Protein AF-A0A165DTT5-F1 (afdb_monomer_lite)

InterPro domains:
  IPR002893 Zinc finger, MYND-type [PF01753] (5-43)
  IPR002893 Zinc finger, MYND-type [PS50865] (5-43)

Secondary structure (DSSP, 8-state):
--EE-TTT--EE-PBPTTT--TT-B-SSHHHHHHHHHHHHHHHHHHHHH-SS--------HHHHHHHHHHHHHHHHHT-----HHHHHHTTHHHH-SHHHHHHHHHHHHIIIIIS---HHHHHHHHHTT-HHHHHHHHHHTS-GGGSTTHHHHHHHTGGGT-TTSPPPPHHHHHHHHHHHHTT--TT--HHHHHHHHHTS-HHHHHHHHHHHHHHTT----TTSTHHHHTTGGG-SSHHHHHHHHHHHHHHHH---TTT-PPPPHHHHHHHHHTT-HHHHHHHTT-HHHHTTSTTHHHHHHHTTT---HHHHHHHHHH-S-TT-PPPHHHHHHTTGGG-EETTEE-HHHHHHHHHHHHHHHHTS---HHHHHHHHHTT-HHHHHHHHS---HHHHHHHHHHTSPPPP---PPP--------------PPPPPHHHHHHHTTTTTT--TT--HHHHHHHHHHS-HHHHHHHHHHHHHHTTPPPPTTSHHHHHTTGGG-SSHHHHHHHHHHHHHHH-GGG--TTPPS---HHHHHHHHHTT-HHHHHHHTT-HHHHTTSTTHHHHHTS-TTT--HHHHHHHHHHSPTTTSPPPHHHHHHTSGGG-BTTPPTTPPPPPHHHHHHHHHHHHHHHHTTS-------PPP---GGGB-HHHHHHHHHHHHHHHHTS---HHHHHHHHHTT-HHHHHHHHS---HHHHHHHHHHS--SSPPPPTT-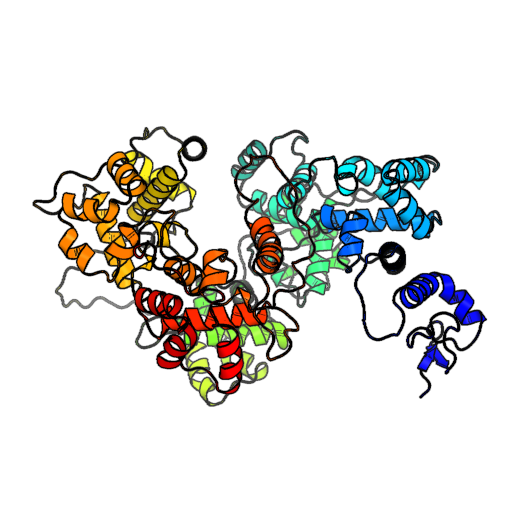-

Organism: NCBI:txid1314785

Structure (mmCIF, N/CA/C/O backbone):
data_AF-A0A165DTT5-F1
#
_entry.id   AF-A0A165DTT5-F1
#
loop_
_atom_site.group_PDB
_atom_site.id
_atom_site.type_symbol
_atom_site.label_atom_id
_atom_site.label_alt_id
_atom_site.label_comp_id
_atom_site.label_asym_id
_atom_site.label_entity_id
_atom_site.label_seq_id
_atom_site.pdbx_PDB_ins_code
_atom_site.Cartn_x
_atom_site.Cartn_y
_atom_site.Cartn_z
_atom_site.occupancy
_atom_site.B_iso_or_equiv
_atom_site.auth_seq_id
_atom_site.auth_comp_id
_atom_site.auth_asym_id
_atom_site.auth_atom_id
_atom_site.pdbx_PDB_model_num
ATOM 1 N N . MET A 1 1 ? 34.171 -34.250 5.639 1.00 58.59 1 MET A N 1
ATOM 2 C CA . MET A 1 1 ? 32.749 -34.624 5.483 1.00 58.59 1 MET A CA 1
ATOM 3 C C . MET A 1 1 ? 32.457 -34.717 3.998 1.00 58.59 1 MET A C 1
ATOM 5 O O . MET A 1 1 ? 32.942 -33.874 3.252 1.00 58.59 1 MET A O 1
ATOM 9 N N . SER A 1 2 ? 31.784 -35.774 3.555 1.00 74.12 2 SER A N 1
ATOM 10 C CA . SER A 1 2 ? 31.418 -35.949 2.150 1.00 74.12 2 SER A CA 1
ATOM 11 C C . SER A 1 2 ? 30.082 -35.261 1.866 1.00 74.12 2 SER A C 1
ATOM 13 O O . SER A 1 2 ? 29.173 -35.328 2.690 1.00 74.12 2 SER A O 1
ATOM 15 N N . HIS A 1 3 ? 29.968 -34.605 0.718 1.00 83.94 3 HIS A N 1
ATOM 16 C CA . HIS A 1 3 ? 28.809 -33.796 0.341 1.00 83.94 3 HIS A CA 1
ATOM 17 C C . HIS A 1 3 ? 28.148 -34.375 -0.925 1.00 83.94 3 HIS A C 1
ATOM 19 O O . HIS A 1 3 ? 28.826 -35.052 -1.705 1.00 83.94 3 HIS A O 1
ATOM 25 N N . PRO A 1 4 ? 26.840 -34.153 -1.151 1.00 89.31 4 PRO A N 1
ATOM 26 C CA . PRO A 1 4 ? 26.149 -34.700 -2.316 1.00 89.31 4 PRO A CA 1
ATOM 27 C C . PRO A 1 4 ? 26.635 -34.051 -3.619 1.00 89.31 4 PRO A C 1
ATOM 29 O O . PRO A 1 4 ? 26.877 -32.845 -3.693 1.00 89.31 4 PRO A O 1
ATOM 32 N N . CYS A 1 5 ? 26.763 -34.856 -4.671 1.00 90.69 5 CYS A N 1
ATOM 33 C CA . CYS A 1 5 ? 27.098 -34.391 -6.008 1.00 90.69 5 CYS A CA 1
ATOM 34 C C . CYS A 1 5 ? 25.961 -33.526 -6.558 1.00 90.69 5 CYS A C 1
ATOM 36 O O . CYS A 1 5 ? 24.825 -33.987 -6.651 1.00 90.69 5 CYS A O 1
ATOM 38 N N . ALA A 1 6 ? 26.297 -32.330 -7.043 1.00 86.00 6 ALA A N 1
ATOM 39 C CA . ALA A 1 6 ? 25.350 -31.353 -7.579 1.00 86.00 6 ALA A CA 1
ATOM 40 C C . ALA A 1 6 ? 24.507 -31.863 -8.764 1.00 86.00 6 ALA A C 1
ATOM 42 O O . ALA A 1 6 ? 23.486 -31.267 -9.080 1.00 86.00 6 ALA A O 1
ATOM 43 N N . ARG A 1 7 ? 24.909 -32.960 -9.431 1.00 90.38 7 ARG A N 1
ATOM 44 C CA . ARG A 1 7 ? 24.154 -33.529 -10.559 1.00 90.38 7 ARG A CA 1
ATOM 45 C C . ARG A 1 7 ? 23.372 -34.799 -10.237 1.00 90.38 7 ARG A C 1
ATOM 47 O O . ARG A 1 7 ? 22.282 -34.969 -10.769 1.00 90.38 7 ARG A O 1
ATOM 54 N N . CYS A 1 8 ? 23.946 -35.724 -9.469 1.00 90.25 8 CYS A N 1
ATOM 55 C CA . CYS A 1 8 ? 23.363 -37.055 -9.251 1.00 90.25 8 CYS A CA 1
ATOM 56 C C . CYS A 1 8 ? 23.079 -37.382 -7.780 1.00 90.25 8 CYS A C 1
ATOM 58 O O . CYS A 1 8 ? 22.576 -38.463 -7.502 1.00 90.25 8 CYS A O 1
ATOM 60 N N . GLY A 1 9 ? 23.425 -36.498 -6.840 1.00 88.31 9 GLY A N 1
ATOM 61 C CA . GLY A 1 9 ? 23.201 -36.693 -5.404 1.00 88.31 9 GLY A CA 1
ATOM 62 C C . GLY A 1 9 ? 24.210 -37.605 -4.694 1.00 88.31 9 GLY A C 1
ATOM 63 O O . GLY A 1 9 ? 24.283 -37.574 -3.470 1.00 88.31 9 GLY A O 1
ATOM 64 N N . ASN A 1 10 ? 25.039 -38.362 -5.423 1.00 90.25 10 ASN A N 1
ATOM 65 C CA . ASN A 1 10 ? 26.026 -39.269 -4.826 1.00 90.25 10 ASN A CA 1
ATOM 66 C C . ASN A 1 10 ? 27.074 -38.536 -3.982 1.00 90.25 10 ASN A C 1
ATOM 68 O O . ASN A 1 10 ? 27.529 -37.453 -4.340 1.00 90.25 10 ASN A O 1
ATOM 72 N N . SER A 1 11 ? 27.520 -39.177 -2.907 1.00 89.56 11 SER A N 1
ATOM 73 C CA . SER A 1 11 ? 28.560 -38.656 -2.022 1.00 89.56 11 SER A CA 1
ATOM 74 C C . SER A 1 11 ? 29.882 -38.398 -2.764 1.00 89.56 11 SER A C 1
ATOM 76 O O . SER A 1 11 ? 30.372 -39.261 -3.494 1.00 89.56 11 SER A O 1
ATOM 78 N N . THR A 1 12 ? 30.467 -37.210 -2.602 1.00 89.38 12 THR A N 1
ATOM 79 C CA . THR A 1 12 ? 31.747 -36.826 -3.215 1.00 89.38 12 THR A CA 1
ATOM 80 C C . THR A 1 12 ? 32.507 -35.808 -2.355 1.00 89.38 12 THR A C 1
ATOM 82 O O . THR A 1 12 ? 31.950 -35.141 -1.480 1.00 89.38 12 THR A O 1
ATOM 85 N N . THR A 1 13 ? 33.806 -35.688 -2.618 1.00 86.62 13 THR A N 1
ATOM 86 C CA . THR A 1 13 ? 34.700 -34.651 -2.080 1.00 86.62 13 THR A CA 1
ATOM 87 C C . THR A 1 13 ? 35.335 -33.797 -3.181 1.00 86.62 13 THR A C 1
ATOM 89 O O . THR A 1 13 ? 36.019 -32.821 -2.881 1.00 86.62 13 THR A O 1
ATOM 92 N N . LEU A 1 14 ? 35.125 -34.140 -4.459 1.00 84.75 14 LEU A N 1
ATOM 93 C CA . LEU A 1 14 ? 35.746 -33.431 -5.575 1.00 84.75 14 LEU A CA 1
ATOM 94 C C . LEU A 1 14 ? 34.974 -32.144 -5.867 1.00 84.75 14 LEU A C 1
ATOM 96 O O . LEU A 1 14 ? 33.792 -32.175 -6.215 1.00 84.75 14 LEU A O 1
ATOM 100 N N . THR A 1 15 ? 35.664 -31.015 -5.766 1.00 87.12 15 THR A N 1
ATOM 101 C CA . THR A 1 15 ? 35.141 -29.693 -6.112 1.00 87.12 15 THR A CA 1
ATOM 102 C C . THR A 1 15 ? 35.477 -29.328 -7.554 1.00 87.12 15 THR A C 1
ATOM 104 O O . THR A 1 15 ? 36.408 -29.859 -8.166 1.00 87.12 15 THR A O 1
ATOM 107 N N . CYS A 1 16 ? 34.722 -28.387 -8.118 1.00 86.62 16 CYS A N 1
ATOM 108 C CA . CYS A 1 16 ? 35.083 -27.756 -9.379 1.00 86.62 16 CYS A CA 1
ATOM 109 C C . CYS A 1 16 ? 36.479 -27.124 -9.266 1.00 86.62 16 CYS A C 1
ATOM 111 O O . CYS A 1 16 ? 36.684 -26.199 -8.482 1.00 86.62 16 CYS A O 1
ATOM 113 N N . SER A 1 17 ? 37.431 -27.582 -10.082 1.00 80.31 17 SER A N 1
ATOM 114 C CA . SER A 1 17 ? 38.821 -27.102 -10.059 1.00 80.31 17 SER A CA 1
ATOM 115 C C . SER A 1 17 ? 38.960 -25.600 -10.328 1.00 80.31 17 SER A C 1
ATOM 117 O O . SER A 1 17 ? 39.942 -24.989 -9.916 1.00 80.31 17 SER A O 1
ATOM 119 N N . ALA A 1 18 ? 37.971 -25.014 -11.004 1.00 79.62 18 ALA A N 1
ATOM 120 C CA . ALA A 1 18 ? 37.975 -23.635 -11.460 1.00 79.62 18 ALA A CA 1
ATOM 121 C C . ALA A 1 18 ? 37.473 -22.636 -10.400 1.00 79.62 18 ALA A C 1
ATOM 123 O O . ALA A 1 18 ? 38.098 -21.592 -10.228 1.00 79.62 18 ALA A O 1
ATOM 124 N N . CYS A 1 19 ? 36.373 -22.926 -9.695 1.00 81.25 19 CYS A N 1
ATOM 125 C CA . CYS A 1 19 ? 35.813 -22.023 -8.677 1.00 81.25 19 CYS A CA 1
ATOM 126 C C . CYS A 1 19 ? 35.988 -22.504 -7.236 1.00 81.25 19 CYS A C 1
ATOM 128 O O . CYS A 1 19 ? 35.834 -21.708 -6.315 1.00 81.25 19 CYS A O 1
ATOM 130 N N . LYS A 1 20 ? 36.261 -23.801 -7.033 1.00 83.12 20 LYS A N 1
ATOM 131 C CA . LYS A 1 20 ? 36.372 -24.463 -5.723 1.00 83.12 20 LYS A CA 1
ATOM 132 C C . LYS A 1 20 ? 35.179 -24.217 -4.782 1.00 83.12 20 LYS A C 1
ATOM 134 O O . LYS A 1 20 ? 35.309 -24.389 -3.574 1.00 83.12 20 LYS A O 1
ATOM 139 N N . ALA A 1 21 ? 34.021 -23.826 -5.319 1.00 78.31 21 ALA A N 1
ATOM 140 C CA . ALA A 1 21 ? 32.851 -23.480 -4.523 1.00 78.31 21 ALA A CA 1
ATOM 141 C C . ALA A 1 21 ? 32.287 -24.719 -3.796 1.00 78.31 21 ALA A C 1
ATOM 143 O O . ALA A 1 21 ? 32.206 -25.792 -4.405 1.00 78.31 21 ALA A O 1
ATOM 144 N N . PRO A 1 22 ? 31.839 -24.583 -2.533 1.00 74.88 22 PRO A N 1
ATOM 145 C CA . PRO A 1 22 ? 31.330 -25.702 -1.735 1.00 74.88 22 PRO A CA 1
ATOM 146 C C . PRO A 1 22 ? 30.013 -26.277 -2.274 1.00 74.88 22 PRO A C 1
ATOM 148 O O . PRO A 1 22 ? 29.654 -27.397 -1.943 1.00 74.88 22 PRO A O 1
ATOM 151 N N . THR A 1 23 ? 29.308 -25.543 -3.135 1.00 76.12 23 THR A N 1
ATOM 152 C CA . THR A 1 23 ? 28.081 -25.987 -3.814 1.00 76.12 23 THR A CA 1
ATOM 153 C C . THR A 1 23 ? 28.347 -26.699 -5.146 1.00 76.12 23 THR A C 1
ATOM 155 O O . THR A 1 23 ? 27.432 -27.254 -5.746 1.00 76.12 23 THR A O 1
ATOM 158 N N . ALA A 1 24 ? 29.594 -26.709 -5.629 1.00 82.94 24 ALA A N 1
ATOM 159 C CA . ALA A 1 24 ? 29.972 -27.203 -6.952 1.00 82.94 24 ALA A CA 1
ATOM 160 C C . ALA A 1 24 ? 30.793 -28.495 -6.865 1.00 82.94 24 ALA A C 1
ATOM 162 O O . ALA A 1 24 ? 31.966 -28.542 -7.255 1.00 82.94 24 ALA A O 1
ATOM 163 N N . LEU A 1 25 ? 30.165 -29.539 -6.329 1.00 88.62 25 LEU A N 1
ATOM 164 C CA . LEU A 1 25 ? 30.785 -30.831 -6.062 1.00 88.62 25 LEU A CA 1
ATOM 165 C C . LEU A 1 25 ? 30.321 -31.892 -7.062 1.00 88.62 25 LEU A C 1
ATOM 167 O O . LEU A 1 25 ? 29.123 -32.050 -7.315 1.00 88.62 25 LEU A O 1
ATOM 171 N N . TYR A 1 26 ? 31.260 -32.659 -7.611 1.00 91.50 26 TYR A N 1
ATOM 172 C CA . TYR A 1 26 ? 30.972 -33.652 -8.648 1.00 91.50 26 TYR A CA 1
ATOM 173 C C . TYR A 1 26 ? 31.595 -34.997 -8.310 1.00 91.50 26 TYR A C 1
ATOM 175 O O . TYR A 1 26 ? 32.752 -35.057 -7.934 1.00 91.50 26 TYR A O 1
ATOM 183 N N . CYS A 1 27 ? 30.873 -36.107 -8.453 1.00 91.62 27 CYS A N 1
ATOM 184 C CA . CYS A 1 27 ? 31.489 -37.428 -8.274 1.00 91.62 27 CYS A CA 1
ATOM 185 C C . CYS A 1 27 ? 32.355 -37.842 -9.481 1.00 91.62 27 CYS A C 1
ATOM 187 O O . CYS A 1 27 ? 33.142 -38.776 -9.380 1.00 91.62 27 CYS A O 1
ATOM 189 N N . SER A 1 28 ? 32.221 -37.164 -10.630 1.00 90.19 28 SER A N 1
ATOM 190 C CA . SER A 1 28 ? 33.005 -37.427 -11.843 1.00 90.19 28 SER A CA 1
ATOM 191 C C . SER A 1 28 ? 33.055 -36.224 -12.797 1.00 90.19 28 SER A C 1
ATOM 193 O O . SER A 1 28 ? 32.203 -35.329 -12.742 1.00 90.19 28 SER A O 1
ATOM 195 N N . LYS A 1 29 ? 34.018 -36.235 -13.736 1.00 87.56 29 LYS A N 1
ATOM 196 C CA . LYS A 1 29 ? 34.107 -35.251 -14.836 1.00 87.56 29 LYS A CA 1
ATOM 197 C C . LYS A 1 29 ? 32.854 -35.247 -15.720 1.00 87.56 29 LYS A C 1
ATOM 199 O O . LYS A 1 29 ? 32.478 -34.198 -16.234 1.00 87.56 29 LYS A O 1
ATOM 204 N N . ASP A 1 30 ? 32.183 -36.386 -15.872 1.00 87.31 30 ASP A N 1
ATOM 205 C CA . ASP A 1 30 ? 30.951 -36.478 -16.663 1.00 87.31 30 ASP A CA 1
ATOM 206 C C . ASP A 1 30 ? 29.775 -35.787 -15.975 1.00 87.31 30 ASP A C 1
ATOM 208 O O . ASP A 1 30 ? 29.007 -35.083 -16.633 1.00 87.31 30 ASP A O 1
ATOM 212 N N . CYS A 1 31 ? 29.658 -35.914 -14.648 1.00 89.56 31 CYS A N 1
ATOM 213 C CA . CYS A 1 31 ? 28.667 -35.162 -13.877 1.00 89.56 31 CYS A CA 1
ATOM 214 C C . CYS A 1 31 ? 28.923 -33.653 -13.965 1.00 89.56 31 CYS A C 1
ATOM 216 O O . CYS A 1 31 ? 27.978 -32.890 -14.162 1.00 89.56 31 CYS A O 1
ATOM 218 N N . GLN A 1 32 ? 30.194 -33.235 -13.910 1.00 89.00 32 GLN A N 1
ATOM 219 C CA . GLN A 1 32 ? 30.575 -31.837 -14.117 1.00 89.00 32 GLN A CA 1
ATOM 220 C C . GLN A 1 32 ? 30.205 -31.349 -15.523 1.00 89.00 32 GLN A C 1
ATOM 222 O O . GLN A 1 32 ? 29.571 -30.307 -15.646 1.00 89.00 32 GLN A O 1
ATOM 227 N N . LYS A 1 33 ? 30.545 -32.094 -16.585 1.00 85.94 33 LYS A N 1
ATOM 228 C CA . LYS A 1 33 ? 30.203 -31.730 -17.974 1.00 85.94 33 LYS A CA 1
ATOM 229 C C . LYS A 1 33 ? 28.693 -31.622 -18.191 1.00 85.94 33 LYS A C 1
ATOM 231 O O . LYS A 1 33 ? 28.245 -30.693 -18.856 1.00 85.94 33 LYS A O 1
ATOM 236 N N . LYS A 1 34 ? 27.909 -32.540 -17.615 1.00 83.69 34 LYS A N 1
ATOM 237 C CA . LYS A 1 34 ? 26.440 -32.525 -17.706 1.00 83.69 34 LYS A CA 1
ATOM 238 C C . LYS A 1 34 ? 25.825 -31.332 -16.969 1.00 83.69 34 LYS A C 1
ATOM 240 O O . LYS A 1 34 ? 24.911 -30.718 -17.502 1.00 83.69 34 LYS A O 1
ATOM 245 N N . HIS A 1 35 ? 26.350 -30.979 -15.795 1.00 84.12 35 HIS A N 1
ATOM 246 C CA . HIS A 1 35 ? 25.903 -29.809 -15.027 1.00 84.12 35 HIS A CA 1
ATOM 247 C C . HIS A 1 35 ? 26.520 -28.488 -15.517 1.00 84.12 35 HIS A C 1
ATOM 249 O O . HIS A 1 35 ? 26.114 -27.413 -15.090 1.00 84.12 35 HIS A O 1
ATOM 255 N N . TRP A 1 36 ? 27.498 -28.529 -16.428 1.00 82.94 36 TRP A N 1
ATOM 256 C CA . TRP A 1 36 ? 28.277 -27.352 -16.815 1.00 82.94 36 TRP A CA 1
ATOM 257 C C . TRP A 1 36 ? 27.422 -26.206 -17.363 1.00 82.94 36 TRP A C 1
ATOM 259 O O . TRP A 1 36 ? 27.736 -25.048 -17.113 1.00 82.94 36 TRP A O 1
ATOM 269 N N . LYS A 1 37 ? 26.328 -26.498 -18.076 1.00 74.88 37 LYS A N 1
ATOM 270 C CA . LYS A 1 37 ? 25.432 -25.453 -18.600 1.00 74.88 37 LYS A CA 1
ATOM 271 C C . LYS A 1 37 ? 24.806 -24.611 -17.482 1.00 74.88 37 LYS A C 1
ATOM 273 O O . LYS A 1 37 ? 24.780 -23.393 -17.606 1.00 74.88 37 LYS A O 1
ATOM 278 N N . GLU A 1 38 ? 24.401 -25.255 -16.392 1.00 72.19 38 GLU A N 1
ATOM 279 C CA . GLU A 1 38 ? 23.826 -24.623 -15.198 1.00 72.19 38 GLU A CA 1
ATOM 280 C C . GLU A 1 38 ? 24.946 -23.978 -14.348 1.00 72.19 38 GLU A C 1
ATOM 282 O O . GLU A 1 38 ? 24.928 -22.781 -14.066 1.00 72.19 38 GLU A O 1
ATOM 287 N N . HIS A 1 39 ? 26.016 -24.728 -14.059 1.00 81.81 39 HIS A N 1
ATOM 288 C CA . HIS A 1 39 ? 27.097 -24.298 -13.165 1.00 81.81 39 HIS A CA 1
ATOM 289 C C . HIS A 1 39 ? 28.069 -23.258 -13.739 1.00 81.81 39 HIS A C 1
ATOM 291 O O . HIS A 1 39 ? 28.661 -22.490 -12.980 1.00 81.81 39 HIS A O 1
ATOM 297 N N . SER A 1 40 ? 28.309 -23.235 -15.054 1.00 80.19 40 SER A N 1
ATOM 298 C CA . SER A 1 40 ? 29.368 -22.398 -15.653 1.00 80.19 40 SER A CA 1
ATOM 299 C C . SER A 1 40 ? 29.223 -20.916 -15.309 1.00 80.19 40 SER A C 1
ATOM 301 O O . SER A 1 40 ? 30.216 -20.192 -15.227 1.00 80.19 40 SER A O 1
ATOM 303 N N . THR A 1 41 ? 27.990 -20.481 -15.072 1.00 70.44 41 THR A N 1
ATOM 304 C CA . THR A 1 41 ? 27.638 -19.140 -14.633 1.00 70.44 41 THR A CA 1
ATOM 305 C C . THR A 1 41 ? 28.110 -18.870 -13.204 1.00 70.44 41 THR A C 1
ATOM 307 O O . THR A 1 41 ? 28.875 -17.930 -12.990 1.00 70.44 41 THR A O 1
ATOM 310 N N . ASP A 1 42 ? 27.749 -19.730 -12.248 1.00 72.81 42 ASP A N 1
ATOM 311 C CA . ASP A 1 42 ? 28.207 -19.636 -10.855 1.00 72.81 42 ASP A CA 1
ATOM 312 C C . ASP A 1 42 ? 29.727 -19.757 -10.750 1.00 72.81 42 ASP A C 1
ATOM 314 O O . ASP A 1 42 ? 30.370 -19.011 -10.014 1.00 72.81 42 ASP A O 1
ATOM 318 N N . CYS A 1 43 ? 30.320 -20.647 -11.548 1.00 78.75 43 CYS A N 1
ATOM 319 C CA . CYS A 1 43 ? 31.763 -20.819 -11.619 1.00 78.75 43 CYS A CA 1
ATOM 320 C C . CYS A 1 43 ? 32.473 -19.505 -11.974 1.00 78.75 43 CYS A C 1
ATOM 322 O O . CYS A 1 43 ? 33.466 -19.151 -11.340 1.00 78.75 43 CYS A O 1
ATOM 324 N N . LYS A 1 44 ? 31.956 -18.769 -12.966 1.00 73.56 44 LYS A N 1
ATOM 325 C CA . LYS A 1 44 ? 32.518 -17.480 -13.397 1.00 73.56 44 LYS A CA 1
ATOM 326 C C . LYS A 1 44 ? 32.264 -16.371 -12.379 1.00 73.56 44 LYS A C 1
ATOM 328 O O . LYS A 1 44 ? 33.159 -15.567 -12.145 1.00 73.56 44 LYS A O 1
ATOM 333 N N . ILE A 1 45 ? 31.095 -16.351 -11.731 1.00 68.88 45 ILE A N 1
ATOM 334 C CA . ILE A 1 45 ? 30.795 -15.405 -10.642 1.00 68.88 45 ILE A CA 1
ATOM 335 C C . ILE A 1 45 ? 31.792 -15.583 -9.492 1.00 68.88 45 ILE A C 1
ATOM 337 O O . ILE A 1 45 ? 32.385 -14.605 -9.041 1.00 68.88 45 ILE A O 1
ATOM 341 N N . SER A 1 46 ? 32.032 -16.820 -9.051 1.00 69.69 46 SER A N 1
ATOM 342 C CA . SER A 1 46 ? 32.997 -17.112 -7.984 1.00 69.69 46 SER A CA 1
ATOM 343 C C . SER A 1 46 ? 34.433 -16.730 -8.357 1.00 69.69 46 SER A C 1
ATOM 345 O O . SER A 1 46 ? 35.182 -16.274 -7.498 1.00 69.69 46 SER A O 1
ATOM 347 N N . GLN A 1 47 ? 34.815 -16.868 -9.631 1.00 69.12 47 GLN A N 1
ATOM 348 C CA . GLN A 1 47 ? 36.128 -16.431 -10.122 1.00 69.12 47 GLN A CA 1
ATOM 349 C C . GLN A 1 47 ? 36.276 -14.906 -10.167 1.00 69.12 47 GLN A C 1
ATOM 351 O O . GLN A 1 47 ? 37.356 -14.391 -9.904 1.00 69.12 47 GLN A O 1
ATOM 356 N N . VAL A 1 48 ? 35.194 -14.194 -10.484 1.00 64.25 48 VAL A N 1
ATOM 357 C CA . VAL A 1 48 ? 35.147 -12.728 -10.562 1.00 64.25 48 VAL A CA 1
ATOM 358 C C . VAL A 1 48 ? 35.139 -12.071 -9.180 1.00 64.25 48 VAL A C 1
ATOM 360 O O . VAL A 1 48 ? 35.737 -11.011 -9.009 1.00 64.25 48 VAL A O 1
ATOM 363 N N . ILE A 1 49 ? 34.452 -12.678 -8.206 1.00 62.97 49 ILE A N 1
ATOM 364 C CA . ILE A 1 49 ? 34.289 -12.113 -6.857 1.00 62.97 49 ILE A CA 1
ATOM 365 C C . ILE A 1 49 ? 35.513 -12.392 -5.971 1.00 62.97 49 ILE A C 1
ATOM 367 O O . ILE A 1 49 ? 35.812 -11.580 -5.102 1.00 62.97 49 ILE A O 1
ATOM 371 N N . GLY A 1 50 ? 36.257 -13.477 -6.222 1.00 52.97 50 GLY A N 1
ATOM 372 C CA . GLY A 1 50 ? 37.400 -13.886 -5.403 1.00 52.97 50 GLY A CA 1
ATOM 373 C C . GLY A 1 50 ? 36.976 -14.345 -4.000 1.00 52.97 50 GLY A C 1
ATOM 374 O O . GLY A 1 50 ? 36.102 -13.772 -3.361 1.00 52.97 50 GLY A O 1
ATOM 375 N N . THR A 1 51 ? 37.587 -15.401 -3.473 1.00 45.09 51 THR A N 1
ATOM 376 C CA . THR A 1 51 ? 37.297 -15.911 -2.116 1.00 45.09 51 THR A CA 1
ATOM 377 C C . THR A 1 51 ? 38.126 -15.211 -1.024 1.00 45.09 51 THR A C 1
ATOM 379 O O . THR A 1 51 ? 38.436 -15.825 -0.006 1.00 45.09 51 THR A O 1
ATOM 382 N N . GLY A 1 52 ? 38.545 -13.958 -1.239 1.00 45.34 52 GLY A N 1
ATOM 383 C CA . GLY A 1 52 ? 39.361 -13.180 -0.295 1.00 45.34 52 GLY A CA 1
ATOM 384 C C . GLY A 1 52 ? 38.537 -12.175 0.524 1.00 45.34 52 GLY A C 1
ATOM 385 O O . GLY A 1 52 ? 37.477 -11.748 0.064 1.00 45.34 52 GLY A O 1
ATOM 386 N N . PRO A 1 53 ? 38.989 -11.777 1.732 1.00 40.25 53 PRO A N 1
ATOM 387 C CA . PRO A 1 53 ? 38.324 -10.740 2.514 1.00 40.25 53 PRO A CA 1
ATOM 388 C C . PRO A 1 53 ? 38.367 -9.398 1.773 1.00 40.25 53 PRO A C 1
ATOM 390 O O . PRO A 1 53 ? 39.385 -9.016 1.200 1.00 40.25 53 PRO A O 1
ATOM 393 N N . ALA A 1 54 ? 37.230 -8.703 1.784 1.00 48.72 54 ALA A N 1
ATOM 394 C CA . ALA A 1 54 ? 36.983 -7.473 1.046 1.00 48.72 54 ALA A CA 1
ATOM 395 C C . ALA A 1 54 ? 37.989 -6.363 1.397 1.00 48.72 54 ALA A C 1
ATOM 397 O O . ALA A 1 54 ? 37.902 -5.760 2.468 1.00 48.72 54 ALA A O 1
ATOM 398 N N . GLN A 1 55 ? 38.890 -6.047 0.468 1.00 39.84 55 GLN A N 1
ATOM 399 C CA . GLN A 1 55 ? 39.595 -4.772 0.443 1.00 39.84 55 GLN A CA 1
ATOM 400 C C . GLN A 1 55 ? 39.583 -4.178 -0.969 1.00 39.84 55 GLN A C 1
ATOM 402 O O . GLN A 1 55 ? 39.867 -4.847 -1.955 1.00 39.84 55 GLN A O 1
ATOM 407 N N . ASP A 1 56 ? 39.253 -2.891 -0.966 1.00 35.69 56 ASP A N 1
ATOM 408 C CA . ASP A 1 56 ? 39.375 -1.868 -1.997 1.00 35.69 56 ASP A CA 1
ATOM 409 C C . ASP A 1 56 ? 38.343 -1.788 -3.140 1.00 35.69 56 ASP A C 1
ATOM 411 O O . ASP A 1 56 ? 38.100 -2.715 -3.913 1.00 35.69 56 ASP A O 1
ATOM 415 N N . VAL A 1 57 ? 37.696 -0.620 -3.216 1.00 45.06 57 VAL A N 1
ATOM 416 C CA . VAL A 1 57 ? 36.533 -0.312 -4.059 1.00 45.06 57 VAL A CA 1
ATOM 417 C C . VAL A 1 57 ? 36.977 0.609 -5.189 1.00 45.06 57 VAL A C 1
ATOM 419 O O . VAL A 1 57 ? 36.946 1.828 -5.074 1.00 45.06 57 VAL A O 1
ATOM 422 N N . THR A 1 58 ? 37.314 0.008 -6.327 1.00 36.28 58 THR A N 1
ATOM 423 C CA . THR A 1 58 ? 37.245 0.661 -7.640 1.00 36.28 58 THR A CA 1
ATOM 424 C C . THR A 1 58 ? 36.434 -0.220 -8.595 1.00 36.28 58 THR A C 1
ATOM 426 O O . THR A 1 58 ? 36.514 -1.451 -8.567 1.00 36.28 58 THR A O 1
ATOM 429 N N . LEU A 1 59 ? 35.570 0.406 -9.403 1.00 43.78 59 LEU A N 1
ATOM 430 C CA . LEU A 1 59 ? 34.724 -0.244 -10.412 1.00 43.78 59 LEU A CA 1
ATOM 431 C C . LEU A 1 59 ? 35.600 -0.855 -11.516 1.00 43.78 59 LEU A C 1
ATOM 433 O O . LEU A 1 59 ? 35.854 -0.232 -12.542 1.00 43.78 59 LEU A O 1
ATOM 437 N N . THR A 1 60 ? 36.073 -2.082 -11.313 1.00 41.78 60 THR A N 1
ATOM 438 C CA . THR A 1 60 ? 36.776 -2.837 -12.352 1.00 41.78 60 THR A CA 1
ATOM 439 C C . THR A 1 60 ? 35.782 -3.540 -13.296 1.00 41.78 60 THR A C 1
ATOM 441 O O . THR A 1 60 ? 34.703 -3.960 -12.857 1.00 41.78 60 THR A O 1
ATOM 444 N N . PRO A 1 61 ? 36.142 -3.753 -14.582 1.00 48.28 61 PRO A N 1
ATOM 445 C CA . PRO A 1 61 ? 35.330 -4.462 -15.592 1.00 48.28 61 PRO A CA 1
ATOM 446 C C . PRO A 1 61 ? 34.831 -5.855 -15.163 1.00 48.28 61 PRO A C 1
ATOM 448 O O . PRO A 1 61 ? 33.867 -6.388 -15.708 1.00 48.28 61 PRO A O 1
ATOM 451 N N . SER A 1 62 ? 35.475 -6.441 -14.151 1.00 55.94 62 SER A N 1
ATOM 452 C CA . SER A 1 62 ? 35.125 -7.728 -13.554 1.00 55.94 62 SER A CA 1
ATOM 453 C C . SER A 1 62 ? 33.717 -7.716 -12.935 1.00 55.94 62 SER A C 1
ATOM 455 O O . SER A 1 62 ? 32.925 -8.637 -13.141 1.00 55.94 62 SER A O 1
ATOM 457 N N . ARG A 1 63 ? 33.334 -6.634 -12.240 1.00 54.50 63 ARG A N 1
ATOM 458 C CA . ARG A 1 63 ? 32.072 -6.579 -11.478 1.00 54.50 63 ARG A CA 1
ATOM 459 C C . ARG A 1 63 ? 30.837 -6.355 -12.359 1.00 54.50 63 ARG A C 1
ATOM 461 O O . ARG A 1 63 ? 29.759 -6.818 -11.997 1.00 54.50 63 ARG A O 1
ATOM 468 N N . SER A 1 64 ? 30.980 -5.716 -13.526 1.00 61.94 64 SER A N 1
ATOM 469 C CA . SER A 1 64 ? 29.880 -5.561 -14.494 1.00 61.94 64 SER A CA 1
ATOM 470 C C . SER A 1 64 ? 29.581 -6.871 -15.228 1.00 61.94 64 SER A C 1
ATOM 472 O O . SER A 1 64 ? 28.424 -7.187 -15.485 1.00 61.94 64 SER A O 1
ATOM 474 N N . LEU A 1 65 ? 30.597 -7.694 -15.500 1.00 77.88 65 LEU A N 1
ATOM 475 C CA . LEU A 1 65 ? 30.391 -9.027 -16.066 1.00 77.88 65 LEU A CA 1
ATOM 476 C C . LEU A 1 65 ? 29.682 -9.970 -15.075 1.00 77.88 65 LEU A C 1
ATOM 478 O O . LEU A 1 65 ? 28.942 -10.867 -15.486 1.00 77.88 65 LEU A O 1
ATOM 482 N N . ALA A 1 66 ? 29.831 -9.731 -13.767 1.00 81.38 66 ALA A N 1
ATOM 483 C CA . ALA A 1 66 ? 29.101 -10.471 -12.740 1.00 81.38 66 ALA A CA 1
ATOM 484 C C . ALA A 1 66 ? 27.575 -10.332 -12.886 1.00 81.38 66 ALA A C 1
ATOM 486 O O . ALA A 1 66 ? 26.863 -11.313 -12.679 1.00 81.38 66 ALA A O 1
ATOM 487 N N . THR A 1 67 ? 27.059 -9.158 -13.273 1.00 89.12 67 THR A N 1
ATOM 488 C CA . THR A 1 67 ? 25.607 -8.950 -13.439 1.00 89.12 67 THR A CA 1
ATOM 489 C C . THR A 1 67 ? 25.069 -9.705 -14.649 1.00 89.12 67 THR A C 1
ATOM 491 O O . THR A 1 67 ? 23.988 -10.282 -14.597 1.00 89.12 67 THR A O 1
ATOM 494 N N . ALA A 1 68 ? 25.858 -9.797 -15.724 1.00 91.00 68 ALA A N 1
ATOM 495 C CA . ALA A 1 68 ? 25.538 -10.632 -16.878 1.00 91.00 68 ALA A CA 1
ATOM 496 C C . ALA A 1 68 ? 25.421 -12.107 -16.495 1.00 91.00 68 ALA A C 1
ATOM 498 O O . ALA A 1 68 ? 24.466 -12.785 -16.865 1.00 91.00 68 ALA A O 1
ATOM 499 N N . HIS A 1 69 ? 26.374 -12.613 -15.715 1.00 87.56 69 HIS A N 1
ATOM 500 C CA . HIS A 1 69 ? 26.296 -13.982 -15.230 1.00 87.56 69 HIS A CA 1
ATOM 501 C C . HIS A 1 69 ? 25.081 -14.187 -14.322 1.00 87.56 69 HIS A C 1
ATOM 503 O O . HIS A 1 69 ? 24.321 -15.120 -14.547 1.00 87.56 69 HIS A O 1
ATOM 509 N N . LYS A 1 70 ? 24.805 -13.277 -13.387 1.00 90.19 70 LYS A N 1
ATOM 510 C CA . LYS A 1 70 ? 23.593 -13.352 -12.556 1.00 90.19 70 LYS A CA 1
ATOM 511 C C . LYS A 1 70 ? 22.301 -13.378 -13.386 1.00 90.19 70 LYS A C 1
ATOM 513 O O . LYS A 1 70 ? 21.419 -14.172 -13.076 1.00 90.19 70 LYS A O 1
ATOM 518 N N . LEU A 1 71 ? 22.216 -12.606 -14.477 1.00 95.25 71 LEU A N 1
ATOM 519 C CA . LEU A 1 71 ? 21.115 -12.711 -15.446 1.00 95.25 71 LEU A CA 1
ATOM 520 C C . LEU A 1 71 ? 21.047 -14.108 -16.075 1.00 95.25 71 LEU A C 1
ATOM 522 O O . LEU A 1 71 ? 19.977 -14.704 -16.140 1.00 95.25 71 LEU A O 1
ATOM 526 N N . GLY A 1 72 ? 22.185 -14.628 -16.542 1.00 92.00 72 GLY A N 1
ATOM 527 C CA . GLY A 1 72 ? 22.266 -15.964 -17.130 1.00 92.00 72 GLY A CA 1
ATOM 528 C C . GLY A 1 72 ? 21.745 -17.046 -16.187 1.00 92.00 72 GLY A C 1
ATOM 529 O O . GLY A 1 72 ? 20.981 -17.902 -16.619 1.00 92.00 72 GLY A O 1
ATOM 530 N N . ARG A 1 73 ? 22.101 -16.973 -14.901 1.00 88.75 73 ARG A N 1
ATOM 531 C CA . ARG A 1 73 ? 21.602 -17.885 -13.866 1.00 88.75 73 ARG A CA 1
ATOM 532 C C . ARG A 1 73 ? 20.090 -17.767 -13.700 1.00 88.75 73 ARG A C 1
ATOM 534 O O . ARG A 1 73 ? 19.402 -18.765 -13.856 1.00 88.75 73 ARG A O 1
ATOM 541 N N . ALA A 1 74 ? 19.588 -16.551 -13.493 1.00 92.75 74 ALA A N 1
ATOM 542 C CA . ALA A 1 74 ? 18.157 -16.284 -13.355 1.00 92.75 74 ALA A CA 1
ATOM 543 C C . ALA A 1 74 ? 17.340 -16.843 -14.541 1.00 92.75 74 ALA A C 1
ATOM 545 O O . ALA A 1 74 ? 16.265 -17.403 -14.357 1.00 92.75 74 ALA A O 1
ATOM 546 N N . VAL A 1 75 ? 17.886 -16.781 -15.761 1.00 94.12 75 VAL A N 1
ATOM 547 C CA . VAL A 1 75 ? 17.274 -17.394 -16.951 1.00 94.12 75 VAL A CA 1
ATOM 548 C C . VAL A 1 75 ? 17.232 -18.926 -16.894 1.00 94.12 75 VAL A C 1
ATOM 550 O O . VAL A 1 75 ? 16.236 -19.523 -17.306 1.00 94.12 75 VAL A O 1
ATOM 553 N N . TYR A 1 76 ? 18.293 -19.587 -16.427 1.00 88.00 76 TYR A N 1
ATOM 554 C CA . TYR A 1 76 ? 18.286 -21.048 -16.291 1.00 88.00 76 TYR A CA 1
ATOM 555 C C . TYR A 1 76 ? 17.334 -21.515 -15.189 1.00 88.00 76 TYR A C 1
ATOM 557 O O . TYR A 1 76 ? 16.621 -22.498 -15.407 1.00 88.00 76 TYR A O 1
ATOM 565 N N . ASP A 1 77 ? 17.279 -20.759 -14.092 1.00 86.31 77 ASP A N 1
ATOM 566 C CA . ASP A 1 77 ? 16.404 -20.998 -12.941 1.00 86.31 77 ASP A CA 1
ATOM 567 C C . ASP A 1 77 ? 14.941 -20.603 -13.243 1.00 86.31 77 ASP A C 1
ATOM 569 O O . ASP A 1 77 ? 14.023 -21.029 -12.549 1.00 86.31 77 ASP A O 1
ATOM 573 N N . ASN A 1 78 ? 14.700 -19.865 -14.337 1.00 88.56 78 ASN A N 1
ATOM 574 C CA . ASN A 1 78 ? 13.400 -19.305 -14.720 1.00 88.56 78 ASN A CA 1
ATOM 575 C C . ASN A 1 78 ? 12.804 -18.397 -13.627 1.00 88.56 78 ASN A C 1
ATOM 577 O O . ASN A 1 78 ? 11.600 -18.401 -13.361 1.00 88.56 78 ASN A O 1
ATOM 581 N N . GLU A 1 79 ? 13.667 -17.592 -13.015 1.00 91.50 79 GLU A N 1
ATOM 582 C CA . GLU A 1 79 ? 13.334 -16.673 -11.934 1.00 91.50 79 GLU A CA 1
ATOM 583 C C . GLU A 1 79 ? 13.705 -15.239 -12.313 1.00 91.50 79 GLU A C 1
ATOM 585 O O . GLU A 1 79 ? 14.601 -14.979 -13.119 1.00 91.50 79 GLU A O 1
ATOM 590 N N . VAL A 1 80 ? 12.999 -14.269 -11.736 1.00 92.62 80 VAL A N 1
ATOM 591 C CA . VAL A 1 80 ? 13.354 -12.858 -11.904 1.00 92.62 80 VAL A CA 1
ATOM 592 C C . VAL A 1 80 ? 14.619 -12.583 -11.077 1.00 92.62 80 VAL A C 1
ATOM 594 O O . VAL A 1 80 ? 14.647 -12.949 -9.905 1.00 92.62 80 VAL A O 1
ATOM 597 N N . PRO A 1 81 ? 15.655 -11.909 -11.617 1.00 94.12 81 PRO A N 1
ATOM 598 C CA . PRO A 1 81 ? 16.869 -11.631 -10.855 1.00 94.12 81 PRO A CA 1
ATOM 599 C C . PRO A 1 81 ? 16.572 -10.851 -9.565 1.00 94.12 81 PRO A C 1
ATOM 601 O O . PRO A 1 81 ? 15.880 -9.830 -9.610 1.00 94.12 81 PRO A O 1
ATOM 604 N N . GLU A 1 82 ? 17.140 -11.288 -8.439 1.00 89.88 82 GLU A N 1
ATOM 605 C CA . GLU A 1 82 ? 17.056 -10.581 -7.148 1.00 89.88 82 GLU A CA 1
ATOM 606 C C . GLU A 1 82 ? 18.129 -9.489 -7.009 1.00 89.88 82 GLU A C 1
ATOM 608 O O . GLU A 1 82 ? 17.909 -8.453 -6.383 1.00 89.88 82 GLU A O 1
ATOM 613 N N . ASP A 1 83 ? 19.296 -9.695 -7.631 1.00 89.94 83 ASP A N 1
ATOM 614 C CA . ASP A 1 83 ? 20.430 -8.775 -7.549 1.00 89.94 83 ASP A CA 1
ATOM 615 C C . ASP A 1 83 ? 20.085 -7.395 -8.123 1.00 89.94 83 ASP A C 1
ATOM 617 O O . ASP A 1 83 ? 19.826 -7.245 -9.319 1.00 89.94 83 ASP A O 1
ATOM 621 N N . VAL A 1 84 ? 20.131 -6.372 -7.266 1.00 89.81 84 VAL A N 1
ATOM 622 C CA . VAL A 1 84 ? 19.693 -5.005 -7.589 1.00 89.81 84 VAL A CA 1
ATOM 623 C C . VAL A 1 84 ? 20.396 -4.453 -8.830 1.00 89.81 84 VAL A C 1
ATOM 625 O O . VAL A 1 84 ? 19.731 -3.888 -9.697 1.00 89.81 84 VAL A O 1
ATOM 628 N N . GLN A 1 85 ? 21.713 -4.648 -8.962 1.00 89.12 85 GLN A N 1
ATOM 629 C CA . GLN A 1 85 ? 22.450 -4.127 -10.116 1.00 89.12 85 GLN A CA 1
ATOM 630 C C . GLN A 1 85 ? 22.085 -4.872 -11.403 1.00 89.12 85 GLN A C 1
ATOM 632 O O . GLN A 1 85 ? 21.873 -4.238 -12.431 1.00 89.12 85 GLN A O 1
ATOM 637 N N . THR A 1 86 ? 21.939 -6.196 -11.352 1.00 93.25 86 THR A N 1
ATOM 638 C CA . THR A 1 86 ? 21.456 -7.003 -12.485 1.00 93.25 86 THR A CA 1
ATOM 639 C C . THR A 1 86 ? 20.071 -6.546 -12.936 1.00 93.25 86 THR A C 1
ATOM 641 O O . THR A 1 86 ? 19.816 -6.408 -14.133 1.00 93.25 86 THR A O 1
ATOM 644 N N . ARG A 1 87 ? 19.182 -6.236 -11.988 1.00 94.69 87 ARG A N 1
ATOM 645 C CA . ARG A 1 87 ? 17.843 -5.723 -12.300 1.00 94.69 87 ARG A CA 1
ATOM 646 C C . ARG A 1 87 ? 17.883 -4.364 -13.000 1.00 94.69 87 ARG A C 1
ATOM 648 O O . ARG A 1 87 ? 17.096 -4.140 -13.919 1.00 94.69 87 ARG A O 1
ATOM 655 N N . VAL A 1 88 ? 18.788 -3.474 -12.592 1.00 91.88 88 VAL A N 1
ATOM 656 C CA . VAL A 1 88 ? 18.995 -2.168 -13.238 1.00 91.88 88 VAL A CA 1
ATOM 657 C C . VAL A 1 88 ? 19.590 -2.351 -14.632 1.00 91.88 88 VAL A C 1
ATOM 659 O O . VAL A 1 88 ? 19.042 -1.838 -15.606 1.00 91.88 88 VAL A O 1
ATOM 662 N N . ASP A 1 89 ? 20.674 -3.119 -14.728 1.00 93.00 89 ASP A N 1
ATOM 663 C CA . ASP A 1 89 ? 21.460 -3.317 -15.945 1.00 93.00 89 ASP A CA 1
ATOM 664 C C . ASP A 1 89 ? 20.635 -3.891 -17.103 1.00 93.00 89 ASP A C 1
ATOM 666 O O . ASP A 1 89 ? 20.870 -3.537 -18.258 1.00 93.00 89 ASP A O 1
ATOM 670 N N . TYR A 1 90 ? 19.675 -4.764 -16.797 1.00 96.06 90 TYR A N 1
ATOM 671 C CA . TYR A 1 90 ? 18.876 -5.485 -17.790 1.00 96.06 90 TYR A CA 1
ATOM 672 C C . TYR A 1 90 ? 17.391 -5.108 -17.754 1.00 96.06 90 TYR A C 1
ATOM 674 O O . TYR A 1 90 ? 16.546 -5.868 -18.212 1.00 96.06 90 TYR A O 1
ATOM 682 N N . GLY A 1 91 ? 17.056 -3.933 -17.209 1.00 94.81 91 GLY A N 1
ATOM 683 C CA . GLY A 1 91 ? 15.730 -3.320 -17.344 1.00 94.81 91 GLY A CA 1
ATOM 684 C C . GLY A 1 91 ? 14.626 -3.848 -16.426 1.00 94.81 91 GLY A C 1
ATOM 685 O O . GLY A 1 91 ? 13.539 -3.275 -16.420 1.00 94.81 91 GLY A O 1
ATOM 686 N N . PHE A 1 92 ? 14.867 -4.854 -15.582 1.00 95.62 92 PHE A N 1
ATOM 687 C CA . PHE A 1 92 ? 13.866 -5.335 -14.614 1.00 95.62 92 PHE A CA 1
ATOM 688 C C . PHE A 1 92 ? 13.407 -4.232 -13.650 1.00 95.62 92 PHE A C 1
ATOM 690 O O . PHE A 1 92 ? 12.223 -4.129 -13.342 1.00 95.62 92 PHE A O 1
ATOM 697 N N . SER A 1 93 ? 14.296 -3.316 -13.253 1.00 92.31 93 SER A N 1
ATOM 698 C CA . SER A 1 93 ? 13.920 -2.143 -12.445 1.00 92.31 93 SER A CA 1
ATOM 699 C C . SER A 1 93 ? 12.974 -1.168 -13.168 1.00 92.31 93 SER A C 1
ATOM 701 O O . SER A 1 93 ? 12.329 -0.341 -12.515 1.00 92.31 93 SER A O 1
ATOM 703 N N . ARG A 1 94 ? 12.893 -1.248 -14.503 1.00 93.31 94 ARG A N 1
ATOM 704 C CA . ARG A 1 94 ? 11.984 -0.474 -15.362 1.00 93.31 94 ARG A CA 1
ATOM 705 C C . ARG A 1 94 ? 10.756 -1.272 -15.802 1.00 93.31 94 ARG A C 1
ATOM 707 O O . ARG A 1 94 ? 9.878 -0.666 -16.389 1.00 93.31 94 ARG A O 1
ATOM 714 N N . ALA A 1 95 ? 10.639 -2.566 -15.498 1.00 91.94 95 ALA A N 1
ATOM 715 C CA . ALA A 1 95 ? 9.462 -3.366 -15.854 1.00 91.94 95 ALA A CA 1
ATOM 716 C C . ALA A 1 95 ? 8.207 -3.004 -15.024 1.00 91.94 95 ALA A C 1
ATOM 718 O O . ALA A 1 95 ? 7.088 -3.179 -15.497 1.00 91.94 95 ALA A O 1
ATOM 719 N N . LEU A 1 96 ? 8.388 -2.410 -13.835 1.00 89.62 96 LEU A N 1
ATOM 720 C CA . LEU A 1 96 ? 7.373 -1.826 -12.927 1.00 89.62 96 LEU A CA 1
ATOM 721 C C . LEU A 1 96 ? 6.368 -2.791 -12.291 1.00 89.62 96 LEU A C 1
ATOM 723 O O . LEU A 1 96 ? 6.017 -2.593 -11.130 1.00 89.62 96 LEU A O 1
ATOM 727 N N . VAL A 1 97 ? 5.894 -3.796 -13.026 1.00 89.56 97 VAL A N 1
ATOM 728 C CA . VAL A 1 97 ? 4.885 -4.757 -12.565 1.00 89.56 97 VAL A CA 1
ATOM 729 C C . VAL A 1 97 ? 5.366 -6.198 -12.779 1.00 89.56 97 VAL A C 1
ATOM 731 O O . VAL A 1 97 ? 6.054 -6.458 -13.773 1.00 89.56 97 VAL A O 1
ATOM 734 N N . PRO A 1 98 ? 4.980 -7.157 -11.912 1.00 89.56 98 PRO A N 1
ATOM 735 C CA . PRO A 1 98 ? 5.424 -8.551 -12.015 1.00 89.56 98 PRO A CA 1
ATOM 736 C C . PRO A 1 98 ? 5.135 -9.207 -13.371 1.00 89.56 98 PRO A C 1
ATOM 738 O O . PRO A 1 98 ? 5.915 -10.033 -13.854 1.00 89.56 98 PRO A O 1
ATOM 741 N N . ALA A 1 99 ? 4.033 -8.828 -14.029 1.00 88.88 99 ALA A N 1
ATOM 742 C CA . ALA A 1 99 ? 3.724 -9.308 -15.373 1.00 88.88 99 ALA A CA 1
ATOM 743 C C . ALA A 1 99 ? 4.804 -8.923 -16.398 1.00 88.88 99 ALA A C 1
ATOM 745 O O . ALA A 1 99 ? 5.238 -9.780 -17.163 1.00 88.88 99 ALA A O 1
ATOM 746 N N . ASN A 1 100 ? 5.287 -7.680 -16.379 1.00 92.12 100 ASN A N 1
ATOM 747 C CA . ASN A 1 100 ? 6.335 -7.217 -17.288 1.00 92.12 100 ASN A CA 1
ATOM 748 C C . ASN A 1 100 ? 7.694 -7.839 -16.951 1.00 92.12 100 ASN A C 1
ATOM 750 O O . ASN A 1 100 ? 8.454 -8.158 -17.859 1.00 92.12 100 ASN A O 1
ATOM 754 N N . GLU A 1 101 ? 7.996 -8.068 -15.669 1.00 94.44 101 GLU A N 1
ATOM 755 C CA . GLU A 1 101 ? 9.206 -8.800 -15.266 1.00 94.44 101 GLU A CA 1
ATOM 756 C C . GLU A 1 101 ? 9.196 -10.232 -15.805 1.00 94.44 101 GLU A C 1
ATOM 758 O O . GLU A 1 101 ? 10.200 -10.693 -16.344 1.00 94.44 101 GLU A O 1
ATOM 763 N N . SER A 1 102 ? 8.038 -10.897 -15.728 1.00 91.44 102 SER A N 1
ATOM 764 C CA . SER A 1 102 ? 7.826 -12.240 -16.280 1.00 91.44 102 SER A CA 1
ATOM 765 C C . SER A 1 102 ? 8.004 -12.265 -17.804 1.00 91.44 102 SER A C 1
ATOM 767 O O . SER A 1 102 ? 8.590 -13.195 -18.358 1.00 91.44 102 SER A O 1
ATOM 769 N N . MET A 1 103 ? 7.528 -11.231 -18.503 1.00 93.56 103 MET A N 1
ATOM 770 C CA . MET A 1 103 ? 7.722 -11.114 -19.950 1.00 93.56 103 MET A CA 1
ATOM 771 C C . MET A 1 103 ? 9.185 -10.833 -20.315 1.00 93.56 103 MET A C 1
ATOM 773 O O . MET A 1 103 ? 9.701 -11.400 -21.279 1.00 93.56 103 MET A O 1
ATOM 777 N N . LEU A 1 104 ? 9.876 -10.015 -19.518 1.00 97.12 104 LEU A N 1
ATOM 778 C CA . LEU A 1 104 ? 11.281 -9.679 -19.724 1.00 97.12 104 LEU A CA 1
ATOM 779 C C . LEU A 1 104 ? 12.210 -10.872 -19.466 1.00 97.12 104 LEU A C 1
ATOM 781 O O . LEU A 1 104 ? 13.108 -11.125 -20.271 1.00 97.12 104 LEU A O 1
ATOM 785 N N . ILE A 1 105 ? 11.984 -11.650 -18.399 1.00 96.81 105 ILE A N 1
ATOM 786 C CA . ILE A 1 105 ? 12.753 -12.883 -18.169 1.00 96.81 105 ILE A CA 1
ATOM 787 C C . ILE A 1 105 ? 12.470 -13.919 -19.262 1.00 96.81 105 ILE A C 1
ATOM 789 O O . ILE A 1 105 ? 13.399 -14.583 -19.720 1.00 96.81 105 ILE A O 1
ATOM 793 N N . GLY A 1 106 ? 11.233 -14.000 -19.765 1.00 94.81 106 GLY A N 1
ATOM 794 C CA . GLY A 1 106 ? 10.885 -14.836 -20.916 1.00 94.81 106 GLY A CA 1
ATOM 795 C C . GLY A 1 106 ? 11.623 -14.430 -22.197 1.00 94.81 106 GLY A C 1
ATOM 796 O O . GLY A 1 106 ? 12.151 -15.290 -22.905 1.00 94.81 106 GLY A O 1
ATOM 797 N N . LEU A 1 107 ? 11.761 -13.124 -22.456 1.00 97.25 107 LEU A N 1
ATOM 798 C CA . LEU A 1 107 ? 12.559 -12.595 -23.568 1.00 97.25 107 LEU A CA 1
ATOM 799 C C . LEU A 1 107 ? 14.035 -13.010 -23.450 1.00 97.25 107 LEU A C 1
ATOM 801 O O . LEU A 1 107 ? 14.606 -13.544 -24.405 1.00 97.25 107 LEU A O 1
ATOM 805 N N . TYR A 1 108 ? 14.647 -12.814 -22.277 1.00 97.88 108 TYR A N 1
ATOM 806 C CA . TYR A 1 108 ? 16.032 -13.229 -22.030 1.00 97.88 108 TYR A CA 1
ATOM 807 C C . TYR A 1 108 ? 16.211 -14.752 -22.064 1.00 97.88 108 TYR A C 1
ATOM 809 O O . TYR A 1 108 ? 17.246 -15.232 -22.528 1.00 97.88 108 TYR A O 1
ATOM 817 N N . THR A 1 109 ? 15.190 -15.513 -21.666 1.00 95.69 109 THR A N 1
ATOM 818 C CA . THR A 1 109 ? 15.151 -16.975 -21.807 1.00 95.69 109 THR A CA 1
ATOM 819 C C . THR A 1 109 ? 15.176 -17.392 -23.270 1.00 95.69 109 THR A C 1
ATOM 821 O O . THR A 1 109 ? 15.961 -18.266 -23.641 1.00 95.69 109 THR A O 1
ATOM 824 N N . GLY A 1 110 ? 14.402 -16.719 -24.126 1.00 94.12 110 GLY A N 1
ATOM 825 C CA . GLY A 1 110 ? 14.477 -16.903 -25.575 1.00 94.12 110 GLY A CA 1
ATOM 826 C C . GLY A 1 110 ? 15.894 -16.680 -26.111 1.00 94.12 110 GLY A C 1
ATOM 827 O O . GLY A 1 110 ? 16.437 -17.543 -26.795 1.00 94.12 110 GLY A O 1
ATOM 828 N N . LEU A 1 111 ? 16.542 -15.575 -25.736 1.00 96.38 111 LEU A N 1
ATOM 829 C CA . LEU A 1 111 ? 17.895 -15.247 -26.207 1.00 96.38 111 LEU A CA 1
ATOM 830 C C . LEU A 1 111 ? 18.958 -16.243 -25.718 1.00 96.38 111 LEU A C 1
ATOM 832 O O . LEU A 1 111 ? 19.730 -16.764 -26.522 1.00 96.38 111 LEU A O 1
ATOM 836 N N . ILE A 1 112 ? 19.013 -16.509 -24.411 1.00 94.38 112 ILE A N 1
ATOM 837 C CA . ILE A 1 112 ? 20.106 -17.283 -23.807 1.00 94.38 112 ILE A CA 1
ATOM 838 C C . ILE A 1 112 ? 19.881 -18.786 -23.951 1.00 94.38 112 ILE A C 1
ATOM 840 O O . ILE A 1 112 ? 20.781 -19.508 -24.381 1.00 94.38 112 ILE A O 1
ATOM 844 N N . LYS A 1 113 ? 18.694 -19.271 -23.575 1.00 89.94 113 LYS A N 1
ATOM 845 C CA . LYS A 1 113 ? 18.416 -20.709 -23.473 1.00 89.94 113 LYS A CA 1
ATOM 846 C C . LYS A 1 113 ? 18.013 -21.310 -24.815 1.00 89.94 113 LYS A C 1
ATOM 848 O O . LYS A 1 113 ? 18.457 -22.410 -25.129 1.00 89.94 113 LYS A O 1
ATOM 853 N N . MET A 1 114 ? 17.200 -20.596 -25.595 1.00 89.38 114 MET A N 1
ATOM 854 C CA . MET A 1 114 ? 16.665 -21.120 -26.859 1.00 89.38 114 MET A CA 1
ATOM 855 C C . MET A 1 114 ? 17.562 -20.791 -28.056 1.00 89.38 114 MET A C 1
ATOM 857 O O . MET A 1 114 ? 17.803 -21.659 -28.888 1.00 89.38 114 MET A O 1
ATOM 861 N N . LEU A 1 115 ? 18.088 -19.564 -28.126 1.00 91.94 115 LEU A N 1
ATOM 862 C CA . LEU A 1 115 ? 18.917 -19.090 -29.246 1.00 91.94 115 LEU A CA 1
ATOM 863 C C . LEU A 1 115 ? 20.425 -19.172 -28.968 1.00 91.94 115 LEU A C 1
ATOM 865 O O . LEU A 1 115 ? 21.233 -18.880 -29.846 1.00 91.94 115 LEU A O 1
ATOM 869 N N . GLY A 1 116 ? 20.820 -19.592 -27.762 1.00 90.88 116 GLY A N 1
ATOM 870 C CA . GLY A 1 116 ? 22.215 -19.864 -27.413 1.00 90.88 116 GLY A CA 1
ATOM 871 C C . GLY A 1 116 ? 23.102 -18.623 -27.285 1.00 90.88 116 GLY A C 1
ATOM 872 O O . GLY A 1 116 ? 24.329 -18.749 -27.276 1.00 90.88 116 GLY A O 1
ATOM 873 N N . ILE A 1 117 ? 22.524 -17.423 -27.176 1.00 94.81 117 ILE A N 1
ATOM 874 C CA . ILE A 1 117 ? 23.298 -16.192 -27.002 1.00 94.81 117 ILE A CA 1
ATOM 875 C C . ILE A 1 117 ? 23.857 -16.159 -25.584 1.00 94.81 117 ILE A C 1
ATOM 877 O O . ILE A 1 117 ? 23.127 -16.189 -24.597 1.00 94.81 117 ILE A O 1
ATOM 881 N N . SER A 1 118 ? 25.178 -16.066 -25.454 1.00 91.38 118 SER A N 1
ATOM 882 C CA . SER A 1 118 ? 25.794 -16.046 -24.130 1.00 91.38 118 SER A CA 1
ATOM 883 C C . SER A 1 118 ? 25.428 -14.772 -23.357 1.00 91.38 118 SER A C 1
ATOM 885 O O . SER A 1 118 ? 25.345 -13.684 -23.927 1.00 91.38 118 SER A O 1
ATOM 887 N N . ALA A 1 119 ? 25.305 -14.869 -22.031 1.00 91.88 119 ALA A N 1
ATOM 888 C CA . ALA A 1 119 ? 25.071 -13.689 -21.197 1.00 91.88 119 ALA A CA 1
ATOM 889 C C . ALA A 1 119 ? 26.182 -12.627 -21.338 1.00 91.88 119 ALA A C 1
ATOM 891 O O . ALA A 1 119 ? 25.913 -11.431 -21.268 1.00 91.88 119 ALA A O 1
ATOM 892 N N . LYS A 1 120 ? 27.423 -13.054 -21.624 1.00 90.69 120 LYS A N 1
ATOM 893 C CA . LYS A 1 120 ? 28.541 -12.157 -21.951 1.00 90.69 120 LYS A CA 1
ATOM 894 C C . LYS A 1 120 ? 28.245 -11.329 -23.207 1.00 90.69 120 LYS A C 1
ATOM 896 O O . LYS A 1 120 ? 28.442 -10.123 -23.201 1.00 90.69 120 LYS A O 1
ATOM 901 N N . THR A 1 121 ? 27.724 -11.957 -24.255 1.00 94.62 121 THR A N 1
ATOM 902 C CA . THR A 1 121 ? 27.349 -11.269 -25.497 1.00 94.62 121 THR A CA 1
ATOM 903 C C . THR A 1 121 ? 26.226 -10.257 -25.258 1.00 94.62 121 THR A C 1
ATOM 905 O O . THR A 1 121 ? 26.292 -9.136 -25.752 1.00 94.62 121 THR A O 1
ATOM 908 N N . ILE A 1 122 ? 25.232 -10.599 -24.430 1.00 96.44 122 ILE A N 1
ATOM 909 C CA . ILE A 1 122 ? 24.175 -9.653 -24.025 1.00 96.44 122 ILE A CA 1
ATOM 910 C C . ILE A 1 122 ? 24.770 -8.454 -23.274 1.00 96.44 122 ILE A C 1
ATOM 912 O O . ILE A 1 122 ? 24.376 -7.311 -23.516 1.00 96.44 122 ILE A O 1
ATOM 916 N N . HIS A 1 123 ? 25.747 -8.694 -22.397 1.00 94.25 123 HIS A N 1
ATOM 917 C CA . HIS A 1 123 ? 26.468 -7.633 -21.698 1.00 94.25 123 HIS A CA 1
ATOM 918 C C . HIS A 1 123 ? 27.206 -6.695 -22.655 1.00 94.25 123 HIS A C 1
ATOM 920 O O . HIS A 1 123 ? 27.107 -5.477 -22.518 1.00 94.25 123 HIS A O 1
ATOM 926 N N . GLU A 1 124 ? 27.908 -7.252 -23.643 1.00 94.12 124 GLU A N 1
ATOM 927 C CA . GLU A 1 124 ? 28.595 -6.484 -24.685 1.00 94.12 124 GLU A CA 1
ATOM 928 C C . GLU A 1 124 ? 27.601 -5.632 -25.482 1.00 94.12 124 GLU A C 1
ATOM 930 O O . GLU A 1 124 ? 27.849 -4.450 -25.713 1.00 94.12 124 GLU A O 1
ATOM 935 N N . TRP A 1 125 ? 26.439 -6.179 -25.855 1.00 96.44 125 TRP A N 1
ATOM 936 C CA . TRP A 1 125 ? 25.408 -5.401 -26.548 1.00 96.44 125 TRP A CA 1
ATOM 937 C C . TRP A 1 125 ? 24.896 -4.231 -25.710 1.00 96.44 125 TRP A C 1
ATOM 939 O O . TRP A 1 125 ? 24.672 -3.144 -26.242 1.00 96.44 125 TRP A O 1
ATOM 949 N N . ARG A 1 126 ? 24.733 -4.443 -24.401 1.00 95.00 126 ARG A N 1
ATOM 950 C CA . ARG A 1 126 ? 24.325 -3.399 -23.459 1.00 95.00 126 ARG A CA 1
ATOM 951 C C . ARG A 1 126 ? 25.373 -2.293 -23.348 1.00 95.00 126 ARG A C 1
ATOM 953 O O . ARG A 1 126 ? 25.015 -1.131 -23.495 1.00 95.00 126 ARG A O 1
ATOM 960 N N . LEU A 1 127 ? 26.640 -2.643 -23.103 1.00 91.44 127 LEU A N 1
ATOM 961 C CA . LEU A 1 127 ? 27.722 -1.659 -22.948 1.00 91.44 127 LEU A CA 1
ATOM 962 C C . LEU A 1 127 ? 27.911 -0.803 -24.205 1.00 91.44 127 LEU A C 1
ATOM 964 O O . LEU A 1 127 ? 28.197 0.383 -24.098 1.00 91.44 127 LEU A O 1
ATOM 968 N N . ASN A 1 128 ? 27.694 -1.392 -25.380 1.00 93.19 128 ASN A N 1
ATOM 969 C CA . ASN A 1 128 ? 27.780 -0.691 -26.657 1.00 93.19 128 ASN A CA 1
ATOM 970 C C . ASN A 1 128 ? 26.497 0.083 -27.026 1.00 93.19 128 ASN A C 1
ATOM 972 O O . ASN A 1 128 ? 26.439 0.671 -28.101 1.00 93.19 128 ASN A O 1
ATOM 976 N N . GLY A 1 129 ? 25.446 0.054 -26.197 1.00 92.81 129 GLY A N 1
ATOM 977 C CA . GLY A 1 129 ? 24.177 0.734 -26.487 1.00 92.81 129 GLY A CA 1
ATOM 978 C C . GLY A 1 129 ? 23.368 0.130 -27.646 1.00 92.81 129 GLY A C 1
ATOM 979 O O . GLY A 1 129 ? 22.432 0.757 -28.130 1.00 92.81 129 GLY A O 1
ATOM 980 N N . ILE A 1 130 ? 23.689 -1.093 -28.085 1.00 96.75 130 ILE A N 1
ATOM 981 C CA . ILE A 1 130 ? 23.067 -1.770 -29.244 1.00 96.75 130 ILE A CA 1
ATOM 982 C C . ILE A 1 130 ? 22.138 -2.928 -28.848 1.00 96.75 130 ILE A C 1
ATOM 984 O O . ILE A 1 130 ? 21.700 -3.701 -29.703 1.00 96.75 130 ILE A O 1
ATOM 988 N N . LEU A 1 131 ? 21.832 -3.076 -27.554 1.00 96.81 131 LEU A N 1
ATOM 989 C CA . LEU A 1 131 ? 21.033 -4.182 -27.012 1.00 96.81 131 LEU A CA 1
ATOM 990 C C . LEU A 1 131 ? 19.691 -4.352 -27.733 1.00 96.81 131 LEU A C 1
ATOM 992 O O . LEU A 1 131 ? 19.402 -5.435 -28.232 1.00 96.81 131 LEU A O 1
ATOM 996 N N . ILE A 1 132 ? 18.901 -3.284 -27.855 1.00 96.81 132 ILE A N 1
ATOM 997 C CA . ILE A 1 132 ? 17.574 -3.322 -28.495 1.00 96.81 132 ILE A CA 1
ATOM 998 C C . ILE A 1 132 ? 17.677 -3.771 -29.957 1.00 96.81 132 ILE A C 1
ATOM 1000 O O . ILE A 1 132 ? 16.923 -4.637 -30.398 1.00 96.81 132 ILE A O 1
ATOM 1004 N N . GLN A 1 133 ? 18.636 -3.214 -30.698 1.00 97.62 133 GLN A N 1
ATOM 1005 C CA . GLN A 1 133 ? 18.851 -3.510 -32.117 1.00 97.62 133 GLN A CA 1
ATOM 1006 C C . GLN A 1 133 ? 19.230 -4.979 -32.321 1.00 97.62 133 GLN A C 1
ATOM 1008 O O . GLN A 1 133 ? 18.692 -5.648 -33.202 1.00 97.62 133 GLN A O 1
ATOM 1013 N N . LYS A 1 134 ? 20.124 -5.505 -31.475 1.00 98.12 134 LYS A N 1
ATOM 1014 C CA . LYS A 1 134 ? 20.563 -6.902 -31.543 1.00 98.12 134 LYS A CA 1
ATOM 1015 C C . LYS A 1 134 ? 19.469 -7.882 -31.134 1.00 98.12 134 LYS A C 1
ATOM 1017 O O . LYS A 1 134 ? 19.351 -8.925 -31.774 1.00 98.12 134 LYS A O 1
ATOM 1022 N N . ILE A 1 135 ? 18.630 -7.541 -30.150 1.00 97.62 135 ILE A N 1
ATOM 1023 C CA . ILE A 1 135 ? 17.445 -8.344 -29.813 1.00 97.62 135 ILE A CA 1
ATOM 1024 C C . ILE A 1 135 ? 16.518 -8.450 -31.030 1.00 97.62 135 ILE A C 1
ATOM 1026 O O . ILE A 1 135 ? 16.177 -9.566 -31.419 1.00 97.62 135 ILE A O 1
ATOM 1030 N N . ARG A 1 136 ? 16.171 -7.323 -31.674 1.00 97.25 136 ARG A N 1
ATOM 1031 C CA . ARG A 1 136 ? 15.327 -7.325 -32.885 1.00 97.25 136 ARG A CA 1
ATOM 1032 C C . ARG A 1 136 ? 15.922 -8.181 -33.994 1.00 97.25 136 ARG A C 1
ATOM 1034 O O . ARG A 1 136 ? 15.280 -9.129 -34.431 1.00 97.25 136 ARG A O 1
ATOM 1041 N N . ALA A 1 137 ? 17.178 -7.918 -34.356 1.00 97.06 137 ALA A N 1
ATOM 1042 C CA . ALA A 1 137 ? 17.864 -8.651 -35.415 1.00 97.06 137 ALA A CA 1
ATOM 1043 C C . ALA A 1 137 ? 17.905 -10.165 -35.150 1.00 97.06 137 ALA A C 1
ATOM 1045 O O . ALA A 1 137 ? 17.772 -10.950 -36.082 1.00 97.06 137 ALA A O 1
ATOM 1046 N N . THR A 1 138 ? 18.056 -10.580 -33.889 1.00 97.19 138 THR A N 1
ATOM 1047 C CA . THR A 1 138 ? 18.071 -12.004 -33.527 1.00 97.19 138 THR A CA 1
ATOM 1048 C C . THR A 1 138 ? 16.691 -12.643 -33.712 1.00 97.19 138 THR A C 1
ATOM 1050 O O . THR A 1 138 ? 16.577 -13.682 -34.356 1.00 97.19 138 THR A O 1
ATOM 1053 N N . PHE A 1 139 ? 15.627 -12.040 -33.174 1.00 95.88 139 PHE A N 1
ATOM 1054 C CA . PHE A 1 139 ? 14.280 -12.614 -33.284 1.00 95.88 139 PHE A CA 1
ATOM 1055 C C . PHE A 1 139 ? 13.692 -12.491 -34.696 1.00 95.88 139 PHE A C 1
ATOM 1057 O O . PHE A 1 139 ? 12.906 -13.342 -35.107 1.00 95.88 139 PHE A O 1
ATOM 1064 N N . GLU A 1 140 ? 14.076 -11.475 -35.469 1.00 95.94 140 GLU A N 1
ATOM 1065 C CA . GLU A 1 140 ? 13.607 -11.287 -36.847 1.00 95.94 140 GLU A CA 1
ATOM 1066 C C . GLU A 1 140 ? 14.154 -12.334 -37.821 1.00 95.94 140 GLU A C 1
ATOM 1068 O O . GLU A 1 140 ? 13.494 -12.628 -38.817 1.00 95.94 140 GLU A O 1
ATOM 1073 N N . GLN A 1 141 ? 15.287 -12.965 -37.500 1.00 94.50 141 GLN A N 1
ATOM 1074 C CA . GLN A 1 141 ? 15.810 -14.111 -38.253 1.00 94.50 141 GLN A CA 1
ATOM 1075 C C . GLN A 1 141 ? 14.954 -15.376 -38.089 1.00 94.50 141 GLN A C 1
ATOM 1077 O O . GLN A 1 141 ? 15.044 -16.288 -38.910 1.00 94.50 141 GLN A O 1
ATOM 1082 N N . LEU A 1 142 ? 14.111 -15.447 -37.055 1.00 92.69 142 LEU A N 1
ATOM 1083 C CA . LEU A 1 142 ? 13.212 -16.578 -36.848 1.00 92.69 142 LEU A CA 1
ATOM 1084 C C . LEU A 1 142 ? 11.949 -16.439 -37.714 1.00 92.69 142 LEU A C 1
ATOM 1086 O O . LEU A 1 142 ? 11.418 -15.326 -37.854 1.00 92.69 142 LEU A O 1
ATOM 1090 N N . PRO A 1 143 ? 11.392 -17.558 -38.221 1.00 91.06 143 PRO A N 1
ATOM 1091 C CA . PRO A 1 143 ? 10.068 -17.564 -38.839 1.00 91.06 143 PRO A CA 1
ATOM 1092 C C . PRO A 1 143 ? 9.012 -16.985 -37.889 1.00 91.06 143 PRO A C 1
ATOM 1094 O O . PRO A 1 143 ? 9.094 -17.200 -36.681 1.00 91.06 143 PRO A O 1
ATOM 1097 N N . LEU A 1 144 ? 7.992 -16.298 -38.420 1.00 85.12 144 LEU A N 1
ATOM 1098 C CA . LEU A 1 144 ? 6.986 -15.576 -37.619 1.00 85.12 144 LEU A CA 1
ATOM 1099 C C . LEU A 1 144 ? 6.377 -16.424 -36.486 1.00 85.12 144 LEU A C 1
ATOM 1101 O O . LEU A 1 144 ? 6.324 -15.962 -35.349 1.00 85.12 144 LEU A O 1
ATOM 1105 N N . GLY A 1 145 ? 6.010 -17.681 -36.761 1.00 83.44 145 GLY A N 1
ATOM 1106 C CA . GLY A 1 145 ? 5.441 -18.596 -35.760 1.00 83.44 145 GLY A CA 1
ATOM 1107 C C . GLY A 1 145 ? 6.405 -19.032 -34.645 1.00 83.44 145 GLY A C 1
ATOM 1108 O O . GLY A 1 145 ? 5.963 -19.499 -33.603 1.00 83.44 145 GLY A O 1
ATOM 1109 N N . HIS A 1 146 ? 7.715 -18.844 -34.826 1.00 85.56 146 HIS A N 1
ATOM 1110 C CA . HIS A 1 146 ? 8.753 -19.245 -33.867 1.00 85.56 146 HIS A CA 1
ATOM 1111 C C . HIS A 1 146 ? 9.254 -18.084 -32.996 1.00 85.56 146 HIS A C 1
ATOM 1113 O O . HIS A 1 146 ? 10.078 -18.292 -32.108 1.00 85.56 146 HIS A O 1
ATOM 1119 N N . ARG A 1 147 ? 8.762 -16.857 -33.216 1.00 87.00 147 ARG A N 1
ATOM 1120 C CA . ARG A 1 147 ? 9.178 -15.672 -32.441 1.00 87.00 147 ARG A CA 1
ATOM 1121 C C . ARG A 1 147 ? 8.583 -15.635 -31.027 1.00 87.00 147 ARG A C 1
ATOM 1123 O O . ARG A 1 147 ? 9.092 -14.914 -30.170 1.00 87.00 147 ARG A O 1
ATOM 1130 N N . GLY A 1 148 ? 7.537 -16.427 -30.774 1.00 86.56 148 GLY A N 1
ATOM 1131 C CA . GLY A 1 148 ? 6.847 -16.504 -29.484 1.00 86.56 148 GLY A CA 1
ATOM 1132 C C . GLY A 1 148 ? 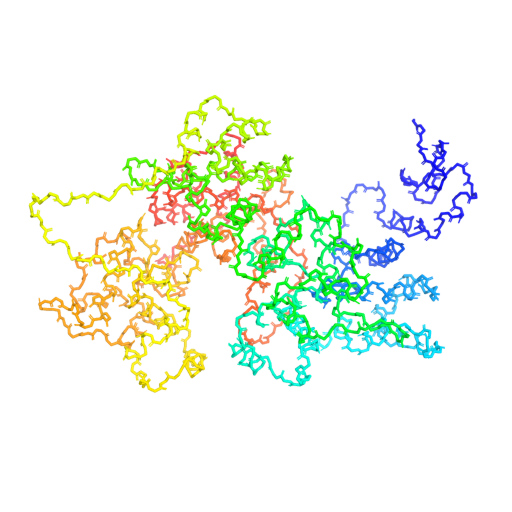6.135 -15.204 -29.086 1.00 86.56 148 GLY A C 1
ATOM 1133 O O . GLY A 1 148 ? 6.148 -14.216 -29.815 1.00 86.56 148 GLY A O 1
ATOM 1134 N N . GLY A 1 149 ? 5.504 -15.196 -27.907 1.00 86.00 149 GLY A N 1
ATOM 1135 C CA . GLY A 1 149 ? 4.760 -14.031 -27.397 1.00 86.00 149 GLY A CA 1
ATOM 1136 C C . GLY A 1 149 ? 5.630 -12.935 -26.761 1.00 86.00 149 GLY A C 1
ATOM 1137 O O . GLY A 1 149 ? 5.209 -11.783 -26.678 1.00 86.00 149 GLY A O 1
ATOM 1138 N N . TYR A 1 150 ? 6.856 -13.263 -26.339 1.00 92.19 150 TYR A N 1
ATOM 1139 C CA . TYR A 1 150 ? 7.752 -12.309 -25.673 1.00 92.19 150 TYR A CA 1
ATOM 1140 C C . TYR A 1 150 ? 8.319 -11.256 -26.629 1.00 92.19 150 TYR A C 1
ATOM 1142 O O . TYR A 1 150 ? 8.510 -10.109 -26.229 1.00 92.19 150 TYR A O 1
ATOM 1150 N N . TYR A 1 151 ? 8.565 -11.618 -27.893 1.00 94.06 151 TYR A N 1
ATOM 1151 C CA . TYR A 1 151 ? 9.128 -10.688 -28.871 1.00 94.06 151 TYR A CA 1
ATOM 1152 C C . TYR A 1 151 ? 8.145 -9.575 -29.283 1.00 94.06 151 TYR A C 1
ATOM 1154 O O . TYR A 1 151 ? 8.519 -8.406 -29.173 1.00 94.06 151 TYR A O 1
ATOM 1162 N N . PRO A 1 152 ? 6.882 -9.865 -29.663 1.00 91.44 152 PRO A N 1
ATOM 1163 C CA . PRO A 1 152 ? 5.880 -8.822 -29.896 1.00 91.44 152 PRO A CA 1
ATOM 1164 C C . PRO A 1 152 ? 5.674 -7.910 -28.680 1.00 91.44 152 PRO A C 1
ATOM 1166 O O . PRO A 1 152 ? 5.657 -6.689 -28.823 1.00 91.44 152 PRO A O 1
ATOM 1169 N N . TRP A 1 153 ? 5.619 -8.480 -27.469 1.00 92.62 153 TRP A N 1
ATOM 1170 C CA . TRP A 1 153 ? 5.545 -7.688 -26.237 1.00 92.62 153 TRP A CA 1
ATOM 1171 C C . TRP A 1 153 ? 6.749 -6.753 -26.074 1.00 92.62 153 TRP A C 1
ATOM 1173 O O . TRP A 1 153 ? 6.576 -5.589 -25.715 1.00 92.62 153 TRP A O 1
ATOM 1183 N N . PHE A 1 154 ? 7.963 -7.230 -26.362 1.00 95.56 154 PHE A N 1
ATOM 1184 C CA . PHE A 1 154 ? 9.171 -6.408 -26.303 1.00 95.56 154 PHE A CA 1
ATOM 1185 C C . PHE A 1 154 ? 9.105 -5.231 -27.281 1.00 95.56 154 PHE A C 1
ATOM 1187 O O . PHE A 1 154 ? 9.511 -4.126 -26.922 1.00 95.56 154 PHE A O 1
ATOM 1194 N N . LEU A 1 155 ? 8.558 -5.428 -28.485 1.00 94.12 155 LEU A N 1
ATOM 1195 C CA . LEU A 1 155 ? 8.395 -4.347 -29.459 1.00 94.12 155 LEU A CA 1
ATOM 1196 C C . LEU A 1 155 ? 7.483 -3.227 -28.940 1.00 94.12 155 LEU A C 1
ATOM 1198 O O . LEU A 1 155 ? 7.794 -2.057 -29.155 1.00 94.12 155 LEU A O 1
ATOM 1202 N N . GLU A 1 156 ? 6.425 -3.568 -28.202 1.00 89.75 156 GLU A N 1
ATOM 1203 C CA . GLU A 1 156 ? 5.531 -2.598 -27.550 1.00 89.75 156 GLU A CA 1
ATOM 1204 C C . GLU A 1 156 ? 6.141 -1.944 -26.294 1.00 89.75 156 GLU A C 1
ATOM 1206 O O . GLU A 1 156 ? 5.698 -0.873 -25.873 1.00 89.75 156 GLU A O 1
ATOM 1211 N N . ASN A 1 157 ? 7.151 -2.572 -25.681 1.00 92.44 157 ASN A N 1
ATOM 1212 C CA . ASN A 1 157 ? 7.673 -2.205 -24.359 1.00 92.44 157 ASN A CA 1
ATOM 1213 C C . ASN A 1 157 ? 9.167 -1.866 -24.353 1.00 92.44 157 ASN A C 1
ATOM 1215 O O . ASN A 1 157 ? 9.865 -2.047 -23.356 1.00 92.44 157 ASN A O 1
ATOM 1219 N N . GLN A 1 158 ? 9.668 -1.308 -25.454 1.00 93.75 158 GLN A N 1
ATOM 1220 C CA . GLN A 1 158 ? 11.083 -0.939 -25.572 1.00 93.75 158 GLN A CA 1
ATOM 1221 C C . GLN A 1 158 ? 11.527 0.098 -24.545 1.00 93.75 158 GLN A C 1
ATOM 1223 O O . GLN A 1 158 ? 12.692 0.104 -24.165 1.00 93.75 158 GLN A O 1
ATOM 1228 N N . TRP A 1 159 ? 10.600 0.903 -24.023 1.00 92.00 159 TRP A N 1
ATOM 1229 C CA . TRP A 1 159 ? 10.843 1.851 -22.934 1.00 92.00 159 TRP A CA 1
ATOM 1230 C C . TRP A 1 159 ? 11.409 1.193 -21.660 1.00 92.00 159 TRP A C 1
ATOM 1232 O O . TRP A 1 159 ? 11.992 1.881 -20.819 1.00 92.00 159 TRP A O 1
ATOM 1242 N N . ILE A 1 160 ? 11.281 -0.129 -21.506 1.00 94.62 160 ILE A N 1
ATOM 1243 C CA . ILE A 1 160 ? 11.902 -0.893 -20.415 1.00 94.62 160 ILE A CA 1
ATOM 1244 C C . ILE A 1 160 ? 13.428 -0.960 -20.579 1.00 94.62 160 ILE A C 1
ATOM 1246 O O . ILE A 1 160 ? 14.147 -0.837 -19.589 1.00 94.62 160 ILE A O 1
ATOM 1250 N N . LEU A 1 161 ? 13.927 -1.124 -21.809 1.00 94.56 161 LEU A N 1
ATOM 1251 C CA . LEU A 1 161 ? 15.359 -1.256 -22.113 1.00 94.56 161 LEU A CA 1
ATOM 1252 C C . LEU A 1 161 ? 15.983 0.020 -22.692 1.00 94.56 161 LEU A C 1
ATOM 1254 O O . LEU A 1 161 ? 17.205 0.147 -22.683 1.00 94.56 161 LEU A O 1
ATOM 1258 N N . ASP A 1 162 ? 15.169 0.958 -23.172 1.00 91.94 162 ASP A N 1
ATOM 1259 C CA . ASP A 1 162 ? 15.60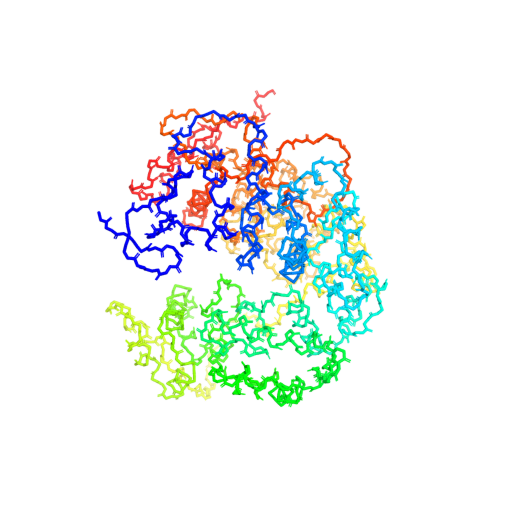9 2.245 -23.697 1.00 91.94 162 ASP A CA 1
ATOM 1260 C C . ASP A 1 162 ? 15.503 3.327 -22.610 1.00 91.94 162 ASP A C 1
ATOM 1262 O O . ASP A 1 162 ? 14.393 3.739 -22.249 1.00 91.94 162 ASP A O 1
ATOM 1266 N N . PRO A 1 163 ? 16.631 3.809 -22.060 1.00 85.94 163 PRO A N 1
ATOM 1267 C CA . PRO A 1 163 ? 16.608 4.850 -21.044 1.00 85.94 163 PRO A CA 1
ATOM 1268 C C . PRO A 1 163 ? 16.168 6.214 -21.589 1.00 85.94 163 PRO A C 1
ATOM 1270 O O . PRO A 1 163 ? 15.766 7.054 -20.782 1.00 85.94 163 PRO A O 1
ATOM 1273 N N . THR A 1 164 ? 16.226 6.435 -22.909 1.00 88.06 164 THR A N 1
ATOM 1274 C CA . THR A 1 164 ? 15.828 7.700 -23.552 1.00 88.06 164 THR A CA 1
ATOM 1275 C C . THR A 1 164 ? 14.311 7.855 -23.635 1.00 88.06 164 THR A C 1
ATOM 1277 O O . THR A 1 164 ? 13.800 8.975 -23.653 1.00 88.06 164 THR A O 1
ATOM 1280 N N . LEU A 1 165 ? 13.577 6.738 -23.622 1.00 86.50 165 LEU A N 1
ATOM 1281 C CA . LEU A 1 165 ? 12.122 6.739 -23.579 1.00 86.50 165 LEU A CA 1
ATOM 1282 C C . LEU A 1 165 ? 11.621 7.005 -22.156 1.00 86.50 165 LEU A C 1
ATOM 1284 O O . LEU A 1 165 ? 12.199 6.550 -21.157 1.00 86.50 165 LEU A O 1
ATOM 1288 N N . SER A 1 166 ? 10.507 7.735 -22.066 1.00 81.56 166 SER A N 1
ATOM 1289 C CA . SER A 1 166 ? 9.893 8.082 -20.790 1.00 81.56 166 SER A CA 1
ATOM 1290 C C . SER A 1 166 ? 9.489 6.826 -20.019 1.00 81.56 166 SER A C 1
ATOM 1292 O O . SER A 1 166 ? 8.851 5.903 -20.529 1.00 81.56 166 SER A O 1
ATOM 1294 N N . ARG A 1 167 ? 9.892 6.787 -18.748 1.00 79.69 167 ARG A N 1
ATOM 1295 C CA . ARG A 1 167 ? 9.485 5.740 -17.817 1.00 79.69 167 ARG A CA 1
ATOM 1296 C C . ARG A 1 167 ? 8.032 5.986 -17.410 1.00 79.69 167 ARG A C 1
ATOM 1298 O O . ARG A 1 167 ? 7.693 7.098 -17.016 1.00 79.69 167 ARG A O 1
ATOM 1305 N N . ARG A 1 168 ? 7.211 4.939 -17.449 1.00 83.25 168 ARG A N 1
ATOM 1306 C CA . ARG A 1 168 ? 5.840 4.964 -16.923 1.00 83.25 168 ARG A CA 1
ATOM 1307 C C . ARG A 1 168 ? 5.820 4.802 -15.399 1.00 83.25 168 ARG A C 1
ATOM 1309 O O . ARG A 1 168 ? 6.815 4.420 -14.778 1.00 83.25 168 ARG A O 1
ATOM 1316 N N . SER A 1 169 ? 4.688 5.088 -14.776 1.00 83.69 169 SER A N 1
ATOM 1317 C CA . SER A 1 169 ? 4.421 4.748 -13.375 1.00 83.69 169 SER A CA 1
ATOM 1318 C C . SER A 1 169 ? 3.852 3.330 -13.244 1.00 83.69 169 SER A C 1
ATOM 1320 O O . SER A 1 169 ? 3.259 2.788 -14.176 1.00 83.69 169 SER A O 1
ATOM 1322 N N . VAL A 1 170 ? 4.015 2.722 -12.062 1.00 81.62 170 VAL A N 1
ATOM 1323 C CA . VAL A 1 170 ? 3.403 1.418 -11.734 1.00 81.62 170 VAL A CA 1
ATOM 1324 C C . VAL A 1 170 ? 1.887 1.483 -11.919 1.00 81.62 170 VAL A C 1
ATOM 1326 O O . VAL A 1 170 ? 1.285 0.569 -12.474 1.00 81.62 170 VAL A O 1
ATOM 1329 N N . GLU A 1 171 ? 1.277 2.590 -11.495 1.00 81.00 171 GLU A N 1
ATOM 1330 C CA . GLU A 1 171 ? -0.154 2.821 -11.655 1.00 81.00 171 GLU A CA 1
ATOM 1331 C C . GLU A 1 171 ? -0.552 2.814 -13.135 1.00 81.00 171 GLU A C 1
ATOM 1333 O O . GLU A 1 171 ? -1.461 2.082 -13.505 1.00 81.00 171 GLU A O 1
ATOM 1338 N N . GLU A 1 172 ? 0.132 3.576 -13.995 1.00 81.81 172 GLU A N 1
ATOM 1339 C CA . GLU A 1 172 ? -0.151 3.612 -15.440 1.00 81.81 172 GLU A CA 1
ATOM 1340 C C . GLU A 1 172 ? -0.106 2.231 -16.101 1.00 81.81 172 GLU A C 1
ATOM 1342 O O . GLU A 1 172 ? -0.995 1.927 -16.897 1.00 81.81 172 GLU A O 1
ATOM 1347 N N . GLU A 1 173 ? 0.862 1.385 -15.743 1.00 84.62 173 GLU A N 1
ATOM 1348 C CA . GLU A 1 173 ? 0.945 0.012 -16.260 1.00 84.62 173 GLU A CA 1
ATOM 1349 C C . GLU A 1 173 ? -0.228 -0.857 -15.797 1.00 84.62 173 GLU A C 1
ATOM 1351 O O . GLU A 1 173 ? -0.854 -1.537 -16.615 1.00 84.62 173 GLU A O 1
ATOM 1356 N N . ILE A 1 174 ? -0.582 -0.788 -14.507 1.00 83.88 174 ILE A N 1
ATOM 1357 C CA . ILE A 1 174 ? -1.745 -1.501 -13.959 1.00 83.88 174 ILE A CA 1
ATOM 1358 C C . ILE A 1 174 ? -3.022 -1.108 -14.710 1.00 83.88 174 ILE A C 1
ATOM 1360 O O . ILE A 1 174 ? -3.835 -1.961 -15.083 1.00 83.88 174 ILE A O 1
ATOM 1364 N N . TRP A 1 175 ? -3.182 0.189 -14.974 1.00 81.25 175 TRP A N 1
ATOM 1365 C CA . TRP A 1 175 ? -4.336 0.710 -15.695 1.00 81.25 175 TRP A CA 1
ATOM 1366 C C . TRP A 1 175 ? -4.358 0.279 -17.161 1.00 81.25 175 TRP A C 1
ATOM 1368 O O . TRP A 1 175 ? -5.422 -0.081 -17.664 1.00 81.25 175 TRP A O 1
ATOM 1378 N N . LEU A 1 176 ? -3.215 0.292 -17.852 1.00 80.94 176 LEU A N 1
ATOM 1379 C CA . LEU A 1 176 ? -3.139 -0.059 -19.271 1.00 80.94 176 LEU A CA 1
ATOM 1380 C C . LEU A 1 176 ? -3.561 -1.513 -19.525 1.00 80.94 176 LEU A C 1
ATOM 1382 O O . LEU A 1 176 ? -4.271 -1.789 -20.496 1.00 80.94 176 LEU A O 1
ATOM 1386 N N . HIS A 1 177 ? -3.179 -2.427 -18.634 1.00 79.19 177 HIS A N 1
ATOM 1387 C CA . HIS A 1 177 ? -3.580 -3.828 -18.706 1.00 79.19 177 HIS A CA 1
ATOM 1388 C C . HIS A 1 177 ? -5.095 -4.022 -18.569 1.00 79.19 177 HIS A C 1
ATOM 1390 O O . HIS A 1 177 ? -5.711 -4.663 -19.423 1.00 79.19 177 HIS A O 1
ATOM 1396 N N . ALA A 1 178 ? -5.718 -3.424 -17.549 1.00 81.06 178 ALA A N 1
ATOM 1397 C CA . ALA A 1 178 ? -7.169 -3.529 -17.367 1.00 81.06 178 ALA A CA 1
ATOM 1398 C C . ALA A 1 178 ? -7.957 -2.865 -18.493 1.00 81.06 178 ALA A C 1
ATOM 1400 O O . ALA A 1 178 ? -9.004 -3.363 -18.900 1.00 81.06 178 ALA A O 1
ATOM 1401 N N . LYS A 1 179 ? -7.441 -1.757 -19.025 1.00 85.44 179 LYS A N 1
ATOM 1402 C CA . LYS A 1 179 ? -8.050 -1.024 -20.131 1.00 85.44 179 LYS A CA 1
ATOM 1403 C C . LYS A 1 179 ? -8.222 -1.898 -21.375 1.00 85.44 179 LYS A C 1
ATOM 1405 O O . LYS A 1 179 ? -9.298 -1.886 -21.970 1.00 85.44 179 LYS A O 1
ATOM 1410 N N . ARG A 1 180 ? -7.187 -2.671 -21.733 1.00 82.88 180 ARG A N 1
ATOM 1411 C CA . ARG A 1 180 ? -7.233 -3.622 -22.857 1.00 82.88 180 ARG A CA 1
ATOM 1412 C C . ARG A 1 180 ? -8.296 -4.696 -22.620 1.00 82.88 180 ARG A C 1
ATOM 1414 O O . ARG A 1 180 ? -9.119 -4.930 -23.492 1.00 82.88 180 ARG A O 1
ATOM 1421 N N . TYR A 1 181 ? -8.321 -5.287 -21.427 1.00 86.12 181 TYR A N 1
ATOM 1422 C CA . TYR A 1 181 ? -9.280 -6.341 -21.088 1.00 86.12 181 TYR A CA 1
ATOM 1423 C C . TYR A 1 181 ? -10.735 -5.849 -21.061 1.00 86.12 181 TYR A C 1
ATOM 1425 O O . TYR A 1 181 ? -11.639 -6.521 -21.549 1.00 86.12 181 TYR A O 1
ATOM 1433 N N . ALA A 1 182 ? -10.960 -4.635 -20.558 1.00 88.56 182 ALA A N 1
ATOM 1434 C CA . ALA A 1 182 ? -12.274 -4.004 -20.517 1.00 88.56 182 ALA A CA 1
ATOM 1435 C C . ALA A 1 182 ? -12.728 -3.408 -21.865 1.00 88.56 182 ALA A C 1
ATOM 1437 O O . ALA A 1 182 ? -13.735 -2.698 -21.894 1.00 88.56 182 ALA A O 1
ATOM 1438 N N . ASN A 1 183 ? -11.999 -3.665 -22.962 1.00 86.12 183 ASN A N 1
ATOM 1439 C CA . ASN A 1 183 ? -12.260 -3.129 -24.303 1.00 86.12 183 ASN A CA 1
ATOM 1440 C C . ASN A 1 183 ? -12.403 -1.594 -24.340 1.00 86.12 183 ASN A C 1
ATOM 1442 O O . ASN A 1 183 ? -13.193 -1.040 -25.105 1.00 86.12 183 ASN A O 1
ATOM 1446 N N . LEU A 1 184 ? -11.635 -0.882 -23.510 1.00 87.44 184 LEU A N 1
ATOM 1447 C CA . LEU A 1 184 ? -11.599 0.580 -23.518 1.00 87.44 184 LEU A CA 1
ATOM 1448 C C . LEU A 1 184 ? -10.624 1.099 -24.599 1.00 87.44 184 LEU A C 1
ATOM 1450 O O . LEU A 1 184 ? -9.562 0.501 -24.798 1.00 87.44 184 LEU A O 1
ATOM 1454 N N . PRO A 1 185 ? -10.904 2.240 -25.266 1.00 85.38 185 PRO A N 1
ATOM 1455 C CA . PRO A 1 185 ? -10.105 2.710 -26.405 1.00 85.38 185 PRO A CA 1
ATOM 1456 C C . PRO A 1 185 ? -8.634 2.942 -26.052 1.00 85.38 185 PRO A C 1
ATOM 1458 O O . PRO A 1 185 ? -8.351 3.742 -25.165 1.00 85.38 185 PRO A O 1
ATOM 1461 N N . ALA A 1 186 ? -7.684 2.323 -26.764 1.00 75.06 186 ALA A N 1
ATOM 1462 C CA . ALA A 1 186 ? -6.249 2.322 -26.424 1.00 75.06 186 ALA A CA 1
ATOM 1463 C C . ALA A 1 186 ? -5.640 3.718 -26.168 1.00 75.06 186 ALA A C 1
ATOM 1465 O O . ALA A 1 186 ? -4.836 3.866 -25.247 1.00 75.06 186 ALA A O 1
ATOM 1466 N N . ASN A 1 187 ? -6.113 4.752 -26.871 1.00 81.25 187 ASN A N 1
ATOM 1467 C CA . ASN A 1 187 ? -5.625 6.134 -26.755 1.00 81.25 187 ASN A CA 1
ATOM 1468 C C . ASN A 1 187 ? -6.382 6.998 -25.728 1.00 81.25 187 ASN A C 1
ATOM 1470 O O . ASN A 1 187 ? -6.065 8.169 -25.565 1.00 81.25 187 ASN A O 1
ATOM 1474 N N . LEU A 1 188 ? -7.371 6.439 -25.019 1.00 83.44 188 LEU A N 1
ATOM 1475 C CA . LEU A 1 188 ? -8.120 7.160 -23.983 1.00 83.44 188 LEU A CA 1
ATOM 1476 C C . LEU A 1 188 ? -7.194 7.669 -22.848 1.00 83.44 188 LEU A C 1
ATOM 1478 O O . LEU A 1 188 ? -6.542 6.830 -22.207 1.00 83.44 188 LEU A O 1
ATOM 1482 N N . PRO A 1 189 ? -7.150 8.985 -22.563 1.00 85.00 189 PRO A N 1
ATOM 1483 C CA . PRO A 1 189 ? -6.370 9.545 -21.461 1.00 85.00 189 PRO A CA 1
ATOM 1484 C C . PRO A 1 189 ? -6.769 8.971 -20.095 1.00 85.00 189 PRO A C 1
ATOM 1486 O O . PRO A 1 189 ? -7.920 8.585 -19.874 1.00 85.00 189 PRO A O 1
ATOM 1489 N N . LYS A 1 190 ? -5.828 8.948 -19.139 1.00 81.19 190 LYS A N 1
ATOM 1490 C CA . LYS A 1 190 ? -6.064 8.418 -17.780 1.00 81.19 190 LYS A CA 1
ATOM 1491 C C . LYS A 1 190 ? -7.250 9.104 -17.093 1.00 81.19 190 LYS A C 1
ATOM 1493 O O . LYS A 1 190 ? -8.085 8.414 -16.519 1.00 81.19 190 LYS A O 1
ATOM 1498 N N . ALA A 1 191 ? -7.343 10.432 -17.179 1.00 83.75 191 ALA A N 1
ATOM 1499 C CA . ALA A 1 191 ? -8.426 11.203 -16.566 1.00 83.75 191 ALA A CA 1
ATOM 1500 C C . ALA A 1 191 ? -9.807 10.810 -17.123 1.00 83.75 191 ALA A C 1
ATOM 1502 O O . ALA A 1 191 ? -10.735 10.548 -16.357 1.00 83.75 191 ALA A O 1
ATOM 1503 N N . ASP A 1 192 ? -9.926 10.673 -18.446 1.00 87.00 192 ASP A N 1
ATOM 1504 C CA . ASP A 1 192 ? -11.168 10.248 -19.095 1.00 87.00 192 ASP A CA 1
ATOM 1505 C C . ASP A 1 192 ? -11.550 8.815 -18.745 1.00 87.00 192 ASP A C 1
ATOM 1507 O O . ASP A 1 192 ? -12.718 8.527 -18.490 1.00 87.00 192 ASP A O 1
ATOM 1511 N N . MET A 1 193 ? -10.570 7.915 -18.691 1.00 84.62 193 MET A N 1
ATOM 1512 C CA . MET A 1 193 ? -10.798 6.542 -18.256 1.00 84.62 193 MET A CA 1
ATOM 1513 C C . MET A 1 193 ? -11.325 6.500 -16.822 1.00 84.62 193 MET A C 1
ATOM 1515 O O . MET A 1 193 ? -12.355 5.874 -16.580 1.00 84.62 193 MET A O 1
ATOM 1519 N N . LEU A 1 194 ? -10.680 7.211 -15.890 1.00 84.31 194 LEU A N 1
ATOM 1520 C CA . LEU A 1 194 ? -11.136 7.288 -14.501 1.00 84.31 194 LEU A CA 1
ATOM 1521 C C . LEU A 1 194 ? -12.556 7.860 -14.408 1.00 84.31 194 LEU A C 1
ATOM 1523 O O . LEU A 1 194 ? -13.350 7.372 -13.608 1.00 84.31 194 LEU A O 1
ATOM 1527 N N . ARG A 1 195 ? -12.909 8.823 -15.270 1.00 85.69 195 ARG A N 1
ATOM 1528 C CA . ARG A 1 195 ? -14.270 9.368 -15.398 1.00 85.69 195 ARG A CA 1
ATOM 1529 C C . ARG A 1 195 ? -15.282 8.348 -15.930 1.00 85.69 195 ARG A C 1
ATOM 1531 O O . ARG A 1 195 ? -16.430 8.357 -15.497 1.00 85.69 195 ARG A O 1
ATOM 1538 N N . ILE A 1 196 ? -14.896 7.493 -16.876 1.00 89.50 196 ILE A N 1
ATOM 1539 C CA . ILE A 1 196 ? -15.763 6.414 -17.376 1.00 89.50 196 ILE A CA 1
ATOM 1540 C C . ILE A 1 196 ? -15.960 5.360 -16.285 1.00 89.50 196 ILE A C 1
ATOM 1542 O O . ILE A 1 196 ? -17.095 5.002 -15.974 1.00 89.50 196 ILE A O 1
ATOM 1546 N N . VAL A 1 197 ? -14.864 4.898 -15.679 1.00 89.31 197 VAL A N 1
ATOM 1547 C CA . VAL A 1 197 ? -14.884 3.853 -14.651 1.00 89.31 197 VAL A CA 1
ATOM 1548 C C . VAL A 1 197 ? -15.620 4.327 -13.401 1.00 89.31 197 VAL A C 1
ATOM 1550 O O . VAL A 1 197 ? -16.361 3.542 -12.822 1.00 89.31 197 VAL A O 1
ATOM 1553 N N . SER A 1 198 ? -15.501 5.595 -12.991 1.00 89.88 198 SER A N 1
ATOM 1554 C CA . SER A 1 198 ? -16.207 6.114 -11.808 1.00 89.88 198 SER A CA 1
ATOM 1555 C C . SER A 1 198 ? -17.732 6.080 -11.946 1.00 89.88 198 SER A C 1
ATOM 1557 O O . SER A 1 198 ? -18.420 5.905 -10.942 1.00 89.88 198 SER A O 1
ATOM 1559 N N . LYS A 1 199 ? -18.250 6.183 -13.177 1.00 93.94 199 LYS A N 1
ATOM 1560 C CA . LYS A 1 199 ? -19.683 6.072 -13.494 1.00 93.94 199 LYS A CA 1
ATOM 1561 C C . LYS A 1 199 ? -20.181 4.628 -13.562 1.00 93.94 199 LYS A C 1
ATOM 1563 O O . LYS A 1 199 ? -21.384 4.409 -13.678 1.00 93.94 199 LYS A O 1
ATOM 1568 N N . TRP A 1 200 ? -19.294 3.634 -13.532 1.00 94.81 200 TRP A N 1
ATOM 1569 C CA . TRP A 1 200 ? -19.713 2.238 -13.563 1.00 94.81 200 TRP A CA 1
ATOM 1570 C C . TRP A 1 200 ? -20.372 1.808 -12.246 1.00 94.81 200 TRP A C 1
ATOM 1572 O O . TRP A 1 200 ? -19.980 2.277 -11.168 1.00 94.81 200 TRP A O 1
ATOM 1582 N N . PRO A 1 201 ? -21.315 0.846 -12.307 1.00 96.25 201 PRO A N 1
ATOM 1583 C CA . PRO A 1 201 ? -21.838 0.190 -11.116 1.00 96.25 201 PRO A CA 1
ATOM 1584 C C . PRO A 1 201 ? -20.708 -0.311 -10.211 1.00 96.25 201 PRO A C 1
ATOM 1586 O O . PRO A 1 201 ? -19.656 -0.741 -10.696 1.00 96.25 201 PRO A O 1
ATOM 1589 N N . LYS A 1 202 ? -20.924 -0.272 -8.890 1.00 94.31 202 LYS A N 1
ATOM 1590 C CA . LYS A 1 202 ? -19.922 -0.640 -7.871 1.00 94.31 202 LYS A CA 1
ATOM 1591 C C . LYS A 1 202 ? -19.251 -1.986 -8.181 1.00 94.31 202 LYS A C 1
ATOM 1593 O O . LYS A 1 202 ? -18.028 -2.060 -8.238 1.00 94.31 202 LYS A O 1
ATOM 1598 N N . ASN A 1 203 ? -20.043 -3.003 -8.504 1.00 95.44 203 ASN A N 1
ATOM 1599 C CA . ASN A 1 203 ? -19.541 -4.344 -8.797 1.00 95.44 203 ASN A CA 1
ATOM 1600 C C . ASN A 1 203 ? -18.678 -4.408 -10.065 1.00 95.44 203 ASN A C 1
ATOM 1602 O O . ASN A 1 203 ? -17.632 -5.055 -10.082 1.00 95.44 203 ASN A O 1
ATOM 1606 N N . LYS A 1 204 ? -19.055 -3.662 -11.109 1.00 95.88 204 LYS A N 1
ATOM 1607 C CA . LYS A 1 204 ? -18.258 -3.547 -12.337 1.00 95.88 204 LYS A CA 1
ATOM 1608 C C . LYS A 1 204 ? -16.917 -2.852 -12.071 1.00 95.88 204 LYS A C 1
ATOM 1610 O O . LYS A 1 204 ? -15.899 -3.245 -12.639 1.00 95.88 204 LYS A O 1
ATOM 1615 N N . ARG A 1 205 ? -16.886 -1.862 -11.168 1.00 94.50 205 ARG A N 1
ATOM 1616 C CA . ARG A 1 205 ? -15.631 -1.243 -10.702 1.00 94.50 205 ARG A CA 1
ATOM 1617 C C . ARG A 1 205 ? -14.749 -2.239 -9.947 1.00 94.50 205 ARG A C 1
ATOM 1619 O O . ARG A 1 205 ? -13.550 -2.265 -10.210 1.00 94.50 205 ARG A O 1
ATOM 1626 N N . TYR A 1 206 ? -15.316 -3.082 -9.083 1.00 95.38 206 TYR A N 1
ATOM 1627 C CA . TYR A 1 206 ? -14.551 -4.137 -8.407 1.00 95.38 206 TYR A CA 1
ATOM 1628 C C . TYR A 1 206 ? -13.968 -5.157 -9.388 1.00 95.38 206 TYR A C 1
ATOM 1630 O O . TYR A 1 206 ? -12.781 -5.464 -9.299 1.00 95.38 206 TYR A O 1
ATOM 1638 N N . CYS A 1 207 ? -14.741 -5.600 -10.384 1.00 95.69 207 CYS A N 1
ATOM 1639 C CA . CYS A 1 207 ? -14.234 -6.469 -11.453 1.00 95.69 207 CYS A CA 1
ATOM 1640 C C . CYS A 1 207 ? -13.078 -5.819 -12.219 1.00 95.69 207 CYS A C 1
ATOM 1642 O O . CYS A 1 207 ? -12.072 -6.472 -12.502 1.00 95.69 207 CYS A O 1
ATOM 1644 N N . TYR A 1 208 ? -13.195 -4.525 -12.533 1.00 93.56 208 TYR A N 1
ATOM 1645 C CA . TYR A 1 208 ? -12.137 -3.774 -13.210 1.00 93.56 208 TYR A CA 1
ATOM 1646 C C . TYR A 1 208 ? -10.859 -3.701 -12.373 1.00 93.56 208 TYR A C 1
ATOM 1648 O O . TYR A 1 208 ? -9.778 -3.997 -12.879 1.00 93.56 208 TYR A O 1
ATOM 1656 N N . GLN A 1 209 ? -10.981 -3.348 -11.090 1.00 92.38 209 GLN A N 1
ATOM 1657 C CA . GLN A 1 209 ? -9.847 -3.269 -10.168 1.00 92.38 209 GLN A CA 1
ATOM 1658 C C . GLN A 1 209 ? -9.176 -4.632 -9.979 1.00 92.38 209 GLN A C 1
ATOM 1660 O O . GLN A 1 209 ? -7.952 -4.725 -10.074 1.00 92.38 209 GLN A O 1
ATOM 1665 N N . MET A 1 210 ? -9.966 -5.691 -9.785 1.00 94.31 210 MET A N 1
ATOM 1666 C CA . MET A 1 210 ? -9.460 -7.057 -9.683 1.00 94.31 210 MET A CA 1
ATOM 1667 C C . MET A 1 210 ? -8.688 -7.455 -10.945 1.00 94.31 210 MET A C 1
ATOM 1669 O O . MET A 1 210 ? -7.543 -7.893 -10.850 1.00 94.31 210 MET A O 1
ATOM 1673 N N . SER A 1 211 ? -9.267 -7.211 -12.127 1.00 92.38 211 SER A N 1
ATOM 1674 C CA . SER A 1 211 ? -8.627 -7.484 -13.423 1.00 92.38 211 SER A CA 1
ATOM 1675 C C . SER A 1 211 ? -7.307 -6.720 -13.578 1.00 92.38 211 SER A C 1
ATOM 1677 O O . SER A 1 211 ? -6.294 -7.303 -13.957 1.00 92.38 211 SER A O 1
ATOM 1679 N N . ALA A 1 212 ? -7.285 -5.432 -13.219 1.00 90.31 212 ALA A N 1
ATOM 1680 C CA . ALA A 1 212 ? -6.073 -4.606 -13.198 1.00 90.31 212 ALA A CA 1
ATOM 1681 C C . ALA A 1 212 ? -4.955 -5.237 -12.368 1.00 90.31 212 ALA A C 1
ATOM 1683 O O . ALA A 1 212 ? -3.814 -5.327 -12.836 1.00 90.31 212 ALA A O 1
ATOM 1684 N N . MET A 1 213 ? -5.283 -5.692 -11.157 1.00 91.06 213 MET A N 1
ATOM 1685 C CA . MET A 1 213 ? -4.310 -6.311 -10.263 1.00 91.06 213 MET A CA 1
ATOM 1686 C C . MET A 1 213 ? -3.778 -7.622 -10.844 1.00 91.06 213 MET A C 1
ATOM 1688 O O . MET A 1 213 ? -2.566 -7.747 -11.036 1.00 91.06 213 MET A O 1
ATOM 1692 N N . VAL A 1 214 ? -4.662 -8.569 -11.175 1.00 91.88 214 VAL A N 1
ATOM 1693 C CA . VAL A 1 214 ? -4.242 -9.923 -11.571 1.00 91.88 214 VAL A CA 1
ATOM 1694 C C . VAL A 1 214 ? -3.560 -9.965 -12.932 1.00 91.88 214 VAL A C 1
ATOM 1696 O O . VAL A 1 214 ? -2.560 -10.667 -13.076 1.00 91.88 214 VAL A O 1
ATOM 1699 N N . ILE A 1 215 ? -4.005 -9.173 -13.916 1.00 89.06 215 ILE A N 1
ATOM 1700 C CA . ILE A 1 215 ? -3.344 -9.111 -15.233 1.00 89.06 215 ILE A CA 1
ATOM 1701 C C . ILE A 1 215 ? -1.920 -8.566 -15.088 1.00 89.06 215 ILE A C 1
ATOM 1703 O O . ILE A 1 215 ? -0.995 -9.075 -15.723 1.00 89.06 215 ILE A O 1
ATOM 1707 N N . SER A 1 216 ? -1.731 -7.604 -14.182 1.00 89.19 216 SER A N 1
ATOM 1708 C CA . SER A 1 216 ? -0.422 -7.026 -13.858 1.00 89.19 216 SER A CA 1
ATOM 1709 C C . SER A 1 216 ? 0.451 -7.927 -12.979 1.00 89.19 216 SER A C 1
ATOM 1711 O O . SER A 1 216 ? 1.607 -7.593 -12.720 1.00 89.19 216 SER A O 1
ATOM 1713 N N . GLY A 1 217 ? -0.060 -9.087 -12.556 1.00 87.81 217 GLY A N 1
ATOM 1714 C CA . GLY A 1 217 ? 0.651 -10.055 -11.722 1.00 87.81 217 GLY A CA 1
ATOM 1715 C C . GLY A 1 217 ? 0.635 -9.728 -10.227 1.00 87.81 217 GLY A C 1
ATOM 1716 O O . GLY A 1 217 ? 1.380 -10.340 -9.465 1.00 87.81 217 GLY A O 1
ATOM 1717 N N . PHE A 1 218 ? -0.205 -8.785 -9.798 1.00 89.94 218 PHE A N 1
ATOM 1718 C CA . PHE A 1 218 ? -0.499 -8.543 -8.389 1.00 89.94 218 PHE A CA 1
ATOM 1719 C C . PHE A 1 218 ? -1.690 -9.385 -7.927 1.00 89.94 218 PHE A C 1
ATOM 1721 O O . PHE A 1 218 ? -2.449 -9.930 -8.726 1.00 89.94 218 PHE A O 1
ATOM 1728 N N . ARG A 1 219 ? -1.883 -9.453 -6.612 1.00 90.50 219 ARG A N 1
ATOM 1729 C CA . ARG A 1 219 ? -3.069 -10.042 -5.990 1.00 90.50 219 ARG A CA 1
ATOM 1730 C C . ARG A 1 219 ? -3.607 -9.109 -4.906 1.00 90.50 219 ARG A C 1
ATOM 1732 O O . ARG A 1 219 ? -2.797 -8.387 -4.312 1.00 90.50 219 ARG A O 1
ATOM 1739 N N . PRO A 1 220 ? -4.925 -9.113 -4.649 1.00 93.75 220 PRO A N 1
ATOM 1740 C CA . PRO A 1 220 ? -5.482 -8.445 -3.486 1.00 93.75 220 PRO A CA 1
ATOM 1741 C C . PRO A 1 220 ? -4.788 -8.883 -2.194 1.00 93.75 220 PRO A C 1
ATOM 1743 O O . PRO A 1 220 ? -4.553 -10.072 -1.989 1.00 93.75 220 PRO A O 1
ATOM 1746 N N . LYS A 1 221 ? -4.455 -7.919 -1.339 1.00 92.50 221 LYS A N 1
ATOM 1747 C CA . LYS A 1 221 ? -3.951 -8.158 0.020 1.00 92.50 221 LYS A CA 1
ATOM 1748 C C . LYS A 1 221 ? -5.111 -8.155 1.019 1.00 92.50 221 LYS A C 1
ATOM 1750 O O . LYS A 1 221 ? -6.121 -7.516 0.731 1.00 92.50 221 LYS A O 1
ATOM 1755 N N . PRO A 1 222 ? -4.942 -8.723 2.228 1.00 94.44 222 PRO A N 1
ATOM 1756 C CA . PRO A 1 222 ? -5.965 -8.656 3.272 1.00 94.44 222 PRO A CA 1
ATOM 1757 C C . PRO A 1 222 ? -6.474 -7.240 3.568 1.00 94.44 222 PRO A C 1
ATOM 1759 O O . PRO A 1 222 ? -7.643 -7.060 3.874 1.00 94.44 222 PRO A O 1
ATOM 1762 N N . SER A 1 223 ? -5.650 -6.206 3.392 1.00 91.19 223 SER A N 1
ATOM 1763 C CA . SER A 1 223 ? -6.070 -4.813 3.582 1.00 91.19 223 SER A CA 1
ATOM 1764 C C . SER A 1 223 ? -7.033 -4.256 2.523 1.00 91.19 223 SER A C 1
ATOM 1766 O O . SER A 1 223 ? -7.382 -3.081 2.580 1.00 91.19 223 SER A O 1
ATOM 1768 N N . GLN A 1 224 ? -7.443 -5.053 1.534 1.00 91.25 224 GLN A N 1
ATOM 1769 C CA . GLN A 1 224 ? -8.283 -4.622 0.419 1.00 91.25 224 GLN A CA 1
ATOM 1770 C C . GLN A 1 224 ? -9.570 -5.449 0.362 1.00 91.25 224 GLN A C 1
ATOM 1772 O O . GLN A 1 224 ? -9.514 -6.675 0.422 1.00 91.25 224 GLN A O 1
ATOM 1777 N N . ASP A 1 225 ? -10.716 -4.799 0.137 1.00 92.94 225 ASP A N 1
ATOM 1778 C CA . ASP A 1 225 ? -12.031 -5.459 0.021 1.00 92.94 225 ASP A CA 1
ATOM 1779 C C . ASP A 1 225 ? -12.041 -6.601 -1.004 1.00 92.94 225 ASP A C 1
ATOM 1781 O O . ASP A 1 225 ? -12.664 -7.641 -0.792 1.00 92.94 225 ASP A O 1
ATOM 1785 N N . LEU A 1 226 ? -11.301 -6.426 -2.107 1.00 95.69 226 LEU A N 1
ATOM 1786 C CA . LEU A 1 226 ? -11.174 -7.411 -3.183 1.00 95.69 226 LEU A CA 1
ATOM 1787 C C . LEU A 1 226 ? -10.698 -8.785 -2.686 1.00 95.69 226 LEU A C 1
ATOM 1789 O O . LEU A 1 226 ? -10.979 -9.791 -3.333 1.00 95.69 226 LEU A O 1
ATOM 1793 N N . TRP A 1 227 ? -9.998 -8.838 -1.548 1.00 96.75 227 TRP A N 1
ATOM 1794 C CA . TRP A 1 227 ? -9.518 -10.083 -0.954 1.00 96.75 227 TRP A CA 1
ATOM 1795 C C . TRP A 1 227 ? -10.665 -10.978 -0.474 1.00 96.75 227 TRP A C 1
ATOM 1797 O O . TRP A 1 227 ? -10.631 -12.181 -0.720 1.00 96.75 227 TRP A O 1
ATOM 1807 N N . ILE A 1 228 ? -11.717 -10.402 0.120 1.00 96.81 228 ILE A N 1
ATOM 1808 C CA . ILE A 1 228 ? -12.948 -11.142 0.442 1.00 96.81 228 ILE A CA 1
ATOM 1809 C C . ILE A 1 228 ? -13.816 -11.284 -0.809 1.00 96.81 228 ILE A C 1
ATOM 1811 O O . ILE A 1 228 ? -14.226 -12.392 -1.146 1.00 96.81 228 ILE A O 1
ATOM 1815 N N . LEU A 1 229 ? -14.046 -10.184 -1.538 1.00 96.94 229 LEU A N 1
ATOM 1816 C CA . LEU A 1 229 ? -14.990 -10.154 -2.662 1.00 96.94 229 LEU A CA 1
ATOM 1817 C C . LEU A 1 229 ? -14.667 -11.181 -3.759 1.00 96.94 229 LEU A C 1
ATOM 1819 O O . LEU A 1 229 ? -15.580 -11.667 -4.417 1.00 96.94 229 LEU A O 1
ATOM 1823 N N . PHE A 1 230 ? -13.394 -11.525 -3.964 1.00 97.62 230 PHE A N 1
ATOM 1824 C CA . PHE A 1 230 ? -12.976 -12.518 -4.963 1.00 97.62 230 PHE A CA 1
ATOM 1825 C C . PHE A 1 230 ? -12.478 -13.838 -4.354 1.00 97.62 230 PHE A C 1
ATOM 1827 O O . PHE A 1 230 ? -11.880 -14.654 -5.061 1.00 97.62 230 PHE A O 1
ATOM 1834 N N . GLY A 1 231 ? -12.735 -14.070 -3.064 1.00 97.19 231 GLY A N 1
ATOM 1835 C CA . GLY A 1 231 ? -12.501 -15.360 -2.410 1.00 97.19 231 GLY A CA 1
ATOM 1836 C C . GLY A 1 231 ? -11.056 -15.652 -2.011 1.00 97.19 231 GLY A C 1
ATOM 1837 O O . GLY A 1 231 ? -10.757 -16.765 -1.588 1.00 97.19 231 GLY A O 1
ATOM 1838 N N . LEU A 1 232 ? -10.141 -14.681 -2.095 1.00 97.25 232 LEU A N 1
ATOM 1839 C CA . LEU A 1 232 ? -8.752 -14.887 -1.668 1.00 97.25 232 LEU A CA 1
ATOM 1840 C C . LEU A 1 232 ? -8.640 -15.109 -0.155 1.00 97.25 232 LEU A C 1
ATOM 1842 O O . LEU A 1 232 ? -7.716 -15.789 0.281 1.00 97.25 232 LEU A O 1
ATOM 1846 N N . CYS A 1 233 ? -9.598 -14.618 0.635 1.00 96.38 233 CYS A N 1
ATOM 1847 C CA . CYS A 1 233 ? -9.667 -14.885 2.071 1.00 96.38 233 CYS A CA 1
ATOM 1848 C C . CYS A 1 233 ? -9.840 -16.374 2.420 1.00 96.38 233 CYS A C 1
ATOM 1850 O O . CYS A 1 233 ? -9.483 -16.773 3.531 1.00 96.38 233 CYS A O 1
ATOM 1852 N N . ALA A 1 234 ? -10.334 -17.199 1.492 1.00 96.81 234 ALA A N 1
ATOM 1853 C CA . ALA A 1 234 ? -10.472 -18.643 1.666 1.00 96.81 234 ALA A CA 1
ATOM 1854 C C . ALA A 1 234 ? -9.120 -19.377 1.572 1.00 96.81 234 ALA A C 1
ATOM 1856 O O . ALA A 1 234 ? -8.962 -20.483 2.084 1.00 96.81 234 ALA A O 1
ATOM 1857 N N . CYS A 1 235 ? -8.107 -18.748 0.968 1.00 95.19 235 CYS A N 1
ATOM 1858 C CA . CYS A 1 235 ? -6.788 -19.346 0.820 1.00 95.19 235 CYS A CA 1
ATOM 1859 C C . CYS A 1 235 ? -6.122 -19.589 2.194 1.00 95.19 235 CYS A C 1
ATOM 1861 O O . CYS A 1 235 ? -6.132 -18.702 3.060 1.00 95.19 235 CYS A O 1
ATOM 1863 N N . PRO A 1 236 ? -5.521 -20.775 2.412 1.00 90.06 236 PRO A N 1
ATOM 1864 C CA . PRO A 1 236 ? -4.833 -21.103 3.662 1.00 90.06 236 PRO A CA 1
ATOM 1865 C C . PRO A 1 236 ? -3.435 -20.478 3.760 1.00 90.06 236 PRO A C 1
ATOM 1867 O O . PRO A 1 236 ? -2.884 -20.369 4.854 1.00 90.06 236 PRO A O 1
ATOM 1870 N N . ASP A 1 237 ? -2.842 -20.097 2.628 1.00 88.81 237 ASP A N 1
ATOM 1871 C CA . ASP A 1 237 ? -1.496 -19.543 2.546 1.00 88.81 237 ASP A CA 1
ATOM 1872 C C . ASP A 1 237 ? -1.286 -18.684 1.290 1.00 88.81 237 ASP A C 1
ATOM 1874 O O . ASP A 1 237 ? -2.096 -18.652 0.360 1.00 88.81 237 ASP A O 1
ATOM 1878 N N . GLU A 1 238 ? -0.145 -17.993 1.267 1.00 89.00 238 GLU A N 1
ATOM 1879 C CA . GLU A 1 238 ? 0.263 -17.107 0.177 1.00 89.00 238 GLU A CA 1
ATOM 1880 C C . GLU A 1 238 ? 0.392 -17.839 -1.170 1.00 89.00 238 GLU A C 1
ATOM 1882 O O . GLU A 1 238 ? 0.198 -17.244 -2.233 1.00 89.00 238 GLU A O 1
ATOM 1887 N N . TRP A 1 239 ? 0.740 -19.128 -1.143 1.00 89.75 239 TRP A N 1
ATOM 1888 C CA . TRP A 1 239 ? 0.857 -19.940 -2.351 1.00 89.75 239 TRP A CA 1
ATOM 1889 C C . TRP A 1 239 ? -0.509 -20.143 -3.003 1.00 89.75 239 TRP A C 1
ATOM 1891 O O . TRP A 1 239 ? -0.675 -19.875 -4.195 1.00 89.75 239 TRP A O 1
ATOM 1901 N N . SER A 1 240 ? -1.501 -20.533 -2.208 1.00 91.88 240 SER A N 1
ATOM 1902 C CA . SER A 1 240 ? -2.882 -20.707 -2.656 1.00 91.88 240 SER A CA 1
ATOM 1903 C C . SER A 1 240 ? -3.484 -19.387 -3.150 1.00 91.88 240 SER A C 1
ATOM 1905 O O . SER A 1 240 ? -4.156 -19.366 -4.180 1.00 91.88 240 SER A O 1
ATOM 1907 N N . GLU A 1 241 ? -3.162 -18.258 -2.504 1.00 93.94 241 GLU A N 1
ATOM 1908 C CA . GLU A 1 241 ? -3.561 -16.930 -2.995 1.00 93.94 241 GLU A CA 1
ATOM 1909 C C . GLU A 1 241 ? -2.938 -16.590 -4.354 1.00 93.94 241 GLU A C 1
ATOM 1911 O O . GLU A 1 241 ? -3.625 -16.086 -5.248 1.00 93.94 241 GLU A O 1
ATOM 1916 N N . LYS A 1 242 ? -1.632 -16.849 -4.528 1.00 90.44 242 LYS A N 1
ATOM 1917 C CA . LYS A 1 242 ? -0.939 -16.662 -5.816 1.00 90.44 242 LYS A CA 1
ATOM 1918 C C . LYS A 1 242 ? -1.576 -17.526 -6.896 1.00 90.44 242 LYS A C 1
ATOM 1920 O O . LYS A 1 242 ? -1.773 -17.052 -8.014 1.00 90.44 242 LYS A O 1
ATOM 1925 N N . TRP A 1 243 ? -1.918 -18.764 -6.556 1.00 92.38 243 TRP A N 1
ATOM 1926 C CA . TRP A 1 243 ? -2.557 -19.702 -7.466 1.00 92.38 243 TRP A CA 1
ATOM 1927 C C . TRP A 1 243 ? -3.965 -19.251 -7.881 1.00 92.38 243 TRP A C 1
ATOM 1929 O O . TRP A 1 243 ? -4.284 -19.235 -9.073 1.00 92.38 243 TRP A O 1
ATOM 1939 N N . LEU A 1 244 ? -4.788 -18.790 -6.934 1.00 95.31 244 LEU A N 1
ATOM 1940 C CA . LEU A 1 244 ? -6.111 -18.239 -7.237 1.00 95.31 244 LEU A CA 1
ATOM 1941 C C . LEU A 1 244 ? -6.010 -16.957 -8.074 1.00 95.31 244 LEU A C 1
ATOM 1943 O O . LEU A 1 244 ? -6.696 -16.822 -9.087 1.00 95.31 244 LEU A O 1
ATOM 1947 N N . GLY A 1 245 ? -5.098 -16.046 -7.720 1.00 93.50 245 GLY A N 1
ATOM 1948 C CA . GLY A 1 245 ? -4.816 -14.844 -8.511 1.00 93.50 245 GLY A CA 1
ATOM 1949 C C . GLY A 1 245 ? -4.369 -15.175 -9.940 1.00 93.50 245 GLY A C 1
ATOM 1950 O O . GLY A 1 245 ? -4.842 -14.558 -10.896 1.00 93.50 245 GLY A O 1
ATOM 1951 N N . MET A 1 246 ? -3.526 -16.199 -10.108 1.00 89.50 246 MET A N 1
ATOM 1952 C CA . MET A 1 246 ? -3.138 -16.715 -11.423 1.00 89.50 246 MET A CA 1
ATOM 1953 C C . MET A 1 246 ? -4.335 -17.297 -12.181 1.00 89.50 246 MET A C 1
ATOM 1955 O O . MET A 1 246 ? -4.441 -17.106 -13.387 1.00 89.50 246 MET A O 1
ATOM 1959 N N . THR A 1 247 ? -5.263 -17.957 -11.494 1.00 92.12 247 THR A N 1
ATOM 1960 C CA . THR A 1 247 ? -6.468 -18.521 -12.118 1.00 92.12 247 THR A CA 1
ATOM 1961 C C . THR A 1 247 ? -7.386 -17.420 -12.660 1.00 92.12 247 THR A C 1
ATOM 1963 O O . THR A 1 247 ? -7.807 -17.489 -13.815 1.00 92.12 247 THR A O 1
ATOM 1966 N N . TYR A 1 248 ? -7.604 -16.339 -11.903 1.00 93.75 248 TYR A N 1
ATOM 1967 C CA . TYR A 1 248 ? -8.282 -15.140 -12.420 1.00 93.75 248 TYR A CA 1
ATOM 1968 C C . TYR A 1 248 ? -7.519 -14.492 -13.585 1.00 93.75 248 TYR A C 1
ATOM 1970 O O . TYR A 1 248 ? -8.119 -14.071 -14.576 1.00 93.75 248 TYR A O 1
ATOM 1978 N N . ARG A 1 249 ? -6.185 -14.439 -13.506 1.00 89.88 249 ARG A N 1
ATOM 1979 C CA . ARG A 1 249 ? -5.345 -13.942 -14.602 1.00 89.88 249 ARG A CA 1
ATOM 1980 C C . ARG A 1 249 ? -5.495 -14.797 -15.863 1.00 89.88 249 ARG A C 1
ATOM 1982 O O . ARG A 1 249 ? -5.554 -14.239 -16.954 1.00 89.88 249 ARG A O 1
ATOM 1989 N N . MET A 1 250 ? -5.580 -16.122 -15.731 1.00 87.38 250 MET A N 1
ATOM 1990 C CA . MET A 1 250 ? -5.785 -17.044 -16.851 1.00 87.38 250 MET A CA 1
ATOM 1991 C C . MET A 1 250 ? -7.119 -16.784 -17.552 1.00 87.38 250 MET A C 1
ATOM 1993 O O . MET A 1 250 ? -7.112 -16.699 -18.776 1.00 87.38 250 MET A O 1
ATOM 1997 N N . LEU A 1 251 ? -8.215 -16.535 -16.821 1.00 88.12 251 LEU A N 1
ATOM 1998 C CA . LEU A 1 251 ? -9.481 -16.106 -17.442 1.00 88.12 251 LEU A CA 1
ATOM 1999 C C . LEU A 1 251 ? -9.271 -14.906 -18.380 1.00 88.12 251 LEU A C 1
ATOM 2001 O O . LEU A 1 251 ? -9.790 -14.887 -19.491 1.00 88.12 251 LEU A O 1
ATOM 2005 N N . SER A 1 252 ? -8.443 -13.946 -17.957 1.00 80.25 252 SER A N 1
ATOM 2006 C CA . SER A 1 252 ? -8.201 -12.701 -18.696 1.00 80.25 252 SER A CA 1
ATOM 2007 C C . SER A 1 252 ? -7.153 -12.809 -19.816 1.00 80.25 252 SER A C 1
ATOM 2009 O O . SER A 1 252 ? -7.085 -11.928 -20.671 1.00 80.25 252 SER A O 1
ATOM 2011 N N . LEU A 1 253 ? -6.293 -13.838 -19.799 1.00 72.38 253 LEU A N 1
ATOM 2012 C CA . LEU A 1 253 ? -5.116 -13.956 -20.675 1.00 72.38 253 LEU A CA 1
ATOM 2013 C C . LEU A 1 253 ? -5.138 -15.144 -21.640 1.00 72.38 253 LEU A C 1
ATOM 2015 O O . LEU A 1 253 ? -4.220 -15.245 -22.455 1.00 72.38 253 LEU A O 1
ATOM 2019 N N . ILE A 1 254 ? -6.121 -16.049 -21.579 1.00 55.31 254 ILE A N 1
ATOM 2020 C CA . ILE A 1 254 ? -6.210 -17.161 -22.537 1.00 55.31 254 ILE A CA 1
ATOM 2021 C C . ILE A 1 254 ? -6.581 -16.603 -23.918 1.00 55.31 254 ILE A C 1
ATOM 2023 O O . ILE A 1 254 ? -7.734 -16.559 -24.313 1.00 55.31 254 ILE A O 1
ATOM 2027 N N . ALA A 1 255 ? -5.555 -16.162 -24.641 1.00 42.81 255 ALA A N 1
ATOM 2028 C CA . ALA A 1 255 ? -5.469 -16.056 -26.084 1.00 42.81 255 ALA A CA 1
ATOM 2029 C C . ALA A 1 255 ? -4.484 -17.134 -26.540 1.00 42.81 255 ALA A C 1
ATOM 2031 O O . ALA A 1 255 ? -3.320 -16.858 -26.831 1.00 42.81 255 ALA A O 1
ATOM 2032 N N . ARG A 1 256 ? -4.915 -18.400 -26.519 1.00 44.53 256 ARG A N 1
ATOM 2033 C CA . ARG A 1 256 ? -4.230 -19.432 -27.304 1.00 44.53 256 ARG A CA 1
ATOM 2034 C C . ARG A 1 256 ? -4.906 -19.485 -28.669 1.00 44.53 256 ARG A C 1
ATOM 2036 O O . ARG A 1 256 ? -6.131 -19.564 -28.681 1.00 44.53 256 ARG A O 1
ATOM 2043 N N . PRO A 1 257 ? -4.156 -19.473 -29.783 1.00 40.94 257 PRO A N 1
ATOM 2044 C CA . PRO A 1 257 ? -4.744 -19.294 -31.107 1.00 40.94 257 PRO A CA 1
ATOM 2045 C C . PRO A 1 257 ? -5.705 -20.399 -31.564 1.00 40.94 257 PRO A C 1
ATOM 2047 O O . PRO A 1 257 ? -6.303 -20.230 -32.616 1.00 40.94 257 PRO A O 1
ATOM 2050 N N . GLU A 1 258 ? -5.869 -21.512 -30.833 1.00 40.75 258 GLU A N 1
ATOM 2051 C CA . GLU A 1 258 ? -6.525 -22.688 -31.420 1.00 40.75 258 GLU A CA 1
ATOM 2052 C C . GLU A 1 258 ? -7.658 -23.369 -30.628 1.00 40.75 258 GLU A C 1
ATOM 2054 O O . GLU A 1 258 ? -8.323 -24.181 -31.257 1.00 40.75 258 GLU A O 1
ATOM 2059 N N . SER A 1 259 ? -7.978 -23.101 -29.338 1.00 47.25 259 SER A N 1
ATOM 2060 C CA . SER A 1 259 ? -9.090 -23.889 -28.720 1.00 47.25 259 SER A CA 1
ATOM 2061 C C . SER A 1 259 ? -9.720 -23.518 -27.351 1.00 47.25 259 SER A C 1
ATOM 2063 O O . SER A 1 259 ? -10.405 -24.376 -26.794 1.00 47.25 259 SER A O 1
ATOM 2065 N N . ILE A 1 260 ? -9.566 -22.341 -26.727 1.00 48.97 260 ILE A N 1
ATOM 2066 C CA . ILE A 1 260 ? -10.258 -22.096 -25.429 1.00 48.97 260 ILE A CA 1
ATOM 2067 C C . ILE A 1 260 ? -10.881 -20.701 -25.401 1.00 48.97 260 ILE A C 1
ATOM 2069 O O . ILE A 1 260 ? -10.179 -19.714 -25.591 1.00 48.97 260 ILE A O 1
ATOM 2073 N N . MET A 1 261 ? -12.204 -20.653 -25.187 1.00 55.25 261 MET A N 1
ATOM 2074 C CA . MET A 1 261 ? -13.024 -19.439 -25.115 1.00 55.25 261 MET A CA 1
ATOM 2075 C C . MET A 1 261 ? -12.367 -18.379 -24.223 1.00 55.25 261 MET A C 1
ATOM 2077 O O . MET A 1 261 ? -12.066 -18.643 -23.057 1.00 55.25 261 MET A O 1
ATOM 2081 N N . HIS A 1 262 ? -12.167 -17.182 -24.772 1.00 70.69 262 HIS A N 1
ATOM 2082 C CA . HIS A 1 262 ? -11.770 -16.004 -24.010 1.00 70.69 262 HIS A CA 1
ATOM 2083 C C . HIS A 1 262 ? -12.877 -15.659 -23.011 1.00 70.69 262 HIS A C 1
ATOM 2085 O O . HIS A 1 262 ? -14.021 -15.514 -23.431 1.00 70.69 262 HIS A O 1
ATOM 2091 N N . CYS A 1 263 ? -12.559 -15.490 -21.724 1.00 88.31 263 CYS A N 1
ATOM 2092 C CA . CYS A 1 263 ? -13.494 -14.818 -20.823 1.00 88.31 263 CYS A CA 1
ATOM 2093 C C . CYS A 1 263 ? -13.438 -13.331 -21.158 1.00 88.31 263 CYS A C 1
ATOM 2095 O O . CYS A 1 263 ? -12.387 -12.701 -21.042 1.00 88.31 263 CYS A O 1
ATOM 2097 N N . SER A 1 264 ? -14.547 -12.757 -21.597 1.00 90.06 264 SER A N 1
ATOM 2098 C CA . SER A 1 264 ? -14.659 -11.313 -21.759 1.00 90.06 264 SER A CA 1
ATOM 2099 C C . SER A 1 264 ? -14.787 -10.624 -20.398 1.00 90.06 264 SER A C 1
ATOM 2101 O O . SER A 1 264 ? -15.212 -11.209 -19.397 1.00 90.06 264 SER A O 1
ATOM 2103 N N . PHE A 1 265 ? -14.476 -9.327 -20.358 1.00 92.62 265 PHE A N 1
ATOM 2104 C CA . PHE A 1 265 ? -14.705 -8.529 -19.156 1.00 92.62 265 PHE A CA 1
ATOM 2105 C C . PHE A 1 265 ? -16.188 -8.482 -18.750 1.00 92.62 265 PHE A C 1
ATOM 2107 O O . PHE A 1 265 ? -16.480 -8.419 -17.557 1.00 92.62 265 PHE A O 1
ATOM 2114 N N . SER A 1 266 ? -17.121 -8.535 -19.713 1.00 93.75 266 SER A N 1
ATOM 2115 C CA . SER A 1 266 ? -18.558 -8.598 -19.406 1.00 93.75 266 SER A CA 1
ATOM 2116 C C . SER A 1 266 ? -18.913 -9.913 -18.731 1.00 93.75 266 SER A C 1
ATOM 2118 O O . SER A 1 266 ? -19.504 -9.876 -17.664 1.00 93.75 266 SER A O 1
ATOM 2120 N N . GLU A 1 267 ? -18.468 -11.050 -19.274 1.00 94.50 267 GLU A N 1
ATOM 2121 C CA . GLU A 1 267 ? -18.742 -12.366 -18.682 1.00 94.50 267 GLU A CA 1
ATOM 2122 C C . GLU A 1 267 ? -18.222 -12.479 -17.247 1.00 94.50 267 GLU A C 1
ATOM 2124 O O . GLU A 1 267 ? -18.909 -13.035 -16.392 1.00 94.50 267 GLU A O 1
ATOM 2129 N N . LEU A 1 268 ? -17.049 -11.900 -16.958 1.00 95.31 268 LEU A N 1
ATOM 2130 C CA . LEU A 1 268 ? -16.544 -11.803 -15.587 1.00 95.31 268 LEU A CA 1
ATOM 2131 C C . LEU A 1 268 ? -17.471 -10.961 -14.700 1.00 95.31 268 LEU A C 1
ATOM 2133 O O . LEU A 1 268 ? -17.775 -11.364 -13.579 1.00 95.31 268 LEU A O 1
ATOM 2137 N N . CYS A 1 269 ? -17.902 -9.792 -15.181 1.00 96.50 269 CYS A N 1
ATOM 2138 C CA . CYS A 1 269 ? -18.803 -8.917 -14.431 1.00 96.50 269 CYS A CA 1
ATOM 2139 C C . CYS A 1 269 ? -20.160 -9.576 -14.177 1.00 96.50 269 CYS A C 1
ATOM 2141 O O . CYS A 1 269 ? -20.697 -9.447 -13.079 1.00 96.50 269 CYS A O 1
ATOM 2143 N N . ASP A 1 270 ? -20.702 -10.267 -15.174 1.00 97.06 270 ASP A N 1
ATOM 2144 C CA . ASP A 1 270 ? -21.997 -10.933 -15.103 1.00 97.06 270 ASP A CA 1
ATOM 2145 C C . ASP A 1 270 ? -21.934 -12.087 -14.100 1.00 97.06 270 ASP A C 1
ATOM 2147 O O . ASP A 1 270 ? -22.736 -12.115 -13.170 1.00 97.06 270 ASP A O 1
ATOM 2151 N N . ALA A 1 271 ? -20.905 -12.939 -14.189 1.00 96.69 271 ALA A N 1
ATOM 2152 C CA . ALA A 1 271 ? -20.678 -14.016 -13.226 1.00 96.69 271 ALA A CA 1
ATOM 2153 C C . ALA A 1 271 ? -20.446 -13.495 -11.800 1.00 96.69 271 ALA A C 1
ATOM 2155 O O . ALA A 1 271 ? -20.936 -14.078 -10.840 1.00 96.69 271 ALA A O 1
ATOM 2156 N N . TYR A 1 272 ? -19.719 -12.386 -11.640 1.00 97.31 272 TYR A N 1
ATOM 2157 C CA . TYR A 1 272 ? -19.536 -11.759 -10.331 1.00 97.31 272 TYR A CA 1
ATOM 2158 C C . TYR A 1 272 ? -20.848 -11.211 -9.764 1.00 97.31 272 TYR A C 1
ATOM 2160 O O . TYR A 1 272 ? -21.124 -11.382 -8.583 1.00 97.31 272 TYR A O 1
ATOM 2168 N N . ASN A 1 273 ? -21.675 -10.568 -10.591 1.00 96.50 273 ASN A N 1
ATOM 2169 C CA . ASN A 1 273 ? -22.965 -10.032 -10.157 1.00 96.50 273 ASN A CA 1
ATOM 2170 C C . ASN A 1 273 ? -23.973 -11.126 -9.788 1.00 96.50 273 ASN A C 1
ATOM 2172 O O . ASN A 1 273 ? -24.828 -10.881 -8.941 1.00 96.50 273 ASN A O 1
ATOM 2176 N N . SER A 1 274 ? -23.890 -12.292 -10.430 1.00 95.88 274 SER A N 1
ATOM 2177 C CA . SER A 1 274 ? -24.800 -13.417 -10.219 1.00 95.88 274 SER A CA 1
ATOM 2178 C C . SER A 1 274 ? -24.263 -14.482 -9.259 1.00 95.88 274 SER A C 1
ATOM 2180 O O . SER A 1 274 ? -24.818 -15.577 -9.234 1.00 95.88 274 SER A O 1
ATOM 2182 N N . SER A 1 275 ? -23.177 -14.205 -8.524 1.00 96.12 275 SER A N 1
ATOM 2183 C CA . SER A 1 275 ? -22.543 -15.169 -7.605 1.00 96.12 275 SER A CA 1
ATOM 2184 C C . SER A 1 275 ? -22.112 -16.485 -8.283 1.00 96.12 275 SER A C 1
ATOM 2186 O O . SER A 1 275 ? -22.093 -17.546 -7.669 1.00 96.12 275 SER A O 1
ATOM 2188 N N . ASP A 1 276 ? -21.746 -16.423 -9.568 1.00 95.94 276 ASP A N 1
ATOM 2189 C CA . ASP A 1 276 ? -21.505 -17.576 -10.453 1.00 95.94 276 ASP A CA 1
ATOM 2190 C C . ASP A 1 276 ? -20.026 -17.717 -10.880 1.00 95.94 276 ASP A C 1
ATOM 2192 O O . ASP A 1 276 ? -19.684 -18.345 -11.887 1.00 95.94 276 ASP A O 1
ATOM 2196 N N . LEU A 1 277 ? -19.097 -17.120 -10.121 1.00 96.38 277 LEU A N 1
ATOM 2197 C CA . LEU A 1 277 ? -17.662 -17.146 -10.444 1.00 96.38 277 LEU A CA 1
ATOM 2198 C C . LEU A 1 277 ? -17.085 -18.570 -10.510 1.00 96.38 277 LEU A C 1
ATOM 2200 O O . LEU A 1 277 ? -16.211 -18.843 -11.335 1.00 96.38 277 LEU A O 1
ATOM 2204 N N . LEU A 1 278 ? -17.583 -19.501 -9.691 1.00 94.75 278 LEU A N 1
ATOM 2205 C CA . LEU A 1 278 ? -17.166 -20.905 -9.755 1.00 94.75 278 LEU A CA 1
ATOM 2206 C C . LEU A 1 278 ? -17.550 -21.570 -11.077 1.00 94.75 278 LEU A C 1
ATOM 2208 O O . LEU A 1 278 ? -16.718 -22.245 -11.693 1.00 94.75 278 LEU A O 1
ATOM 2212 N N . SER A 1 279 ? -18.778 -21.354 -11.547 1.00 94.56 279 SER A N 1
ATOM 2213 C CA . SER A 1 279 ? -19.216 -21.887 -12.837 1.00 94.56 279 SER A CA 1
ATOM 2214 C C . SER A 1 279 ? -18.467 -21.229 -13.987 1.00 94.56 279 SER A C 1
ATOM 2216 O O . SER A 1 279 ? -18.166 -21.904 -14.971 1.00 94.56 279 SER A O 1
ATOM 2218 N N . LEU A 1 280 ? -18.101 -19.946 -13.869 1.00 94.50 280 LEU A N 1
ATOM 2219 C CA . LEU A 1 280 ? -17.214 -19.290 -14.832 1.00 94.50 280 LEU A CA 1
ATOM 2220 C C . LEU A 1 280 ? -15.864 -20.020 -14.923 1.00 94.50 280 LEU A C 1
ATOM 2222 O O . LEU A 1 280 ? -15.445 -20.388 -16.020 1.00 94.50 280 LEU A O 1
ATOM 2226 N N . PHE A 1 281 ? -15.213 -20.325 -13.794 1.00 93.31 281 PHE A N 1
ATOM 2227 C CA . PHE A 1 281 ? -13.980 -21.123 -13.816 1.00 93.31 281 PHE A CA 1
ATOM 2228 C C . PHE A 1 281 ? -14.187 -22.487 -14.476 1.00 93.31 281 PHE A C 1
ATOM 2230 O O . PHE A 1 281 ? -13.350 -22.917 -15.271 1.00 93.31 281 PHE A O 1
ATOM 2237 N N . GLN A 1 282 ? -15.302 -23.164 -14.198 1.00 92.00 282 GLN A N 1
ATOM 2238 C CA . GLN A 1 282 ? -15.615 -24.449 -14.819 1.00 92.00 282 GLN A CA 1
ATOM 2239 C C . GLN A 1 282 ? -15.802 -24.337 -16.340 1.00 92.00 282 GLN A C 1
ATOM 2241 O O . GLN A 1 282 ? -15.229 -25.147 -17.070 1.00 92.00 282 GLN A O 1
ATOM 2246 N N . ARG A 1 283 ? -16.537 -23.326 -16.824 1.00 90.88 283 ARG A N 1
ATOM 2247 C CA . ARG A 1 283 ? -16.767 -23.077 -18.260 1.00 90.88 283 ARG A CA 1
ATOM 2248 C C . ARG A 1 283 ? -15.470 -22.835 -19.031 1.00 90.88 283 ARG A C 1
ATOM 2250 O O . ARG A 1 283 ? -15.355 -23.272 -20.171 1.00 90.88 283 ARG A O 1
ATOM 2257 N N . HIS A 1 284 ? -14.478 -22.215 -18.392 1.00 88.44 284 HIS A N 1
ATOM 2258 C CA . HIS A 1 284 ? -13.157 -21.976 -18.984 1.00 88.44 284 HIS A CA 1
ATOM 2259 C C . HIS A 1 284 ? -12.124 -23.076 -18.667 1.00 88.44 284 HIS A C 1
ATOM 2261 O O . HIS A 1 284 ? -10.930 -22.879 -18.890 1.00 88.44 284 HIS A O 1
ATOM 2267 N N . GLY A 1 285 ? -12.549 -24.240 -18.155 1.00 88.62 285 GLY A N 1
ATOM 2268 C CA . GLY A 1 285 ? -11.662 -25.386 -17.911 1.00 88.62 285 GLY A CA 1
ATOM 2269 C C . GLY A 1 285 ? -10.710 -25.220 -16.719 1.00 88.62 285 GLY A C 1
ATOM 2270 O O . GLY A 1 285 ? -9.737 -25.959 -16.597 1.00 88.62 285 GLY A O 1
ATOM 2271 N N . LEU A 1 286 ? -10.985 -24.272 -15.822 1.00 90.94 286 LEU A N 1
ATOM 2272 C CA . LEU A 1 286 ? -10.151 -23.920 -14.667 1.00 90.94 286 LEU A CA 1
ATOM 2273 C C . LEU A 1 286 ? -10.662 -24.511 -13.344 1.00 90.94 286 LEU A C 1
ATOM 2275 O O . LEU A 1 286 ? -10.129 -24.194 -12.282 1.00 90.94 286 LEU A O 1
ATOM 2279 N N . LYS A 1 287 ? -11.663 -25.403 -13.378 1.00 90.50 287 LYS A N 1
ATOM 2280 C CA . LYS A 1 287 ? -12.219 -26.054 -12.176 1.00 90.50 287 LYS A CA 1
ATOM 2281 C C . LYS A 1 287 ? -11.139 -26.721 -11.316 1.00 90.50 287 LYS A C 1
ATOM 2283 O O . LYS A 1 287 ? -11.140 -26.567 -10.096 1.00 90.50 287 LYS A O 1
ATOM 2288 N N . GLY A 1 288 ? -10.195 -27.426 -11.945 1.00 88.69 288 GLY A N 1
ATOM 2289 C CA . GLY A 1 288 ? -9.095 -28.093 -11.239 1.00 88.69 288 GLY A CA 1
ATOM 2290 C C . GLY A 1 288 ? -8.210 -27.127 -10.446 1.00 88.69 288 GLY A C 1
ATOM 2291 O O . GLY A 1 288 ? -7.676 -27.502 -9.408 1.00 88.69 288 GLY A O 1
ATOM 2292 N N . ASN A 1 289 ? -8.115 -25.864 -10.876 1.00 88.12 289 ASN A N 1
ATOM 2293 C CA . ASN A 1 289 ? -7.289 -24.866 -10.207 1.00 88.12 289 ASN A CA 1
ATOM 2294 C C . ASN A 1 289 ? -7.924 -24.346 -8.912 1.00 88.12 289 ASN A C 1
ATOM 2296 O O . ASN A 1 289 ? -7.193 -23.940 -8.013 1.00 88.12 289 ASN A O 1
ATOM 2300 N N . VAL A 1 290 ? -9.257 -24.350 -8.820 1.00 93.19 290 VAL A N 1
ATOM 2301 C CA . VAL A 1 290 ? -10.004 -23.796 -7.677 1.00 93.19 290 VAL A CA 1
ATOM 2302 C C . VAL A 1 290 ? -10.510 -24.863 -6.705 1.00 93.19 290 VAL A C 1
ATOM 2304 O O . VAL A 1 290 ? -10.780 -24.550 -5.553 1.00 93.19 290 VAL A O 1
ATOM 2307 N N . SER A 1 291 ? -10.582 -26.129 -7.133 1.00 90.88 291 SER A N 1
ATOM 2308 C CA . SER A 1 291 ? -11.161 -27.228 -6.337 1.00 90.88 291 SER A CA 1
ATOM 2309 C C . SER A 1 291 ? -10.385 -27.552 -5.053 1.00 90.88 291 SER A C 1
ATOM 2311 O O . SER A 1 291 ? -10.957 -28.107 -4.125 1.00 90.88 291 SER A O 1
ATOM 2313 N N . ASN A 1 292 ? -9.096 -27.207 -4.989 1.00 89.19 292 ASN A N 1
ATOM 2314 C CA . ASN A 1 292 ? -8.239 -27.496 -3.835 1.00 89.19 292 ASN A CA 1
ATOM 2315 C C . ASN A 1 292 ? -8.228 -26.376 -2.783 1.00 89.19 292 ASN A C 1
ATOM 2317 O O . ASN A 1 292 ? -7.501 -26.486 -1.799 1.00 89.19 292 ASN A O 1
ATOM 2321 N N . ILE A 1 293 ? -8.970 -25.284 -2.996 1.00 94.69 293 ILE A N 1
ATOM 2322 C CA . ILE A 1 293 ? -9.006 -24.152 -2.064 1.00 94.69 293 ILE A CA 1
ATOM 2323 C C . ILE A 1 293 ? -10.165 -24.377 -1.082 1.00 94.69 293 ILE A C 1
ATOM 2325 O O . ILE A 1 293 ? -11.324 -24.342 -1.509 1.00 94.69 293 ILE A O 1
ATOM 2329 N N . PRO A 1 294 ? -9.887 -24.609 0.216 1.00 93.81 294 PRO A N 1
ATOM 2330 C CA . PRO A 1 294 ? -10.924 -24.869 1.212 1.00 93.81 294 PRO A CA 1
ATOM 2331 C C . PRO A 1 294 ? -11.920 -23.718 1.290 1.00 93.81 294 PRO A C 1
ATOM 2333 O O . PRO A 1 294 ? -11.519 -22.559 1.243 1.00 93.81 294 PRO A O 1
ATOM 2336 N N . HIS A 1 295 ? -13.210 -24.036 1.415 1.00 96.00 295 HIS A N 1
ATOM 2337 C CA . HIS A 1 295 ? -14.304 -23.069 1.610 1.00 96.00 295 HIS A CA 1
ATOM 2338 C C . HIS A 1 295 ? -14.442 -21.981 0.538 1.00 96.00 295 HIS A C 1
ATOM 2340 O O . HIS A 1 295 ? -15.275 -21.090 0.678 1.00 96.00 295 HIS A O 1
ATOM 2346 N N . LEU A 1 296 ? -13.691 -22.056 -0.567 1.00 96.94 296 LEU A N 1
ATOM 2347 C CA . LEU A 1 296 ? -13.780 -21.071 -1.646 1.00 96.94 296 LEU A CA 1
ATOM 2348 C C . LEU A 1 296 ? -15.190 -21.011 -2.234 1.00 96.94 296 LEU A C 1
ATOM 2350 O O . LEU A 1 296 ? -15.663 -19.935 -2.584 1.00 96.94 296 LEU A O 1
ATOM 2354 N N . GLN A 1 297 ? -15.857 -22.163 -2.320 1.00 96.00 297 GLN A N 1
ATOM 2355 C CA . GLN A 1 297 ? -17.237 -22.239 -2.774 1.00 96.00 297 GLN A CA 1
ATOM 2356 C C . GLN A 1 297 ? -18.173 -21.408 -1.898 1.00 96.00 297 GLN A C 1
ATOM 2358 O O . GLN A 1 297 ? -18.893 -20.574 -2.432 1.00 96.00 297 GLN A O 1
ATOM 2363 N N . GLU A 1 298 ? -18.094 -21.564 -0.576 1.00 95.94 298 GLU A N 1
ATOM 2364 C CA . GLU A 1 298 ? -18.926 -20.812 0.369 1.00 95.94 298 GLU A CA 1
ATOM 2365 C C . GLU A 1 298 ? -18.721 -19.298 0.217 1.00 95.94 298 GLU A C 1
ATOM 2367 O O . GLU A 1 298 ? -19.690 -18.544 0.131 1.00 95.94 298 GLU A O 1
ATOM 2372 N N . VAL A 1 299 ? -17.468 -18.851 0.082 1.00 96.81 299 VAL A N 1
ATOM 2373 C CA . VAL A 1 299 ? -17.166 -17.422 -0.082 1.00 96.81 299 VAL A CA 1
ATOM 2374 C C . VAL A 1 299 ? -17.677 -16.875 -1.415 1.00 96.81 299 VAL A C 1
ATOM 2376 O O . VAL A 1 299 ? -18.203 -15.761 -1.466 1.00 96.81 299 VAL A O 1
ATOM 2379 N N . LEU A 1 300 ? -17.505 -17.621 -2.511 1.00 96.38 300 LEU A N 1
ATOM 2380 C CA . LEU A 1 300 ? -17.887 -17.154 -3.846 1.00 96.38 300 LEU A CA 1
ATOM 2381 C C . LEU A 1 300 ? -19.399 -17.217 -4.095 1.00 96.38 300 LEU A C 1
ATOM 2383 O O . LEU A 1 300 ? -19.900 -16.349 -4.804 1.00 96.38 300 LEU A O 1
ATOM 2387 N N . GLU A 1 301 ? -20.115 -18.169 -3.493 1.00 94.06 301 GLU A N 1
ATOM 2388 C CA . GLU A 1 301 ? -21.587 -18.212 -3.503 1.00 94.06 301 GLU A CA 1
ATOM 2389 C C . GLU A 1 301 ? -22.194 -17.027 -2.741 1.00 94.06 301 GLU A C 1
ATOM 2391 O O . GLU A 1 301 ? -23.240 -16.504 -3.119 1.00 94.06 301 GLU A O 1
ATOM 2396 N N . GLY A 1 302 ? -21.520 -16.571 -1.682 1.00 90.25 302 GLY A N 1
ATOM 2397 C CA . GLY A 1 302 ? -21.895 -15.367 -0.949 1.00 90.25 302 GLY A CA 1
ATOM 2398 C C . GLY A 1 302 ? -21.531 -14.056 -1.660 1.00 90.25 302 GLY A C 1
ATOM 2399 O O . GLY A 1 302 ? -22.177 -13.017 -1.468 1.00 90.25 302 GLY A O 1
ATOM 2400 N N . SER A 1 303 ? -20.504 -14.080 -2.508 1.00 91.31 303 SER A N 1
ATOM 2401 C CA . SER A 1 303 ? -20.029 -12.897 -3.222 1.00 91.31 303 SER A CA 1
ATOM 2402 C C . SER A 1 303 ? -21.040 -12.416 -4.268 1.00 91.31 303 SER A C 1
ATOM 2404 O O . SER A 1 303 ? -21.560 -13.238 -5.012 1.00 91.31 303 SER A O 1
ATOM 2406 N N . PRO A 1 304 ? -21.321 -11.103 -4.378 1.00 90.81 304 PRO A N 1
ATOM 2407 C CA . PRO A 1 304 ? -20.620 -9.997 -3.730 1.00 90.81 304 PRO A CA 1
ATOM 2408 C C . PRO A 1 304 ? -21.336 -9.420 -2.503 1.00 90.81 304 PRO A C 1
ATOM 2410 O O . PRO A 1 304 ? -20.940 -8.358 -2.019 1.00 90.81 304 PRO A O 1
ATOM 2413 N N . THR A 1 305 ? -22.411 -10.053 -2.030 1.00 90.19 305 THR A N 1
ATOM 2414 C CA . THR A 1 305 ? -23.389 -9.402 -1.142 1.00 90.19 305 THR A CA 1
ATOM 2415 C C . THR A 1 305 ? -23.468 -9.962 0.269 1.00 90.19 305 THR A C 1
ATOM 2417 O O . THR A 1 305 ? -23.820 -9.216 1.179 1.00 90.19 305 THR A O 1
ATOM 2420 N N . SER A 1 306 ? -23.186 -11.246 0.468 1.00 92.12 306 SER A N 1
ATOM 2421 C CA . SER A 1 306 ? -23.418 -11.925 1.740 1.00 92.12 306 SER A CA 1
ATOM 2422 C C . SER A 1 306 ? -22.191 -12.728 2.131 1.00 92.12 306 SER A C 1
ATOM 2424 O O . SER A 1 306 ? -21.885 -13.742 1.523 1.00 92.12 306 SER A O 1
ATOM 2426 N N . PHE A 1 307 ? -21.477 -12.275 3.155 1.00 95.38 307 PHE A N 1
ATOM 2427 C CA . PHE A 1 307 ? -20.305 -12.972 3.672 1.00 95.38 307 PHE A CA 1
ATOM 2428 C C . PHE A 1 307 ? -20.520 -13.277 5.146 1.00 95.38 307 PHE A C 1
ATOM 2430 O O . PHE A 1 307 ? -20.991 -12.421 5.901 1.00 95.38 307 PHE A O 1
ATOM 2437 N N . LYS A 1 308 ? -20.129 -14.477 5.582 1.00 96.19 308 LYS A N 1
ATOM 2438 C CA . LYS A 1 308 ? -20.055 -14.785 7.012 1.00 96.19 308 LYS A CA 1
ATOM 2439 C C . LYS A 1 308 ? -19.107 -13.812 7.708 1.00 96.19 308 LYS A C 1
ATOM 2441 O O . LYS A 1 308 ? -18.039 -13.478 7.192 1.00 96.19 308 LYS A O 1
ATOM 2446 N N . SER A 1 309 ? -19.475 -13.398 8.918 1.00 96.44 309 SER A N 1
ATOM 2447 C CA . SER A 1 309 ? -18.711 -12.430 9.713 1.00 96.44 309 SER A CA 1
ATOM 2448 C C . SER A 1 309 ? -17.264 -12.865 9.974 1.00 96.44 309 SER A C 1
ATOM 2450 O O . SER A 1 309 ? -16.387 -12.016 10.133 1.00 96.44 309 SER A O 1
ATOM 2452 N N . VAL A 1 310 ? -16.986 -14.176 9.957 1.00 97.25 310 VAL A N 1
ATOM 2453 C CA . VAL A 1 310 ? -15.635 -14.716 10.160 1.00 97.25 310 VAL A CA 1
ATOM 2454 C C . VAL A 1 310 ? -14.647 -14.282 9.081 1.00 97.25 310 VAL A C 1
ATOM 2456 O O . VAL A 1 310 ? -13.459 -14.130 9.360 1.00 97.25 310 VAL A O 1
ATOM 2459 N N . TRP A 1 311 ? -15.110 -14.021 7.857 1.00 97.50 311 TRP A N 1
ATOM 2460 C CA . TRP A 1 311 ? -14.235 -13.563 6.780 1.00 97.50 311 TRP A CA 1
ATOM 2461 C C . TRP A 1 311 ? -13.738 -12.140 7.036 1.00 97.50 311 TRP A C 1
ATOM 2463 O O . TRP A 1 311 ? -12.556 -11.858 6.833 1.00 97.50 311 TRP A O 1
ATOM 2473 N N . TYR A 1 312 ? -14.599 -11.276 7.580 1.00 96.62 312 TYR A N 1
ATOM 2474 C CA . TYR A 1 312 ? -14.218 -9.935 8.030 1.00 96.62 312 TYR A CA 1
ATOM 2475 C C . TYR A 1 312 ? -13.321 -9.975 9.269 1.00 96.62 312 TYR A C 1
ATOM 2477 O O . TYR A 1 312 ? -12.364 -9.205 9.349 1.00 96.62 312 TYR A O 1
ATOM 2485 N N . LEU A 1 313 ? -13.572 -10.904 10.201 1.00 97.38 313 LEU A N 1
ATOM 2486 C CA . LEU A 1 313 ? -12.652 -11.153 11.313 1.00 97.38 313 LEU A CA 1
ATOM 2487 C C . LEU A 1 313 ? -11.264 -11.539 10.793 1.00 97.38 313 LEU A C 1
ATOM 2489 O O . LEU A 1 313 ? -10.268 -10.941 11.200 1.00 97.38 313 LEU A O 1
ATOM 2493 N N . LYS A 1 314 ? -11.195 -12.532 9.896 1.00 97.00 314 LYS A N 1
ATOM 2494 C CA . LYS A 1 314 ? -9.936 -13.011 9.320 1.00 97.00 314 LYS A CA 1
ATOM 2495 C C . LYS A 1 314 ? -9.202 -11.859 8.648 1.00 97.00 314 LYS A C 1
ATOM 2497 O O . LYS A 1 314 ? -8.031 -11.653 8.943 1.00 97.00 314 LYS A O 1
ATOM 2502 N N . GLN A 1 315 ? -9.892 -11.067 7.828 1.00 96.12 315 GLN A N 1
ATOM 2503 C CA . GLN A 1 315 ? -9.329 -9.884 7.173 1.00 96.12 315 GLN A CA 1
ATOM 2504 C C . GLN A 1 315 ? -8.714 -8.897 8.173 1.00 96.12 315 GLN A C 1
ATOM 2506 O O . GLN A 1 315 ? -7.550 -8.522 8.027 1.00 96.12 315 GLN A O 1
ATOM 2511 N N . PHE A 1 316 ? -9.464 -8.528 9.211 1.00 95.69 316 PHE A N 1
ATOM 2512 C CA . PHE A 1 316 ? -9.009 -7.615 10.259 1.00 95.69 316 PHE A CA 1
ATOM 2513 C C . PHE A 1 316 ? -7.796 -8.159 11.037 1.00 95.69 316 PHE A C 1
ATOM 2515 O O . PHE A 1 316 ? -6.827 -7.438 11.289 1.00 95.69 316 PHE A O 1
ATOM 2522 N N . ALA A 1 317 ? -7.818 -9.445 11.391 1.00 95.25 317 ALA A N 1
ATOM 2523 C CA . ALA A 1 317 ? -6.762 -10.080 12.173 1.00 95.25 317 ALA A CA 1
ATOM 2524 C C . ALA A 1 317 ? -5.459 -10.263 11.374 1.00 95.25 317 ALA A C 1
ATOM 2526 O O . ALA A 1 317 ? -4.362 -10.018 11.889 1.00 95.25 317 ALA A O 1
ATOM 2527 N N . VAL A 1 318 ? -5.554 -10.682 10.106 1.00 94.56 318 VAL A N 1
ATOM 2528 C CA . VAL A 1 318 ? -4.372 -10.987 9.281 1.00 94.56 318 VAL A CA 1
ATOM 2529 C C . VAL A 1 318 ? -3.829 -9.775 8.523 1.00 94.56 318 VAL A C 1
ATOM 2531 O O . VAL A 1 318 ? -2.665 -9.792 8.118 1.00 94.56 318 VAL A O 1
ATOM 2534 N N . SER A 1 319 ? -4.599 -8.692 8.395 1.00 92.19 319 SER A N 1
ATOM 2535 C CA . SER A 1 319 ? -4.103 -7.432 7.838 1.00 92.19 319 SER A CA 1
ATOM 2536 C C . SER A 1 319 ? -2.932 -6.878 8.652 1.00 92.19 319 SER A C 1
ATOM 2538 O O . SER A 1 319 ? -3.003 -6.766 9.874 1.00 92.19 319 SER A O 1
ATOM 2540 N N . GLU A 1 320 ? -1.856 -6.511 7.955 1.00 83.62 320 GLU A N 1
ATOM 2541 C CA . GLU A 1 320 ? -0.722 -5.746 8.501 1.00 83.62 320 GLU A CA 1
ATOM 2542 C C . GLU A 1 320 ? -1.022 -4.243 8.602 1.00 83.62 320 GLU A C 1
ATOM 2544 O O . GLU A 1 320 ? -0.217 -3.483 9.126 1.00 83.62 320 GLU A O 1
ATOM 2549 N N . CYS A 1 321 ? -2.159 -3.809 8.057 1.00 74.62 321 CYS A N 1
ATOM 2550 C CA . CYS A 1 321 ? -2.598 -2.425 8.072 1.00 74.62 321 CYS A CA 1
ATOM 2551 C C . CYS A 1 321 ? -3.658 -2.237 9.160 1.00 74.62 321 CYS A C 1
ATOM 2553 O O . CYS A 1 321 ? -4.703 -2.894 9.116 1.00 74.62 321 CYS A O 1
ATOM 2555 N N . ASP A 1 322 ? -3.387 -1.333 10.101 1.00 72.19 322 ASP A N 1
ATOM 2556 C CA . ASP A 1 322 ? -4.254 -1.055 11.254 1.00 72.19 322 ASP A CA 1
ATOM 2557 C C . ASP A 1 322 ? -5.507 -0.245 10.891 1.00 72.19 322 ASP A C 1
ATOM 2559 O O . ASP A 1 322 ? -6.424 -0.122 11.698 1.00 72.19 322 ASP A O 1
ATOM 2563 N N . THR A 1 323 ? -5.588 0.249 9.652 1.00 71.69 323 THR A N 1
ATOM 2564 C CA . THR A 1 323 ? -6.726 1.033 9.154 1.00 71.69 323 THR A CA 1
ATOM 2565 C C . THR A 1 323 ? -7.877 0.183 8.624 1.00 71.69 323 THR A C 1
ATOM 2567 O O . THR A 1 323 ? -8.918 0.741 8.289 1.00 71.69 323 THR A O 1
ATOM 2570 N N . VAL A 1 324 ? -7.731 -1.147 8.532 1.00 82.25 324 VAL A N 1
ATOM 2571 C CA . VAL A 1 324 ? -8.832 -2.020 8.093 1.00 82.25 324 VAL A CA 1
ATOM 2572 C C . VAL A 1 324 ? -9.931 -1.991 9.155 1.00 82.25 324 VAL A C 1
ATOM 2574 O O . VAL A 1 324 ? -9.709 -2.484 10.264 1.00 82.25 324 VAL A O 1
ATOM 2577 N N . PRO A 1 325 ? -11.121 -1.439 8.857 1.00 83.31 325 PRO A N 1
ATOM 2578 C CA . PRO A 1 325 ? -12.183 -1.374 9.841 1.00 83.31 325 PRO A CA 1
ATOM 2579 C C . PRO A 1 325 ? -12.755 -2.773 10.076 1.00 83.31 325 PRO A C 1
ATOM 2581 O O . PRO A 1 325 ? -13.057 -3.514 9.138 1.00 83.31 325 PRO A O 1
ATOM 2584 N N . LEU A 1 326 ? -12.945 -3.131 11.345 1.00 90.25 326 LEU A N 1
ATOM 2585 C CA . LEU A 1 326 ? -13.682 -4.336 11.703 1.00 90.25 326 LEU A CA 1
ATOM 2586 C C . LEU A 1 326 ? -15.181 -4.088 11.483 1.00 90.25 326 LEU A C 1
ATOM 2588 O O . LEU A 1 326 ? -15.748 -3.165 12.067 1.00 90.25 326 LEU A O 1
ATOM 2592 N N . GLN A 1 327 ? -15.821 -4.916 10.655 1.00 89.81 327 GLN A N 1
ATOM 2593 C CA . GLN A 1 327 ? -17.266 -4.845 10.413 1.00 89.81 327 GLN A CA 1
ATOM 2594 C C . GLN A 1 327 ? -18.058 -5.058 11.708 1.00 89.81 327 GLN A C 1
ATOM 2596 O O . GLN A 1 327 ? -17.667 -5.863 12.555 1.00 89.81 327 GLN A O 1
ATOM 2601 N N . GLN A 1 328 ? -19.197 -4.375 11.847 1.00 89.12 328 GLN A N 1
ATOM 2602 C CA . GLN A 1 328 ? -19.993 -4.386 13.080 1.00 89.12 328 GLN A CA 1
ATOM 2603 C C . GLN A 1 328 ? -20.424 -5.801 13.489 1.00 89.12 328 GLN A C 1
ATOM 2605 O O . GLN A 1 328 ? -20.322 -6.150 14.663 1.00 89.12 328 GLN A O 1
ATOM 2610 N N . GLN A 1 329 ? -20.840 -6.630 12.527 1.00 90.25 329 GLN A N 1
ATOM 2611 C CA . GLN A 1 329 ? -21.237 -8.017 12.782 1.00 90.25 329 GLN A CA 1
ATOM 2612 C C . GLN A 1 329 ? -20.063 -8.833 13.329 1.00 90.25 329 GLN A C 1
ATOM 2614 O O . GLN A 1 329 ? -20.200 -9.497 14.345 1.00 90.25 329 GLN A O 1
ATOM 2619 N N . ALA A 1 330 ? -18.879 -8.721 12.719 1.00 94.06 330 ALA A N 1
ATOM 2620 C CA . ALA A 1 330 ? -17.684 -9.400 13.217 1.00 94.06 330 ALA A CA 1
ATOM 2621 C C . ALA A 1 330 ? -17.241 -8.864 14.589 1.00 94.06 330 ALA A C 1
ATOM 2623 O O . ALA A 1 330 ? -16.760 -9.619 15.429 1.00 94.06 330 ALA A O 1
ATOM 2624 N N . SER A 1 331 ? -17.435 -7.569 14.845 1.00 92.94 331 SER A N 1
ATOM 2625 C CA . SER A 1 331 ? -17.141 -6.987 16.152 1.00 92.94 331 SER A CA 1
ATOM 2626 C C . SER A 1 331 ? -17.994 -7.616 17.260 1.00 92.94 331 SER A C 1
ATOM 2628 O O . SER A 1 331 ? -17.469 -7.974 18.315 1.00 92.94 331 SER A O 1
ATOM 2630 N N . ALA A 1 332 ? -19.294 -7.789 17.005 1.00 91.56 332 ALA A N 1
ATOM 2631 C CA . ALA A 1 332 ? -20.229 -8.400 17.946 1.00 91.56 332 ALA A CA 1
ATOM 2632 C C . ALA A 1 332 ? -20.024 -9.917 18.079 1.00 91.56 332 ALA A C 1
ATOM 2634 O O . ALA A 1 332 ? -19.946 -10.435 19.191 1.00 91.56 332 ALA A O 1
ATOM 2635 N N . ASP A 1 333 ? -19.894 -10.621 16.952 1.00 93.94 333 ASP A N 1
ATOM 2636 C CA . ASP A 1 333 ? -19.822 -12.084 16.920 1.00 93.94 333 ASP A CA 1
ATOM 2637 C C . ASP A 1 333 ? -18.551 -12.627 17.580 1.00 93.94 333 ASP A C 1
ATOM 2639 O O . ASP A 1 333 ? -18.583 -13.715 18.144 1.00 93.94 333 ASP A O 1
ATOM 2643 N N . TYR A 1 334 ? -17.442 -11.879 17.525 1.00 96.25 334 TYR A N 1
ATOM 2644 C CA . TYR A 1 334 ? -16.126 -12.353 17.970 1.00 96.25 334 TYR A CA 1
ATOM 2645 C C . TYR A 1 334 ? -15.577 -11.622 19.197 1.00 96.25 334 TYR A C 1
ATOM 2647 O O . TYR A 1 334 ? -14.383 -11.728 19.486 1.00 96.25 334 TYR A O 1
ATOM 2655 N N . GLY A 1 335 ? -16.438 -10.911 19.931 1.00 94.19 335 GLY A N 1
ATOM 2656 C CA . GLY A 1 335 ? -16.122 -10.404 21.268 1.00 94.19 335 GLY A CA 1
ATOM 2657 C C . GLY A 1 335 ? -15.435 -9.038 21.329 1.00 94.19 335 GLY A C 1
ATOM 2658 O O . GLY A 1 335 ? -15.073 -8.572 22.408 1.00 94.19 335 GLY A O 1
ATOM 2659 N N . PHE A 1 336 ? -15.280 -8.346 20.199 1.00 94.50 336 PHE A N 1
ATOM 2660 C CA . PHE A 1 336 ? -14.659 -7.017 20.175 1.00 94.50 336 PHE A CA 1
ATOM 2661 C C . PHE A 1 336 ? -15.545 -5.927 20.780 1.00 94.50 336 PHE A C 1
ATOM 2663 O O . PHE A 1 336 ? -15.028 -4.928 21.278 1.00 94.50 336 PHE A O 1
ATOM 2670 N N . THR A 1 337 ? -16.866 -6.117 20.803 1.00 93.81 337 THR A N 1
ATOM 2671 C CA . THR A 1 337 ? -17.788 -5.237 21.543 1.00 93.81 337 THR A CA 1
ATOM 2672 C C . THR A 1 337 ? -17.550 -5.269 23.051 1.00 93.81 337 THR A C 1
ATOM 2674 O O . THR A 1 337 ? -17.858 -4.299 23.736 1.00 93.81 337 THR A O 1
ATOM 2677 N N . ASN A 1 338 ? -16.965 -6.354 23.561 1.00 93.56 338 ASN A N 1
ATOM 2678 C CA . ASN A 1 338 ? -16.656 -6.530 24.978 1.00 93.56 338 ASN A CA 1
ATOM 2679 C C . ASN A 1 338 ? -15.245 -6.035 25.336 1.00 93.56 338 ASN A C 1
ATOM 2681 O O . ASN A 1 338 ? -14.857 -6.078 26.505 1.00 93.56 338 ASN A O 1
ATOM 2685 N N . CYS A 1 339 ? -14.466 -5.545 24.363 1.00 93.06 339 CYS A N 1
ATOM 2686 C CA . CYS A 1 339 ? -13.176 -4.894 24.597 1.00 93.06 339 CYS A CA 1
ATOM 2687 C C . CYS A 1 339 ? -13.391 -3.491 25.178 1.00 93.06 339 CYS A C 1
ATOM 2689 O O . CYS A 1 339 ? -13.112 -2.480 24.532 1.00 93.06 339 CYS A O 1
ATOM 2691 N N . VAL A 1 340 ? -13.923 -3.434 26.397 1.00 90.62 340 VAL A N 1
ATOM 2692 C CA . VAL A 1 340 ? -14.191 -2.203 27.132 1.00 90.62 340 VAL A CA 1
ATOM 2693 C C . VAL A 1 340 ? -13.586 -2.261 28.531 1.00 90.62 340 VAL A C 1
ATOM 2695 O O . VAL A 1 340 ? -13.468 -3.327 29.143 1.00 90.62 340 VAL A O 1
ATOM 2698 N N . THR A 1 341 ? -13.228 -1.096 29.055 1.00 87.88 341 THR A N 1
ATOM 2699 C CA . THR A 1 341 ? -12.816 -0.901 30.446 1.00 87.88 341 THR A CA 1
ATOM 2700 C C . THR A 1 341 ? -13.582 0.293 30.999 1.00 87.88 341 THR A C 1
ATOM 2702 O O . THR A 1 341 ? -13.588 1.371 30.407 1.00 87.88 341 THR A O 1
ATOM 2705 N N . ASN A 1 342 ? -14.313 0.079 32.099 1.00 85.25 342 ASN A N 1
ATOM 2706 C CA . ASN A 1 342 ? -15.230 1.066 32.686 1.00 85.25 342 ASN A CA 1
ATOM 2707 C C . ASN A 1 342 ? -16.250 1.637 31.676 1.00 85.25 342 ASN A C 1
ATOM 2709 O O . ASN A 1 342 ? -16.525 2.835 31.661 1.00 85.25 342 ASN A O 1
ATOM 2713 N N . GLY A 1 343 ? -16.780 0.780 30.794 1.00 82.69 343 GLY A N 1
ATOM 2714 C CA . GLY A 1 343 ? -17.778 1.154 29.783 1.00 82.69 343 GLY A CA 1
ATOM 2715 C C . GLY A 1 343 ? -17.235 1.930 28.577 1.00 82.69 343 GLY A C 1
ATOM 2716 O O . GLY A 1 343 ? -18.019 2.338 27.725 1.00 82.69 343 GLY A O 1
ATOM 2717 N N . LYS A 1 344 ? -15.914 2.130 28.474 1.00 82.75 344 LYS A N 1
ATOM 2718 C CA . LYS A 1 344 ? -15.265 2.791 27.331 1.00 82.75 344 LYS A CA 1
ATOM 2719 C C . LYS A 1 344 ? -14.457 1.790 26.499 1.00 82.75 344 LYS A C 1
ATOM 2721 O O . LYS A 1 344 ? -13.901 0.869 27.095 1.00 82.75 344 LYS A O 1
ATOM 2726 N N . PRO A 1 345 ? -14.359 1.960 25.164 1.00 87.50 345 PRO A N 1
ATOM 2727 C CA . PRO A 1 345 ? -13.514 1.123 24.314 1.00 87.50 345 PRO A CA 1
ATOM 2728 C C . PRO A 1 345 ? -12.073 1.050 24.825 1.00 87.50 345 PRO A C 1
ATOM 2730 O O . PRO A 1 345 ? -11.465 2.072 25.135 1.00 87.50 345 PRO A O 1
ATOM 2733 N N . ASP A 1 346 ? -11.539 -0.163 24.891 1.00 91.56 346 ASP A N 1
ATOM 2734 C CA . ASP A 1 346 ? -10.195 -0.461 25.369 1.00 91.56 346 ASP A CA 1
ATOM 2735 C C . ASP A 1 346 ? -9.340 -0.966 24.198 1.00 91.56 346 ASP A C 1
ATOM 2737 O O . ASP A 1 346 ? -9.535 -2.068 23.669 1.00 91.56 346 ASP A O 1
ATOM 2741 N N . ALA A 1 347 ? -8.399 -0.122 23.769 1.00 89.25 347 ALA A N 1
ATOM 2742 C CA . ALA A 1 347 ? -7.521 -0.405 22.641 1.00 89.25 347 ALA A CA 1
ATOM 2743 C C . ALA A 1 347 ? -6.551 -1.565 22.923 1.00 89.25 347 ALA A C 1
ATOM 2745 O O . ALA A 1 347 ? -6.243 -2.333 22.009 1.00 89.25 347 ALA A O 1
ATOM 2746 N N . GLU A 1 348 ? -6.103 -1.731 24.170 1.00 91.31 348 GLU A N 1
ATOM 2747 C CA . GLU A 1 348 ? -5.172 -2.796 24.549 1.00 91.31 348 GLU A CA 1
ATOM 2748 C C . GLU A 1 348 ? -5.865 -4.158 24.503 1.00 91.31 348 GLU A C 1
ATOM 2750 O O . GLU A 1 348 ? -5.350 -5.101 23.895 1.00 91.31 348 GLU A O 1
ATOM 2755 N N . LYS A 1 349 ? -7.082 -4.244 25.052 1.00 93.38 349 LYS A N 1
ATOM 2756 C CA . LYS A 1 349 ? -7.932 -5.440 24.951 1.00 93.38 349 LYS A CA 1
ATOM 2757 C C . LYS A 1 349 ? -8.250 -5.798 23.502 1.00 93.38 349 LYS A C 1
ATOM 2759 O O . LYS A 1 349 ? -8.137 -6.963 23.117 1.00 93.38 349 LYS A O 1
ATOM 2764 N N . LYS A 1 350 ? -8.592 -4.798 22.683 1.00 93.06 350 LYS A N 1
ATOM 2765 C CA . LYS A 1 350 ? -8.855 -4.986 21.249 1.00 93.06 350 LYS A CA 1
ATOM 2766 C C . LYS A 1 350 ? -7.636 -5.551 20.520 1.00 93.06 350 LYS A C 1
ATOM 2768 O O . LYS A 1 350 ? -7.772 -6.502 19.750 1.00 93.06 350 LYS A O 1
ATOM 2773 N N . GLU A 1 351 ? -6.453 -4.999 20.766 1.00 93.25 351 GLU A N 1
ATOM 2774 C CA . GLU A 1 351 ? -5.218 -5.466 20.133 1.00 93.25 351 GLU A CA 1
ATOM 2775 C C . GLU A 1 351 ? -4.789 -6.849 20.651 1.00 93.25 351 GLU A C 1
ATOM 2777 O O . GLU A 1 351 ? -4.344 -7.691 19.870 1.00 93.25 351 GLU A O 1
ATOM 2782 N N . MET A 1 352 ? -4.983 -7.135 21.942 1.00 94.06 352 MET A N 1
ATOM 2783 C CA . MET A 1 352 ? -4.772 -8.470 22.511 1.00 94.06 352 MET A CA 1
ATOM 2784 C C . MET A 1 352 ? -5.649 -9.513 21.808 1.00 94.06 352 MET A C 1
ATOM 2786 O O . MET A 1 352 ? -5.139 -10.527 21.327 1.00 94.06 352 MET A O 1
ATOM 2790 N N . LEU A 1 353 ? -6.949 -9.240 21.685 1.00 95.81 353 LEU A N 1
ATOM 2791 C CA . LEU A 1 353 ? -7.898 -10.130 21.022 1.00 95.81 353 LEU A CA 1
ATOM 2792 C C . LEU A 1 353 ? -7.569 -10.307 19.529 1.00 95.81 353 LEU A C 1
ATOM 2794 O O . LEU A 1 353 ? -7.568 -11.428 19.014 1.00 95.81 353 LEU A O 1
ATOM 2798 N N . ARG A 1 354 ? -7.194 -9.222 18.837 1.00 95.38 354 ARG A N 1
ATOM 2799 C CA . ARG A 1 354 ? -6.733 -9.275 17.439 1.00 95.38 354 ARG A CA 1
ATOM 2800 C C . ARG A 1 354 ? -5.501 -10.168 17.277 1.00 95.38 354 ARG A C 1
ATOM 2802 O O . ARG A 1 354 ? -5.473 -10.975 16.348 1.00 95.38 354 ARG A O 1
ATOM 2809 N N . LYS A 1 355 ? -4.505 -10.066 18.167 1.00 94.88 355 LYS A N 1
ATOM 2810 C CA . LYS A 1 355 ? -3.293 -10.909 18.137 1.00 94.88 355 LYS A CA 1
ATOM 2811 C C . LYS A 1 355 ? -3.613 -12.390 18.303 1.00 94.88 355 LYS A C 1
ATOM 2813 O O . LYS A 1 355 ? -3.035 -13.206 17.587 1.00 94.88 355 LYS A O 1
ATOM 2818 N N . VAL A 1 356 ? -4.548 -12.725 19.190 1.00 96.56 356 VAL A N 1
ATOM 2819 C CA . VAL A 1 356 ? -5.002 -14.106 19.397 1.00 96.56 356 VAL A CA 1
ATOM 2820 C C . VAL A 1 356 ? -5.616 -14.672 18.111 1.00 96.56 356 VAL A C 1
ATOM 2822 O O . VAL A 1 356 ? -5.174 -15.717 17.631 1.00 96.56 356 VAL A O 1
ATOM 2825 N N . TYR A 1 357 ? -6.555 -13.957 17.482 1.00 97.25 357 TYR A N 1
ATOM 2826 C CA . TYR A 1 357 ? -7.133 -14.404 16.207 1.00 97.25 357 TYR A CA 1
ATOM 2827 C C . TYR A 1 357 ? -6.106 -14.440 15.070 1.00 97.25 357 TYR A C 1
ATOM 2829 O O . TYR A 1 357 ? -6.118 -15.359 14.249 1.00 97.25 357 TYR A O 1
ATOM 2837 N N . ARG A 1 358 ? -5.177 -13.478 15.024 1.00 95.62 358 ARG A N 1
ATOM 2838 C CA . ARG A 1 358 ? -4.086 -13.461 14.039 1.00 95.62 358 ARG A CA 1
ATOM 2839 C C . ARG A 1 358 ? -3.221 -14.712 14.158 1.00 95.62 358 ARG A C 1
ATOM 2841 O O . ARG A 1 358 ? -2.872 -15.312 13.143 1.00 95.62 358 ARG A O 1
ATOM 2848 N N . GLU A 1 359 ? -2.879 -15.106 15.381 1.00 95.38 359 GLU A N 1
ATOM 2849 C CA . GLU A 1 359 ? -2.121 -16.325 15.647 1.00 95.38 359 GLU A CA 1
ATOM 2850 C C . GLU A 1 359 ? -2.896 -17.584 15.243 1.00 95.38 359 GLU A C 1
ATOM 2852 O O . GLU A 1 359 ? -2.332 -18.442 14.554 1.00 95.38 359 GLU A O 1
ATOM 2857 N N . ALA A 1 360 ? -4.184 -17.655 15.593 1.00 95.94 360 ALA A N 1
ATOM 2858 C CA . ALA A 1 360 ? -5.057 -18.757 15.204 1.00 95.94 360 ALA A CA 1
ATOM 2859 C C . ALA A 1 360 ? -5.076 -18.945 13.674 1.00 95.94 360 ALA A C 1
ATOM 2861 O O . ALA A 1 360 ? -4.817 -20.045 13.183 1.00 95.94 360 ALA A O 1
ATOM 2862 N N . PHE A 1 361 ? -5.275 -17.872 12.901 1.00 95.38 361 PHE A N 1
ATOM 2863 C CA . PHE A 1 361 ? -5.324 -17.967 11.439 1.00 95.38 361 PHE A CA 1
ATOM 2864 C C . PHE A 1 361 ? -3.958 -18.203 10.782 1.00 95.38 361 PHE A C 1
ATOM 2866 O O . PHE A 1 361 ? -3.856 -19.055 9.903 1.00 95.38 361 PHE A O 1
ATOM 2873 N N . LEU A 1 362 ? -2.907 -17.466 11.165 1.00 90.75 362 LEU A N 1
ATOM 2874 C CA . LEU A 1 362 ? -1.631 -17.497 10.434 1.00 90.75 362 LEU A CA 1
ATOM 2875 C C . LEU A 1 362 ? -0.688 -18.614 10.885 1.00 90.75 362 LEU A C 1
ATOM 2877 O O . LEU A 1 362 ? -0.010 -19.207 10.047 1.00 90.75 362 LEU A O 1
ATOM 2881 N N . LYS A 1 363 ? -0.608 -18.896 12.192 1.00 88.62 363 LYS A N 1
ATOM 2882 C CA . LYS A 1 363 ? 0.323 -19.910 12.717 1.00 88.62 363 LYS A CA 1
ATOM 2883 C C . LYS A 1 363 ? -0.331 -21.279 12.816 1.00 88.62 363 LYS A C 1
ATOM 2885 O O . LYS A 1 363 ? 0.295 -22.281 12.486 1.00 88.62 363 LYS A O 1
ATOM 2890 N N . LYS A 1 364 ? -1.573 -21.316 13.299 1.00 90.94 364 LYS A N 1
ATOM 2891 C CA . LYS A 1 364 ? -2.294 -22.565 13.580 1.00 90.94 364 LYS A CA 1
ATOM 2892 C C . LYS A 1 364 ? -3.202 -23.005 12.441 1.00 90.94 364 LYS A C 1
ATOM 2894 O O . LYS A 1 364 ? -3.679 -24.130 12.474 1.00 90.94 364 LYS A O 1
ATOM 2899 N N . LYS A 1 365 ? -3.376 -22.155 11.420 1.00 90.75 365 LYS A N 1
ATOM 2900 C CA . LYS A 1 365 ? -4.227 -22.411 10.251 1.00 90.75 365 LYS A CA 1
ATOM 2901 C C . LYS A 1 365 ? -5.652 -22.806 10.656 1.00 90.75 365 LYS A C 1
ATOM 2903 O O . LYS A 1 365 ? -6.221 -23.722 10.074 1.00 90.75 365 LYS A O 1
ATOM 2908 N N . ALA A 1 366 ? -6.196 -22.117 11.663 1.00 93.81 366 ALA A N 1
ATOM 2909 C CA . ALA A 1 366 ? -7.555 -22.326 12.150 1.00 93.81 366 ALA A CA 1
ATOM 2910 C C . ALA A 1 366 ? -8.569 -22.273 11.000 1.00 93.81 366 ALA A C 1
ATOM 2912 O O . ALA A 1 366 ? -8.497 -21.368 10.158 1.00 93.81 366 ALA A O 1
ATOM 2913 N N . ASP A 1 367 ? -9.516 -23.209 10.996 1.00 95.69 367 ASP A N 1
ATOM 2914 C CA . ASP A 1 367 ? -10.605 -23.227 10.027 1.00 95.69 367 ASP A CA 1
ATOM 2915 C C . ASP A 1 367 ? -11.592 -22.077 10.329 1.00 95.69 367 ASP A C 1
ATOM 2917 O O . ASP A 1 367 ? -12.173 -22.027 11.420 1.00 95.69 367 ASP A O 1
ATOM 2921 N N . PRO A 1 368 ? -11.793 -21.123 9.396 1.00 96.69 368 PRO A N 1
ATOM 2922 C CA . PRO A 1 368 ? -12.713 -20.011 9.612 1.00 96.69 368 PRO A CA 1
ATOM 2923 C C . PRO A 1 368 ? -14.167 -20.454 9.819 1.00 96.69 368 PRO A C 1
ATOM 2925 O O . PRO A 1 368 ? -14.879 -19.843 10.613 1.00 96.69 368 PRO A O 1
ATOM 2928 N N . LEU A 1 369 ? -14.635 -21.503 9.142 1.00 96.94 369 LEU A N 1
ATOM 2929 C CA . LEU A 1 369 ? -16.018 -21.953 9.294 1.00 96.94 369 LEU A CA 1
ATOM 2930 C C . LEU A 1 369 ? -16.229 -22.680 10.624 1.00 96.94 369 LEU A C 1
ATOM 2932 O O . LEU A 1 369 ? -17.263 -22.474 11.256 1.00 96.94 369 LEU A O 1
ATOM 2936 N N . GLU A 1 370 ? -15.246 -23.436 11.114 1.00 97.19 370 GLU A N 1
ATOM 2937 C CA . GLU A 1 370 ? -15.333 -24.024 12.459 1.00 97.19 370 GLU A CA 1
ATOM 2938 C C . GLU A 1 370 ? -15.345 -22.949 13.554 1.00 97.19 370 GLU A C 1
ATOM 2940 O O . GLU A 1 370 ? -16.141 -23.034 14.492 1.00 97.19 370 GLU A O 1
ATOM 2945 N N . LEU A 1 371 ? -14.540 -21.888 13.405 1.00 97.06 371 LEU A N 1
ATOM 2946 C CA . LEU A 1 371 ? -14.574 -20.739 14.315 1.00 97.06 371 LEU A CA 1
ATOM 2947 C C . LEU A 1 371 ? -15.929 -20.016 14.273 1.00 97.06 371 LEU A C 1
ATOM 2949 O O . LEU A 1 371 ? -16.440 -19.591 15.310 1.00 97.06 371 LEU A O 1
ATOM 2953 N N . HIS A 1 372 ? -16.529 -19.883 13.089 1.00 96.44 372 HIS A N 1
ATOM 2954 C CA . HIS A 1 372 ? -17.867 -19.312 12.950 1.00 96.44 372 HIS A CA 1
ATOM 2955 C C . HIS A 1 372 ? -18.922 -20.153 13.684 1.00 96.44 372 HIS A C 1
ATOM 2957 O O . HIS A 1 372 ? -19.741 -19.613 14.428 1.00 96.44 372 HIS A O 1
ATOM 2963 N N . GLU A 1 373 ? -18.865 -21.479 13.549 1.00 96.44 373 GLU A N 1
ATOM 2964 C CA . GLU A 1 373 ? -19.744 -22.400 14.278 1.00 96.44 373 GLU A CA 1
ATOM 2965 C C . GLU A 1 373 ? -19.520 -22.345 15.795 1.00 96.44 373 GLU A C 1
ATOM 2967 O O . GLU A 1 373 ? -20.479 -22.388 16.574 1.00 96.44 373 GLU A O 1
ATOM 2972 N N . ALA A 1 374 ? -18.268 -22.205 16.236 1.00 95.75 374 ALA A N 1
ATOM 2973 C CA . ALA A 1 374 ? -17.942 -21.978 17.639 1.00 95.75 374 ALA A CA 1
ATOM 2974 C C . ALA A 1 374 ? -18.557 -20.663 18.147 1.00 95.75 374 ALA A C 1
ATOM 2976 O O . ALA A 1 374 ? -19.154 -20.652 19.225 1.00 95.75 374 ALA A O 1
ATOM 2977 N N . ALA A 1 375 ? -18.509 -19.587 17.357 1.00 95.00 375 ALA A N 1
ATOM 2978 C CA . ALA A 1 375 ? -19.146 -18.313 17.694 1.00 95.00 375 ALA A CA 1
ATOM 2979 C C . ALA A 1 375 ? -20.668 -18.425 17.820 1.00 95.00 375 ALA A C 1
ATOM 2981 O O . ALA A 1 375 ? -21.241 -17.969 18.814 1.00 95.00 375 ALA A O 1
ATOM 2982 N N . ILE A 1 376 ? -21.327 -19.123 16.891 1.00 92.69 376 ILE A N 1
ATOM 2983 C CA . ILE A 1 376 ? -22.774 -19.389 16.965 1.00 92.69 376 ILE A CA 1
ATOM 2984 C C . ILE A 1 376 ? -23.129 -20.136 18.260 1.00 92.69 376 ILE A C 1
ATOM 2986 O O . ILE A 1 376 ? -24.121 -19.802 18.916 1.00 92.69 376 ILE A O 1
ATOM 2990 N N . LYS A 1 377 ? -22.300 -21.110 18.653 1.00 94.00 377 LYS A N 1
ATOM 2991 C CA . LYS A 1 377 ? -22.479 -21.927 19.865 1.00 94.00 377 LYS A CA 1
ATOM 2992 C C . LYS A 1 377 ? -22.035 -21.225 21.155 1.00 94.00 377 LYS A C 1
ATOM 2994 O O . LYS A 1 377 ? -22.211 -21.802 22.224 1.00 94.00 377 LYS A O 1
ATOM 2999 N N . GLY A 1 378 ? -21.466 -20.018 21.070 1.00 93.19 378 GLY A N 1
ATOM 3000 C CA . GLY A 1 378 ? -20.902 -19.302 22.218 1.00 93.19 378 GLY A CA 1
ATOM 3001 C C . GLY A 1 378 ? -19.662 -19.977 22.814 1.00 93.19 378 GLY A C 1
ATOM 3002 O O . GLY A 1 378 ? -19.409 -19.812 24.000 1.00 93.19 378 GLY A O 1
ATOM 3003 N N . LYS A 1 379 ? -18.923 -20.747 22.004 1.00 95.88 379 LYS A N 1
ATOM 3004 C CA . LYS A 1 379 ? -17.758 -21.559 22.396 1.00 95.88 379 LYS A CA 1
ATOM 3005 C C . LYS A 1 379 ? -16.437 -21.066 21.790 1.00 95.88 379 LYS A C 1
ATOM 3007 O O . LYS A 1 379 ? -15.575 -21.852 21.397 1.00 95.88 379 LYS A O 1
ATOM 3012 N N . ILE A 1 380 ? -16.319 -19.753 21.599 1.00 96.19 380 ILE A N 1
ATOM 3013 C CA . ILE A 1 380 ? -15.171 -19.139 20.914 1.00 96.19 380 ILE A CA 1
ATOM 3014 C C . ILE A 1 380 ? -13.891 -19.364 21.713 1.00 96.19 380 ILE A C 1
ATOM 3016 O O . ILE A 1 380 ? -12.869 -19.738 21.141 1.00 96.19 380 ILE A O 1
ATOM 3020 N N . PHE A 1 381 ? -13.949 -19.143 23.029 1.00 96.00 381 PHE A N 1
ATOM 3021 C CA . PHE A 1 381 ? -12.779 -19.268 23.887 1.00 96.00 381 PHE A CA 1
ATOM 3022 C C . PHE A 1 381 ? -12.251 -20.701 23.895 1.00 96.00 381 PHE A C 1
ATOM 3024 O O . PHE A 1 381 ? -11.052 -20.890 23.715 1.00 96.00 381 PHE A O 1
ATOM 3031 N N . GLU A 1 382 ? -13.128 -21.699 24.031 1.00 95.62 382 GLU A N 1
ATOM 3032 C CA . GLU A 1 382 ? -12.757 -23.114 23.994 1.00 95.62 382 GLU A CA 1
ATOM 3033 C C . GLU A 1 382 ? -12.035 -23.441 22.685 1.00 95.62 382 GLU A C 1
ATOM 3035 O O . GLU A 1 382 ? -10.888 -23.885 22.720 1.00 95.62 382 GLU A O 1
ATOM 3040 N N . PHE A 1 383 ? -12.645 -23.096 21.546 1.00 95.56 383 PHE A N 1
ATOM 3041 C CA . PHE A 1 383 ? -12.063 -23.334 20.224 1.00 95.56 383 PHE A CA 1
ATOM 3042 C C . PHE A 1 383 ? -10.682 -22.682 20.063 1.00 95.56 383 PHE A C 1
ATOM 3044 O O . PHE A 1 383 ? -9.729 -23.307 19.601 1.00 95.56 383 PHE A O 1
ATOM 3051 N N . VAL A 1 384 ? -10.543 -21.414 20.456 1.00 94.62 384 VAL A N 1
ATOM 3052 C CA . VAL A 1 384 ? -9.285 -20.677 20.287 1.00 94.62 384 VAL A CA 1
ATOM 3053 C C . VAL A 1 384 ? -8.208 -21.157 21.265 1.00 94.62 384 VAL A C 1
ATOM 3055 O O . VAL A 1 384 ? -7.035 -21.212 20.891 1.00 94.62 384 VAL A O 1
ATOM 3058 N N . SER A 1 385 ? -8.587 -21.534 22.488 1.00 93.12 385 SER A N 1
ATOM 3059 C CA . SER A 1 385 ? -7.663 -22.009 23.526 1.00 93.12 385 SER A CA 1
ATOM 3060 C C . SER A 1 385 ? -7.022 -23.361 23.201 1.00 93.12 385 SER A C 1
ATOM 3062 O O . SER A 1 385 ? -5.894 -23.615 23.620 1.00 93.12 385 SER A O 1
ATOM 3064 N N . GLU A 1 386 ? -7.689 -24.200 22.403 1.00 93.62 386 GLU A N 1
ATOM 3065 C CA . GLU A 1 386 ? -7.118 -25.454 21.893 1.00 93.62 386 GLU A CA 1
ATOM 3066 C C . GLU A 1 386 ? -6.029 -25.210 20.832 1.00 93.62 386 GLU A C 1
ATOM 3068 O O . GLU A 1 386 ? -5.132 -26.035 20.640 1.00 93.62 386 GLU A O 1
ATOM 3073 N N . LEU A 1 387 ? -6.072 -24.060 20.152 1.00 92.75 387 LEU A N 1
ATOM 3074 C CA . LEU A 1 387 ? -5.165 -23.725 19.053 1.00 92.75 387 LEU A CA 1
ATOM 3075 C C . LEU A 1 387 ? -3.991 -22.854 19.510 1.00 92.75 387 LEU A C 1
ATOM 3077 O O . LEU A 1 387 ? -2.842 -23.085 19.111 1.00 92.75 387 LEU A O 1
ATOM 3081 N N . VAL A 1 388 ? -4.274 -21.835 20.321 1.00 93.12 388 VAL A N 1
ATOM 3082 C CA . VAL A 1 388 ? -3.331 -20.781 20.710 1.00 93.12 388 VAL A CA 1
ATOM 3083 C C . VAL A 1 388 ? -2.958 -20.934 22.180 1.00 93.12 388 VAL A C 1
ATOM 3085 O O . VAL A 1 388 ? -3.820 -21.078 23.038 1.00 93.12 388 VAL A O 1
ATOM 3088 N N . ALA A 1 389 ? -1.661 -20.852 22.486 1.00 90.94 389 ALA A N 1
ATOM 3089 C CA . ALA A 1 389 ? -1.197 -20.856 23.868 1.00 90.94 389 ALA A CA 1
ATOM 3090 C C . ALA A 1 389 ? -1.573 -19.527 24.545 1.00 90.94 389 ALA A C 1
ATOM 3092 O O . ALA A 1 389 ? -0.979 -18.487 24.259 1.00 90.94 389 ALA A O 1
ATOM 3093 N N . ILE A 1 390 ? -2.565 -19.568 25.434 1.00 90.50 390 ILE A N 1
ATOM 3094 C CA . ILE A 1 390 ? -3.040 -18.410 26.199 1.00 90.50 390 ILE A CA 1
ATOM 3095 C C . ILE A 1 390 ? -2.406 -18.443 27.590 1.00 90.50 390 ILE A C 1
ATOM 3097 O O . ILE A 1 390 ? -2.483 -19.455 28.289 1.00 90.50 390 ILE A O 1
ATOM 3101 N N . ARG A 1 391 ? -1.790 -17.331 28.004 1.00 89.12 391 ARG A N 1
ATOM 3102 C CA . ARG A 1 391 ? -1.205 -17.211 29.345 1.00 89.12 391 ARG A CA 1
ATOM 3103 C C . ARG A 1 391 ? -2.297 -17.206 30.413 1.00 89.12 391 ARG A C 1
ATOM 3105 O O . ARG A 1 391 ? -3.373 -16.658 30.185 1.00 89.12 391 ARG A O 1
ATOM 3112 N N . GLU A 1 392 ? -2.008 -17.764 31.586 1.00 88.38 392 GLU A N 1
ATOM 3113 C CA . GLU A 1 392 ? -2.970 -17.843 32.696 1.00 88.38 392 GLU A CA 1
ATOM 3114 C C . GLU A 1 392 ? -3.526 -16.467 33.092 1.00 88.38 392 GLU A C 1
ATOM 3116 O O . GLU A 1 392 ? -4.735 -16.324 33.249 1.00 88.38 392 GLU A O 1
ATOM 3121 N N . ASP A 1 393 ? -2.678 -15.432 33.122 1.00 88.75 393 ASP A N 1
ATOM 3122 C CA . ASP A 1 393 ? -3.064 -14.046 33.437 1.00 88.75 393 ASP A CA 1
ATOM 3123 C C . ASP A 1 393 ? -4.027 -13.417 32.413 1.00 88.75 393 ASP A C 1
ATOM 3125 O O . ASP A 1 393 ? -4.677 -12.414 32.701 1.00 88.75 393 ASP A O 1
ATOM 3129 N N . GLN A 1 394 ? -4.133 -13.996 31.214 1.00 89.75 394 GLN A N 1
ATOM 3130 C CA . GLN A 1 394 ? -4.979 -13.498 30.127 1.00 89.75 394 GLN A CA 1
ATOM 3131 C C . GLN A 1 394 ? -6.291 -14.275 29.980 1.00 89.75 394 GLN A C 1
ATOM 3133 O O . GLN A 1 394 ? -7.199 -13.790 29.300 1.00 89.75 394 GLN A O 1
ATOM 3138 N N . GLN A 1 395 ? -6.412 -15.463 30.583 1.00 91.31 395 GLN A N 1
ATOM 3139 C CA . GLN A 1 395 ? -7.543 -16.363 30.334 1.00 91.31 395 GLN A CA 1
ATOM 3140 C C . GLN A 1 395 ? -8.883 -15.741 30.713 1.00 91.31 395 GLN A C 1
ATOM 3142 O O . GLN A 1 395 ? -9.803 -15.765 29.900 1.00 91.31 395 GLN A O 1
ATOM 3147 N N . ASP A 1 396 ? -8.999 -15.163 31.906 1.00 91.62 396 ASP A N 1
ATOM 3148 C CA . ASP A 1 396 ? -10.271 -14.603 32.372 1.00 91.62 396 ASP A CA 1
ATOM 3149 C C . ASP A 1 396 ? -10.684 -13.386 31.541 1.00 91.62 396 ASP A C 1
ATOM 3151 O O . ASP A 1 396 ? -11.837 -13.274 31.128 1.00 91.62 396 ASP A O 1
ATOM 3155 N N . SER A 1 397 ? -9.720 -12.531 31.190 1.00 91.12 397 SER A N 1
ATOM 3156 C CA . SER A 1 397 ? -9.949 -11.388 30.300 1.00 91.12 397 SER A CA 1
ATOM 3157 C C . SER A 1 397 ? -10.445 -11.835 28.920 1.00 91.12 397 SER A C 1
ATOM 3159 O O . SER A 1 397 ? -11.419 -11.293 28.398 1.00 91.12 397 SER A O 1
ATOM 3161 N N . LEU A 1 398 ? -9.825 -12.865 28.334 1.00 93.00 398 LEU A N 1
ATOM 3162 C CA . LEU A 1 398 ? -10.229 -13.408 27.034 1.00 93.00 398 LEU A CA 1
ATOM 3163 C C . LEU A 1 398 ? -11.575 -14.133 27.092 1.00 93.00 398 LEU A C 1
ATOM 3165 O O . LEU A 1 398 ? -12.376 -13.955 26.177 1.00 93.00 398 LEU A O 1
ATOM 3169 N N . LYS A 1 399 ? -11.859 -14.886 28.163 1.00 94.25 399 LYS A N 1
ATOM 3170 C CA . LYS A 1 399 ? -13.178 -15.494 28.392 1.00 94.25 399 LYS A CA 1
ATOM 3171 C C . LYS A 1 399 ? -14.259 -14.427 28.453 1.00 94.25 399 LYS A C 1
ATOM 3173 O O . LYS A 1 399 ? -15.263 -14.570 27.769 1.00 94.25 399 LYS A O 1
ATOM 3178 N N . GLU A 1 400 ? -14.054 -13.360 29.226 1.00 92.44 400 GLU A N 1
ATOM 3179 C CA . GLU A 1 400 ? -15.003 -12.242 29.297 1.00 92.44 400 GLU A CA 1
ATOM 3180 C C . GLU A 1 400 ? -15.195 -11.575 27.932 1.00 92.44 400 GLU A C 1
ATOM 3182 O O . GLU A 1 400 ? -16.330 -11.372 27.504 1.00 92.44 400 GLU A O 1
ATOM 3187 N N . MET A 1 401 ? -14.107 -11.293 27.207 1.00 93.31 401 MET A N 1
ATOM 3188 C CA . MET A 1 401 ? -14.202 -10.675 25.883 1.00 93.31 401 MET A CA 1
ATOM 3189 C C . MET A 1 401 ? -14.942 -11.564 24.879 1.00 93.31 401 MET A C 1
ATOM 3191 O O . MET A 1 401 ? -15.775 -11.070 24.130 1.00 93.31 401 MET A O 1
ATOM 3195 N N . MET A 1 402 ? -14.694 -12.873 24.875 1.00 93.69 402 MET A N 1
ATOM 3196 C CA . MET A 1 402 ? -15.265 -13.817 23.906 1.00 93.69 402 MET A CA 1
ATOM 3197 C C . MET A 1 402 ? -16.685 -14.299 24.248 1.00 93.69 402 MET A C 1
ATOM 3199 O O . MET A 1 402 ? -17.242 -15.124 23.519 1.00 93.69 402 MET A O 1
ATOM 3203 N N . LYS A 1 403 ? -17.306 -13.792 25.321 1.00 89.00 403 LYS A N 1
ATOM 3204 C CA . LYS A 1 403 ? -18.722 -14.055 25.603 1.00 89.00 403 LYS A CA 1
ATOM 3205 C C . LYS A 1 403 ? -19.606 -13.412 24.543 1.00 89.00 403 LYS A C 1
ATOM 3207 O O . LYS A 1 403 ? -19.423 -12.259 24.160 1.00 89.00 403 LYS A O 1
ATOM 3212 N N . ARG A 1 404 ? -20.633 -14.136 24.108 1.00 74.50 404 ARG A N 1
ATOM 3213 C CA . ARG A 1 404 ? -21.642 -13.571 23.213 1.00 74.50 404 ARG A CA 1
ATOM 3214 C C . ARG A 1 404 ? -22.363 -12.426 23.930 1.00 74.50 404 ARG A C 1
ATOM 3216 O O . ARG A 1 404 ? -22.859 -12.621 25.039 1.00 74.50 404 ARG A O 1
ATOM 3223 N N . ALA A 1 405 ? -22.430 -11.254 23.301 1.00 60.53 405 ALA A N 1
ATOM 3224 C CA . ALA A 1 405 ? -23.257 -10.163 23.803 1.00 60.53 405 ALA A CA 1
ATOM 3225 C C . ALA A 1 405 ? -24.712 -10.655 23.904 1.00 60.53 405 ALA A C 1
ATOM 3227 O O . ALA A 1 405 ? -25.247 -11.222 22.946 1.00 60.53 405 ALA A O 1
ATOM 3228 N N . ALA A 1 406 ? -25.334 -10.513 25.078 1.00 43.84 406 ALA A N 1
ATOM 3229 C CA . ALA A 1 406 ? -26.731 -10.888 25.260 1.00 43.84 406 ALA A CA 1
ATOM 3230 C C . ALA A 1 406 ? -27.607 -10.068 24.292 1.00 43.84 406 ALA A C 1
ATOM 3232 O O . ALA A 1 406 ? -27.334 -8.879 24.113 1.00 43.84 406 ALA A O 1
ATOM 3233 N N . PRO A 1 407 ? -28.642 -10.656 23.662 1.00 41.31 407 PRO A N 1
ATOM 3234 C CA . PRO A 1 407 ? -29.589 -9.868 22.884 1.00 41.31 407 PRO A CA 1
ATOM 3235 C C . PRO A 1 407 ? -30.212 -8.818 23.811 1.00 41.31 407 PRO A C 1
ATOM 3237 O O . PRO A 1 407 ? -30.761 -9.173 24.856 1.00 41.31 407 PRO A O 1
ATOM 3240 N N . GLU A 1 408 ? -30.081 -7.535 23.461 1.00 35.34 408 GLU A N 1
ATOM 3241 C CA . GLU A 1 408 ? -30.679 -6.439 24.224 1.00 35.34 408 GLU A CA 1
ATOM 3242 C C . GLU A 1 408 ? -32.180 -6.707 24.394 1.00 35.34 408 GLU A C 1
ATOM 3244 O O . GLU A 1 408 ? -32.935 -6.778 23.422 1.00 35.34 408 GLU A O 1
ATOM 3249 N N . GLN A 1 409 ? -32.621 -6.894 25.640 1.00 29.61 409 GLN A N 1
ATOM 3250 C CA . GLN A 1 409 ? -34.045 -6.865 25.947 1.00 29.61 409 GLN A CA 1
ATOM 3251 C C . GLN A 1 409 ? -34.560 -5.434 25.737 1.00 29.61 409 GLN A C 1
ATOM 3253 O O . GLN A 1 409 ? -33.877 -4.487 26.136 1.00 29.61 409 GLN A O 1
ATOM 3258 N N . PRO A 1 410 ? -35.759 -5.245 25.156 1.00 30.56 410 PRO A N 1
ATOM 3259 C CA . PRO A 1 410 ? -36.340 -3.920 24.984 1.00 30.56 410 PRO A CA 1
ATOM 3260 C C . PRO A 1 410 ? -36.647 -3.326 26.364 1.00 30.56 410 PRO A C 1
ATOM 3262 O O . PRO A 1 410 ? -37.605 -3.725 27.023 1.00 30.56 410 PRO A O 1
ATOM 3265 N N . GLN A 1 411 ? -35.810 -2.399 26.836 1.00 32.94 411 GLN A N 1
ATOM 3266 C CA . GLN A 1 411 ? -36.022 -1.745 28.124 1.00 32.94 411 GLN A CA 1
ATOM 3267 C C . GLN A 1 411 ? -37.127 -0.688 28.022 1.00 32.94 411 GLN A C 1
ATOM 3269 O O . GLN A 1 411 ? -37.019 0.309 27.307 1.00 32.94 411 GLN A O 1
ATOM 3274 N N . GLU A 1 412 ? -38.195 -0.922 28.784 1.00 30.48 412 GLU A N 1
ATOM 3275 C CA . GLU A 1 412 ? -39.262 0.029 29.065 1.00 30.48 412 GLU A CA 1
ATOM 3276 C C . GLU A 1 412 ? -38.731 1.281 29.781 1.00 30.48 412 GLU A C 1
ATOM 3278 O O . GLU A 1 412 ? -38.043 1.224 30.801 1.00 30.48 412 GLU A O 1
ATOM 3283 N N . ASN A 1 413 ? -39.131 2.435 29.248 1.00 37.25 413 ASN A N 1
ATOM 3284 C CA . ASN A 1 413 ? -38.929 3.764 29.809 1.00 37.25 413 ASN A CA 1
ATOM 3285 C C . ASN A 1 413 ? -39.378 3.872 31.279 1.00 37.25 413 ASN A C 1
ATOM 3287 O O . ASN A 1 413 ? -40.575 3.812 31.571 1.00 37.25 413 ASN A O 1
ATOM 3291 N N . LYS A 1 414 ? -38.460 4.246 32.179 1.00 32.50 414 LYS A N 1
ATOM 3292 C CA . LYS A 1 414 ? -38.803 4.989 33.403 1.00 32.50 414 LYS A CA 1
ATOM 3293 C C . LYS A 1 414 ? -38.013 6.293 33.480 1.00 32.50 414 LYS A C 1
ATOM 3295 O O . LYS A 1 414 ? -36.791 6.319 33.534 1.00 32.50 414 LYS A O 1
ATOM 3300 N N . ARG A 1 415 ? -38.785 7.380 33.444 1.00 37.75 415 ARG A N 1
ATOM 3301 C CA . ARG A 1 415 ? -38.387 8.786 33.550 1.00 37.75 415 ARG A CA 1
ATOM 3302 C C . ARG A 1 415 ? -37.759 9.101 34.912 1.00 37.75 415 ARG A C 1
ATOM 3304 O O . ARG A 1 415 ? -38.394 8.862 35.933 1.00 37.75 415 ARG A O 1
ATOM 3311 N N . SER A 1 416 ? -36.644 9.825 34.898 1.00 28.73 416 SER A N 1
ATOM 3312 C CA . SER A 1 416 ? -36.320 10.876 35.876 1.00 28.73 416 SER A CA 1
ATOM 3313 C C . SER A 1 416 ? -35.344 11.857 35.220 1.00 28.73 416 SER A C 1
ATOM 3315 O O . SER A 1 416 ? -34.343 11.436 34.649 1.00 28.73 416 SER A O 1
ATOM 3317 N N . GLY A 1 417 ? -35.711 13.139 35.193 1.00 27.09 417 GLY A N 1
ATOM 3318 C CA . GLY A 1 417 ? -35.130 14.145 34.305 1.00 27.09 417 GLY A CA 1
ATOM 3319 C C . GLY A 1 417 ? -33.939 14.945 34.838 1.00 27.09 417 GLY A C 1
ATOM 3320 O O . GLY A 1 417 ? -33.497 14.770 35.968 1.00 27.09 417 GLY A O 1
ATOM 3321 N N . ASN A 1 418 ? -33.545 15.889 33.971 1.00 26.25 418 ASN A N 1
ATOM 3322 C CA . ASN A 1 418 ? -32.591 17.004 34.094 1.00 26.25 418 ASN A CA 1
ATOM 3323 C C . ASN A 1 418 ? -31.138 16.746 33.665 1.00 26.25 418 ASN A C 1
ATOM 3325 O O . ASN A 1 418 ? -30.274 16.463 34.480 1.00 26.25 418 ASN A O 1
ATOM 3329 N N . TYR A 1 419 ? -30.849 16.961 32.377 1.00 25.03 419 TYR A N 1
ATOM 3330 C CA . TYR A 1 419 ? -30.262 18.206 31.842 1.00 25.03 419 TYR A CA 1
ATOM 3331 C C . TYR A 1 419 ? -30.144 18.050 30.315 1.00 25.03 419 TYR A C 1
ATOM 3333 O O . TYR A 1 419 ? -29.642 17.042 29.824 1.00 25.03 419 TYR A O 1
ATOM 3341 N N . ASN A 1 420 ? -30.643 19.023 29.548 1.00 30.39 420 ASN A N 1
ATOM 3342 C CA . ASN A 1 420 ? -30.605 19.002 28.083 1.00 30.39 420 ASN A CA 1
ATOM 3343 C C . ASN A 1 420 ? -29.156 19.059 27.573 1.00 30.39 420 ASN A C 1
ATOM 3345 O O . ASN A 1 420 ? -28.588 20.141 27.438 1.00 30.39 420 ASN A O 1
ATOM 3349 N N . ARG A 1 421 ? -28.584 17.902 27.225 1.00 30.61 421 ARG A N 1
ATOM 3350 C CA . ARG A 1 421 ? -27.494 17.808 26.249 1.00 30.61 421 ARG A CA 1
ATOM 3351 C C . ARG A 1 421 ? -28.140 17.557 24.890 1.00 30.61 421 ARG A C 1
ATOM 3353 O O . ARG A 1 421 ? -28.918 16.622 24.722 1.00 30.61 421 ARG A O 1
ATOM 3360 N N . SER A 1 422 ? -27.884 18.471 23.963 1.00 30.12 422 SER A N 1
ATOM 3361 C CA . SER A 1 422 ? -28.307 18.425 22.565 1.00 30.12 422 SER A CA 1
ATOM 3362 C C . SER A 1 422 ? -28.199 17.013 21.989 1.00 30.12 422 SER A C 1
ATOM 3364 O O . SER A 1 422 ? -27.126 16.418 22.031 1.00 30.12 422 SER A O 1
ATOM 3366 N N . LYS A 1 423 ? -29.321 16.524 21.450 1.00 29.03 423 LYS A N 1
ATOM 3367 C CA . LYS A 1 423 ? -29.462 15.299 20.655 1.00 29.03 423 LYS A CA 1
ATOM 3368 C C . LYS A 1 423 ? -28.193 15.018 19.847 1.00 29.03 423 LYS A C 1
ATOM 3370 O O . LYS A 1 423 ? -27.857 15.792 18.950 1.00 29.03 423 LYS A O 1
ATOM 3375 N N . GLU A 1 424 ? -27.522 13.911 20.152 1.00 32.56 424 GLU A N 1
ATOM 3376 C CA . GLU A 1 424 ? -26.542 13.321 19.249 1.00 32.56 424 GLU A CA 1
ATOM 3377 C C . GLU A 1 424 ? -27.257 13.046 17.924 1.00 32.56 424 GLU A C 1
ATOM 3379 O O . GLU A 1 424 ? -28.168 12.221 17.836 1.00 32.56 424 GLU A O 1
ATOM 3384 N N . ASN A 1 425 ? -26.897 13.816 16.897 1.00 30.55 425 ASN A N 1
ATOM 3385 C CA . ASN A 1 425 ? -27.262 13.481 15.532 1.00 30.55 425 ASN A CA 1
ATOM 3386 C C . ASN A 1 425 ? -26.703 12.081 15.237 1.00 30.55 425 ASN A C 1
ATOM 3388 O O . ASN A 1 425 ? -25.555 11.816 15.609 1.00 30.55 425 ASN A O 1
ATOM 3392 N N . PRO A 1 426 ? -27.452 11.198 14.552 1.00 30.97 426 PRO A N 1
ATOM 3393 C CA . PRO A 1 426 ? -26.903 9.926 14.096 1.00 30.97 426 PRO A CA 1
ATOM 3394 C C . PRO A 1 426 ? -25.599 10.203 13.341 1.00 30.97 426 PRO A C 1
ATOM 3396 O O . PRO A 1 426 ? -25.586 11.053 12.444 1.00 30.97 426 PRO A O 1
ATOM 3399 N N . ARG A 1 427 ? -24.501 9.545 13.753 1.00 39.16 427 ARG A N 1
ATOM 3400 C CA . ARG A 1 427 ? -23.181 9.690 13.123 1.00 39.16 427 ARG A CA 1
ATOM 3401 C C . ARG A 1 427 ? -23.354 9.463 11.625 1.00 39.16 427 ARG A C 1
ATOM 3403 O O . ARG A 1 427 ? -23.635 8.348 11.189 1.00 39.16 427 ARG A O 1
ATOM 3410 N N . ARG A 1 428 ? -23.257 10.546 10.848 1.00 45.72 428 ARG A N 1
ATOM 3411 C CA . ARG A 1 428 ? -23.196 10.456 9.391 1.00 45.72 428 ARG A CA 1
ATOM 3412 C C . ARG A 1 428 ? -21.949 9.637 9.038 1.00 45.72 428 ARG A C 1
ATOM 3414 O O . ARG A 1 428 ? -20.958 9.758 9.757 1.00 45.72 428 ARG A O 1
ATOM 3421 N N . PRO A 1 429 ? -21.996 8.804 7.985 1.00 48.69 429 PRO A N 1
ATOM 3422 C CA . PRO A 1 429 ? -20.790 8.158 7.479 1.00 48.69 429 PRO A CA 1
ATOM 3423 C C . PRO A 1 429 ? -19.716 9.218 7.220 1.00 48.69 429 PRO A C 1
ATOM 3425 O O . PRO A 1 429 ? -20.060 10.340 6.830 1.00 48.69 429 PRO A O 1
ATOM 3428 N N . ASP A 1 430 ? -18.449 8.866 7.459 1.00 54.38 430 ASP A N 1
ATOM 3429 C CA . ASP A 1 430 ? -17.329 9.763 7.180 1.00 54.38 430 ASP A CA 1
ATOM 3430 C C . ASP A 1 430 ? -17.464 10.281 5.744 1.00 54.38 430 ASP A C 1
ATOM 3432 O O . ASP A 1 430 ? -17.654 9.475 4.820 1.00 54.38 430 ASP A O 1
ATOM 3436 N N . PRO A 1 431 ? -17.437 11.610 5.545 1.00 60.78 431 PRO A N 1
ATOM 3437 C CA . PRO A 1 431 ? -17.608 12.178 4.227 1.00 60.78 431 PRO A CA 1
ATOM 3438 C C . PRO A 1 431 ? -16.524 11.631 3.315 1.00 60.78 431 PRO A C 1
ATOM 3440 O O . PRO A 1 431 ? -15.343 11.554 3.667 1.00 60.78 431 PRO A O 1
ATOM 3443 N N . THR A 1 432 ? -16.921 11.285 2.100 1.00 75.25 432 THR A N 1
ATOM 3444 C CA . THR A 1 432 ? -15.931 11.028 1.060 1.00 75.25 432 THR A CA 1
ATOM 3445 C C . THR A 1 432 ? -15.057 12.277 0.891 1.00 75.25 432 THR A C 1
ATOM 3447 O O . THR A 1 432 ? -15.521 13.404 1.083 1.00 75.25 432 THR A O 1
ATOM 3450 N N . VAL A 1 433 ? -13.798 12.106 0.468 1.00 68.75 433 VAL A N 1
ATOM 3451 C CA . VAL A 1 433 ? -12.913 13.233 0.092 1.00 68.75 433 VAL A CA 1
ATOM 3452 C C . VAL A 1 433 ? -13.637 14.211 -0.851 1.00 68.75 433 VAL A C 1
ATOM 3454 O O . VAL A 1 433 ? -13.416 15.415 -0.816 1.00 68.75 433 VAL A O 1
ATOM 3457 N N . ASP A 1 434 ? -14.578 13.703 -1.641 1.00 68.25 434 ASP A N 1
ATOM 3458 C CA . ASP A 1 434 ? -15.376 14.457 -2.601 1.00 68.25 434 ASP A CA 1
ATOM 3459 C C . ASP A 1 434 ? -16.452 15.349 -1.964 1.00 68.25 434 ASP A C 1
ATOM 3461 O O . ASP A 1 434 ? -16.723 16.441 -2.461 1.00 68.25 434 ASP A O 1
ATOM 3465 N N . GLU A 1 435 ? -17.058 14.907 -0.865 1.00 75.31 435 GLU A N 1
ATOM 3466 C CA . GLU A 1 435 ? -18.024 15.692 -0.086 1.00 75.31 435 GLU A CA 1
ATOM 3467 C C . GLU A 1 435 ? -17.322 16.750 0.774 1.00 75.31 435 GLU A C 1
ATOM 3469 O O . GLU A 1 435 ? -17.856 17.845 0.989 1.00 75.31 435 GLU A O 1
ATOM 3474 N N . LEU A 1 436 ? -16.095 16.455 1.207 1.00 77.06 436 LEU A N 1
ATOM 3475 C CA . LEU A 1 436 ? -15.213 17.402 1.883 1.00 77.06 436 LEU A CA 1
ATOM 3476 C C . LEU A 1 436 ? -14.887 18.585 0.963 1.00 77.06 436 LEU A C 1
ATOM 3478 O O . LEU A 1 436 ? -15.100 19.740 1.336 1.00 77.06 436 LEU A O 1
ATOM 3482 N N . LEU A 1 437 ? -14.491 18.295 -0.281 1.00 77.00 437 LEU A N 1
ATOM 3483 C CA . LEU A 1 437 ? -14.117 19.296 -1.284 1.00 77.00 437 LEU A CA 1
ATOM 3484 C C . LEU A 1 437 ? -15.241 20.252 -1.699 1.00 77.00 437 LEU A C 1
ATOM 3486 O O . LEU A 1 437 ? -14.946 21.295 -2.262 1.00 77.00 437 LEU A O 1
ATOM 3490 N N . LEU A 1 438 ? -16.515 19.938 -1.462 1.00 84.25 438 LEU A N 1
ATOM 3491 C CA . LEU A 1 438 ? -17.624 20.823 -1.850 1.00 84.25 438 LEU A CA 1
ATOM 3492 C C . LEU A 1 438 ? -18.121 21.715 -0.708 1.00 84.25 438 LEU A C 1
ATOM 3494 O O . LEU A 1 438 ? -18.888 22.646 -0.949 1.00 84.25 438 LEU A O 1
ATOM 3498 N N . ARG A 1 439 ? -17.707 21.456 0.536 1.00 81.00 439 ARG A N 1
ATOM 3499 C CA . ARG A 1 439 ? -18.283 22.105 1.724 1.00 81.00 439 ARG A CA 1
ATOM 3500 C C . ARG A 1 439 ? -17.754 23.509 1.970 1.00 81.00 439 ARG A C 1
ATOM 3502 O O . ARG A 1 439 ? -18.521 24.377 2.370 1.00 81.00 439 ARG A O 1
ATOM 3509 N N . ALA A 1 440 ? -16.474 23.739 1.693 1.00 87.19 440 ALA A N 1
ATOM 3510 C CA . ALA A 1 440 ? -15.845 25.048 1.855 1.00 87.19 440 ALA A CA 1
ATOM 3511 C C . ALA A 1 440 ? -15.985 25.947 0.616 1.00 87.19 440 ALA A C 1
ATOM 3513 O O . ALA A 1 440 ? -15.453 27.053 0.610 1.00 87.19 440 ALA A O 1
ATOM 3514 N N . LYS A 1 441 ? -16.698 25.521 -0.442 1.00 90.12 441 LYS A N 1
ATOM 3515 C CA . LYS A 1 441 ? -16.816 26.312 -1.680 1.00 90.12 441 LYS A CA 1
ATOM 3516 C C . LYS A 1 441 ? -17.458 27.682 -1.426 1.00 90.12 441 LYS A C 1
ATOM 3518 O O . LYS A 1 441 ? -16.902 28.687 -1.849 1.00 90.12 441 LYS A O 1
ATOM 3523 N N . GLY A 1 442 ? -18.535 27.724 -0.634 1.00 87.88 442 GLY A N 1
ATOM 3524 C CA . GLY A 1 442 ? -19.194 28.977 -0.260 1.00 87.88 442 GLY A CA 1
ATOM 3525 C C . GLY A 1 442 ? -18.285 29.879 0.577 1.00 87.88 442 GLY A C 1
ATOM 3526 O O . GLY A 1 442 ? -18.230 31.081 0.344 1.00 87.88 442 GLY A O 1
ATOM 3527 N N . TYR A 1 443 ? -17.497 29.291 1.484 1.00 91.00 443 TYR A N 1
ATOM 3528 C CA . TYR A 1 443 ? -16.506 30.027 2.274 1.00 91.00 443 TYR A CA 1
ATOM 3529 C C . TYR A 1 443 ? -15.407 30.648 1.399 1.00 91.00 443 TYR A C 1
ATOM 3531 O O . TYR A 1 443 ? -15.030 31.802 1.591 1.00 91.00 443 TYR A O 1
ATOM 3539 N N . ALA A 1 444 ? -14.941 29.908 0.393 1.00 91.81 444 ALA A N 1
ATOM 3540 C CA . ALA A 1 444 ? -13.936 30.366 -0.558 1.00 91.81 444 ALA A CA 1
ATOM 3541 C C . ALA A 1 444 ? -14.482 31.297 -1.660 1.00 91.81 444 ALA A C 1
ATOM 3543 O O . ALA A 1 444 ? -13.738 31.650 -2.574 1.00 91.81 444 ALA A O 1
ATOM 3544 N N . GLY A 1 445 ? -15.762 31.686 -1.602 1.00 90.94 445 GLY A N 1
ATOM 3545 C CA . GLY A 1 445 ? -16.397 32.542 -2.609 1.00 90.94 445 GLY A CA 1
ATOM 3546 C C . GLY A 1 445 ? -16.588 31.867 -3.971 1.00 90.94 445 GLY A C 1
ATOM 3547 O O . GLY A 1 445 ? -16.733 32.551 -4.983 1.00 90.94 445 GLY A O 1
ATOM 3548 N N . LEU A 1 446 ? -16.566 30.534 -4.018 1.00 91.31 446 LEU A N 1
ATOM 3549 C CA . LEU A 1 446 ? -16.793 29.769 -5.238 1.00 91.31 446 LEU A CA 1
ATOM 3550 C C . LEU A 1 446 ? -18.301 29.612 -5.506 1.00 91.31 446 LEU A C 1
ATOM 3552 O O . LEU A 1 446 ? -19.056 29.366 -4.562 1.00 91.31 446 LEU A O 1
ATOM 3556 N N . PRO A 1 447 ? -18.750 29.703 -6.774 1.00 90.56 447 PRO A N 1
ATOM 3557 C CA . PRO A 1 447 ? -20.159 29.543 -7.121 1.00 90.56 447 PRO A CA 1
ATOM 3558 C C . PRO A 1 447 ? -20.741 28.200 -6.669 1.00 90.56 447 PRO A C 1
ATOM 3560 O O . PRO A 1 447 ? -20.091 27.157 -6.764 1.00 90.56 447 PRO A O 1
ATOM 3563 N N . ASP A 1 448 ? -22.018 28.185 -6.280 1.00 85.62 448 ASP A N 1
ATOM 3564 C CA . ASP A 1 448 ? -22.705 26.940 -5.918 1.00 85.62 448 ASP A CA 1
ATOM 3565 C C . ASP A 1 448 ? -22.804 25.945 -7.081 1.00 85.62 448 ASP A C 1
ATOM 3567 O O . ASP A 1 448 ? -22.889 24.737 -6.846 1.00 85.62 448 ASP A O 1
ATOM 3571 N N . SER A 1 449 ? -22.723 26.430 -8.321 1.00 89.12 449 SER A N 1
ATOM 3572 C CA . SER A 1 449 ? -22.683 25.609 -9.531 1.00 89.12 449 SER A CA 1
ATOM 3573 C C . SER A 1 449 ? -21.376 24.837 -9.714 1.00 89.12 449 SER A C 1
ATOM 3575 O O . SER A 1 449 ? -21.359 23.924 -10.536 1.00 89.12 449 SER A O 1
ATOM 3577 N N . VAL A 1 450 ? -20.305 25.174 -8.976 1.00 88.00 450 VAL A N 1
ATOM 3578 C CA . VAL A 1 450 ? -19.012 24.484 -9.080 1.00 88.00 450 VAL A CA 1
ATOM 3579 C C . VAL A 1 450 ? -19.193 23.015 -8.721 1.00 88.00 450 VAL A C 1
ATOM 3581 O O . VAL A 1 450 ? -19.559 22.641 -7.599 1.00 88.00 450 VAL A O 1
ATOM 3584 N N . THR A 1 451 ? -18.936 22.181 -9.718 1.00 86.38 451 THR A N 1
ATOM 3585 C CA . THR A 1 451 ? -18.976 20.731 -9.630 1.00 86.38 451 THR A CA 1
ATOM 3586 C C . THR A 1 451 ? -17.684 20.192 -9.025 1.00 86.38 451 THR A C 1
ATOM 3588 O O . THR A 1 451 ? -16.645 20.849 -8.965 1.00 86.38 451 THR A O 1
ATOM 3591 N N . ARG A 1 452 ? -17.718 18.923 -8.617 1.00 79.25 452 ARG A N 1
ATOM 3592 C CA . ARG A 1 452 ? -16.546 18.202 -8.104 1.00 79.25 452 ARG A CA 1
ATOM 3593 C C . ARG A 1 452 ? -15.335 18.263 -9.050 1.00 79.25 452 ARG A C 1
ATOM 3595 O O . ARG A 1 452 ? -14.201 18.384 -8.593 1.00 79.25 452 ARG A O 1
ATOM 3602 N N . THR A 1 453 ? -15.565 18.111 -10.353 1.00 75.00 453 THR A N 1
ATOM 3603 C CA . THR A 1 453 ? -14.487 18.072 -11.352 1.00 75.00 453 THR A CA 1
ATOM 3604 C C . THR A 1 453 ? -13.830 19.438 -11.492 1.00 75.00 453 THR A C 1
ATOM 3606 O O . THR A 1 453 ? -12.606 19.524 -11.441 1.00 75.00 453 THR A O 1
ATOM 3609 N N . GLU A 1 454 ? -14.642 20.491 -11.556 1.00 85.88 454 GLU A N 1
ATOM 3610 C CA . GLU A 1 454 ? -14.161 21.873 -11.591 1.00 85.88 454 GLU A CA 1
ATOM 3611 C C . GLU A 1 454 ? -13.405 22.222 -10.307 1.00 85.88 454 GLU A C 1
ATOM 3613 O O . GLU A 1 454 ? -12.371 22.870 -10.374 1.00 85.88 454 GLU A O 1
ATOM 3618 N N . MET A 1 455 ? -13.835 21.718 -9.144 1.00 89.25 455 MET A N 1
ATOM 3619 C CA . MET A 1 455 ? -13.136 21.965 -7.880 1.00 89.25 455 MET A CA 1
ATOM 3620 C C . MET A 1 455 ? -11.691 21.447 -7.894 1.00 89.25 455 MET A C 1
ATOM 3622 O O . MET A 1 455 ? -10.783 22.132 -7.433 1.00 89.25 455 MET A O 1
ATOM 3626 N N . THR A 1 456 ? -11.448 20.252 -8.442 1.00 84.25 456 THR A N 1
ATOM 3627 C CA . THR A 1 456 ? -10.083 19.695 -8.523 1.00 84.25 456 THR A CA 1
ATOM 3628 C C . THR A 1 456 ? -9.206 20.505 -9.480 1.00 84.25 456 THR A C 1
ATOM 3630 O O . THR A 1 456 ? -8.034 20.740 -9.192 1.00 84.25 456 THR A O 1
ATOM 3633 N N . GLU A 1 457 ? -9.776 20.959 -10.598 1.00 86.06 457 GLU A N 1
ATOM 3634 C CA . GLU A 1 457 ? -9.092 21.831 -11.555 1.00 86.06 457 GLU A CA 1
ATOM 3635 C C . GLU A 1 457 ? -8.756 23.187 -10.921 1.00 86.06 457 GLU A C 1
ATOM 3637 O O . GLU A 1 457 ? -7.593 23.586 -10.926 1.00 86.06 457 GLU A O 1
ATOM 3642 N N . ILE A 1 458 ? -9.726 23.824 -10.260 1.00 89.19 458 ILE A N 1
ATOM 3643 C CA . ILE A 1 458 ? -9.543 25.077 -9.518 1.00 89.19 458 ILE A CA 1
ATOM 3644 C C . ILE A 1 458 ? -8.411 24.929 -8.495 1.00 89.19 458 ILE A C 1
ATOM 3646 O O . ILE A 1 458 ? -7.452 25.700 -8.537 1.00 89.19 458 ILE A O 1
ATOM 3650 N N . LEU A 1 459 ? -8.453 23.900 -7.639 1.00 89.75 459 LEU A N 1
ATOM 3651 C CA . LEU A 1 459 ? -7.407 23.673 -6.635 1.00 89.75 459 LEU A CA 1
ATOM 3652 C C . LEU A 1 459 ? -6.029 23.429 -7.259 1.00 89.75 459 LEU A C 1
ATOM 3654 O O . LEU A 1 459 ? -5.027 23.845 -6.688 1.00 89.75 459 LEU A O 1
ATOM 3658 N N . SER A 1 460 ? -5.953 22.805 -8.438 1.00 88.19 460 SER A N 1
ATOM 3659 C CA . SER A 1 460 ? -4.674 22.598 -9.131 1.00 88.19 460 SER A CA 1
ATOM 3660 C C . SER A 1 460 ? -4.044 23.893 -9.662 1.00 88.19 460 SER A C 1
ATOM 3662 O O . SER A 1 460 ? -2.831 23.940 -9.865 1.00 88.19 460 SER A O 1
ATOM 3664 N N . THR A 1 461 ? -4.850 24.941 -9.866 1.00 93.31 461 THR A N 1
ATOM 3665 C CA . THR A 1 461 ? -4.377 26.269 -10.294 1.00 93.31 461 THR A CA 1
ATOM 3666 C C . THR A 1 461 ? -4.001 27.181 -9.128 1.00 93.31 461 THR A C 1
ATOM 3668 O O . THR A 1 461 ? -3.323 28.189 -9.329 1.00 93.31 461 THR A O 1
ATOM 3671 N N . TRP A 1 462 ? -4.434 26.855 -7.909 1.00 93.06 462 TRP A N 1
ATOM 3672 C CA . TRP A 1 462 ? -4.183 27.679 -6.733 1.00 93.06 462 TRP A CA 1
ATOM 3673 C C . TRP A 1 462 ? -2.754 27.507 -6.202 1.00 93.06 462 TRP A C 1
ATOM 3675 O O . TRP A 1 462 ? -2.174 26.421 -6.296 1.00 93.06 462 TRP A O 1
ATOM 3685 N N . PRO A 1 463 ? -2.175 28.554 -5.583 1.00 93.25 463 PRO A N 1
ATOM 3686 C CA . PRO A 1 463 ? -0.948 28.407 -4.812 1.00 93.25 463 PRO A CA 1
ATOM 3687 C C . PRO A 1 463 ? -1.103 27.306 -3.756 1.00 93.25 463 PRO A C 1
ATOM 3689 O O . PRO A 1 463 ? -2.154 27.198 -3.122 1.00 93.25 463 PRO A O 1
ATOM 3692 N N . LYS A 1 464 ? -0.048 26.514 -3.519 1.00 89.38 464 LYS A N 1
ATOM 3693 C CA . LYS A 1 464 ? -0.084 25.390 -2.560 1.00 89.38 464 LYS A CA 1
ATOM 3694 C C . LYS A 1 464 ? -0.631 25.811 -1.194 1.00 89.38 464 LYS A C 1
ATOM 3696 O O . LYS A 1 464 ? -1.487 25.134 -0.640 1.00 89.38 464 LYS A O 1
ATOM 3701 N N . ASN A 1 465 ? -0.200 26.967 -0.697 1.00 90.88 465 ASN A N 1
ATOM 3702 C CA . ASN A 1 465 ? -0.654 27.510 0.579 1.00 90.88 465 ASN A CA 1
ATOM 3703 C C . ASN A 1 465 ? -2.167 27.774 0.601 1.00 90.88 465 ASN A C 1
ATOM 3705 O O . ASN A 1 465 ? -2.848 27.389 1.546 1.00 90.88 465 ASN A O 1
ATOM 3709 N N . THR A 1 466 ? -2.715 28.337 -0.477 1.00 94.12 466 THR A N 1
ATOM 3710 C CA . THR A 1 466 ? -4.160 28.546 -0.642 1.00 94.12 466 THR A CA 1
ATOM 3711 C C . THR A 1 466 ? -4.921 27.217 -0.651 1.00 94.12 466 THR A C 1
ATOM 3713 O O . THR A 1 466 ? -5.989 27.113 -0.049 1.00 94.12 466 THR A O 1
ATOM 3716 N N . VAL A 1 467 ? -4.361 26.173 -1.273 1.00 93.31 467 VAL A N 1
ATOM 3717 C CA . VAL A 1 467 ? -4.935 24.817 -1.229 1.00 93.31 467 VAL A CA 1
ATOM 3718 C C . VAL A 1 467 ? -4.931 24.263 0.198 1.00 93.31 467 VAL A C 1
ATOM 3720 O O . VAL A 1 467 ? -5.938 23.703 0.629 1.00 93.31 467 VAL A O 1
ATOM 3723 N N . HIS A 1 468 ? -3.851 24.450 0.964 1.00 93.69 468 HIS A N 1
ATOM 3724 C CA . HIS A 1 468 ? -3.803 24.030 2.368 1.00 93.69 468 HIS A CA 1
ATOM 3725 C C . HIS A 1 468 ? -4.849 24.756 3.225 1.00 93.69 468 HIS A C 1
ATOM 3727 O O . HIS A 1 468 ? -5.555 24.087 3.979 1.00 93.69 468 HIS A O 1
ATOM 3733 N N . CYS A 1 469 ? -5.027 26.072 3.051 1.00 95.56 469 CYS A N 1
ATOM 3734 C CA . CYS A 1 469 ? -6.101 26.832 3.706 1.00 95.56 469 CYS A CA 1
ATOM 3735 C C . CYS A 1 469 ? -7.489 26.295 3.343 1.00 95.56 469 CYS A C 1
ATOM 3737 O O . CYS A 1 469 ? -8.344 26.158 4.217 1.00 95.56 469 CYS A O 1
ATOM 3739 N N . TYR A 1 470 ? -7.716 25.958 2.070 1.00 95.12 470 TYR A N 1
ATOM 3740 C CA . TYR A 1 470 ? -8.995 25.412 1.617 1.00 95.12 470 TYR A CA 1
ATOM 3741 C C . TYR A 1 470 ? -9.303 24.056 2.250 1.00 95.12 470 TYR A C 1
ATOM 3743 O O . TYR A 1 470 ? -10.388 23.854 2.793 1.00 95.12 470 TYR A O 1
ATOM 3751 N N . LEU A 1 471 ? -8.341 23.131 2.193 1.00 92.75 471 LEU A N 1
ATOM 3752 C CA . LEU A 1 471 ? -8.484 21.797 2.774 1.00 92.75 471 LEU A CA 1
ATOM 3753 C C . LEU A 1 471 ? -8.676 21.874 4.289 1.00 92.75 471 LEU A C 1
ATOM 3755 O O . LEU A 1 471 ? -9.496 21.136 4.829 1.00 92.75 471 LEU A O 1
ATOM 3759 N N . MET A 1 472 ? -7.979 22.799 4.958 1.00 95.06 472 MET A N 1
ATOM 3760 C CA . MET A 1 472 ? -8.172 23.029 6.384 1.00 95.06 472 MET A CA 1
ATOM 3761 C C . MET A 1 472 ? -9.605 23.489 6.681 1.00 95.06 472 MET A C 1
ATOM 3763 O O . MET A 1 472 ? -10.309 22.844 7.459 1.00 95.06 472 MET A O 1
ATOM 3767 N N . ALA A 1 473 ? -10.077 24.538 5.999 1.00 94.44 473 ALA A N 1
ATOM 3768 C CA . ALA A 1 473 ? -11.428 25.063 6.186 1.00 94.44 473 ALA A CA 1
ATOM 3769 C C . ALA A 1 473 ? -12.505 24.002 5.906 1.00 94.44 473 ALA A C 1
ATOM 3771 O O . ALA A 1 473 ? -13.476 23.879 6.654 1.00 94.44 473 ALA A O 1
ATOM 3772 N N . ALA A 1 474 ? -12.320 23.196 4.859 1.00 91.81 474 ALA A N 1
ATOM 3773 C CA . ALA A 1 474 ? -13.225 22.108 4.513 1.00 91.81 474 ALA A CA 1
ATOM 3774 C C . ALA A 1 474 ? -13.316 21.043 5.616 1.00 91.81 474 ALA A C 1
ATOM 3776 O O . ALA A 1 474 ? -14.427 20.655 5.985 1.00 91.81 474 ALA A O 1
ATOM 3777 N N . SER A 1 475 ? -12.181 20.614 6.177 1.00 91.62 475 SER A N 1
ATOM 3778 C CA . SER A 1 475 ? -12.145 19.655 7.288 1.00 91.62 475 SER A CA 1
ATOM 3779 C C . SER A 1 475 ? -12.807 20.210 8.552 1.00 91.62 475 SER A C 1
ATOM 3781 O O . SER A 1 475 ? -13.638 19.535 9.164 1.00 91.62 475 SER A O 1
ATOM 3783 N N . ILE A 1 476 ? -12.525 21.469 8.901 1.00 93.25 476 ILE A N 1
ATOM 3784 C CA . ILE A 1 476 ? -13.122 22.134 10.068 1.00 93.25 476 ILE A CA 1
ATOM 3785 C C . ILE A 1 476 ? -14.643 22.258 9.932 1.00 93.25 476 ILE A C 1
ATOM 3787 O O . ILE A 1 476 ? -15.373 21.951 10.879 1.00 93.25 476 ILE A O 1
ATOM 3791 N N . LEU A 1 477 ? -15.147 22.635 8.755 1.00 89.25 477 LEU A N 1
ATOM 3792 C CA . LEU A 1 477 ? -16.588 22.740 8.484 1.00 89.25 477 LEU A CA 1
ATOM 3793 C C . LEU A 1 477 ? -17.312 21.379 8.470 1.00 89.25 477 LEU A C 1
ATOM 3795 O O . LEU A 1 477 ? -18.542 21.339 8.576 1.00 89.25 477 LEU A O 1
ATOM 3799 N N . TRP A 1 478 ? -16.571 20.274 8.357 1.00 86.56 478 TRP A N 1
ATOM 3800 C CA . TRP A 1 478 ? -17.083 18.903 8.475 1.00 86.56 478 TRP A CA 1
ATOM 3801 C C . TRP A 1 478 ? -16.895 18.278 9.858 1.00 86.56 478 TRP A C 1
ATOM 3803 O O . TRP A 1 478 ? -17.360 17.162 10.080 1.00 86.56 478 TRP A O 1
ATOM 3813 N N . ASN A 1 479 ? -16.269 18.994 10.792 1.00 87.38 479 ASN A N 1
ATOM 3814 C CA . ASN A 1 479 ? -15.912 18.462 12.104 1.00 87.38 479 ASN A CA 1
ATOM 3815 C C . ASN A 1 479 ? -14.994 17.238 12.038 1.00 87.38 479 ASN A C 1
ATOM 3817 O O . ASN A 1 479 ? -15.166 16.278 12.785 1.00 87.38 479 ASN A O 1
ATOM 3821 N N . LEU A 1 480 ? -14.027 17.294 11.123 1.00 86.31 480 LEU A N 1
ATOM 3822 C CA . LEU A 1 480 ? -12.986 16.288 10.990 1.00 86.31 480 LEU A CA 1
ATOM 3823 C C . LEU A 1 480 ? -11.747 16.697 11.778 1.00 86.31 480 LEU A C 1
ATOM 3825 O O . LEU A 1 480 ? -11.342 17.860 11.755 1.00 86.31 480 LEU A O 1
ATOM 3829 N N . HIS A 1 481 ? -11.136 15.711 12.427 1.00 85.75 481 HIS A N 1
ATOM 3830 C CA . HIS A 1 481 ? -9.829 15.848 13.056 1.00 85.75 481 HIS A CA 1
ATOM 3831 C C . HIS A 1 481 ? -8.727 15.709 12.004 1.00 85.75 481 HIS A C 1
ATOM 3833 O O . HIS A 1 481 ? -8.840 14.897 11.081 1.00 85.75 481 HIS A O 1
ATOM 3839 N N . PHE A 1 482 ? -7.657 16.491 12.144 1.00 89.94 482 PHE A N 1
ATOM 3840 C CA . PHE A 1 482 ? -6.478 16.323 11.303 1.00 89.94 482 PHE A CA 1
ATOM 3841 C C . PHE A 1 482 ? -5.644 15.166 11.828 1.00 89.94 482 PHE A C 1
ATOM 3843 O O . PHE A 1 482 ? -5.244 15.153 12.987 1.00 89.94 482 PHE A O 1
ATOM 3850 N N . SER A 1 483 ? -5.352 14.202 10.960 1.00 89.19 483 SER A N 1
ATOM 3851 C CA . SER A 1 483 ? -4.381 13.163 11.292 1.00 89.19 483 SER A CA 1
ATOM 3852 C C . SER A 1 483 ? -2.975 13.771 11.284 1.00 89.19 483 SER A C 1
ATOM 3854 O O . SER A 1 483 ? -2.679 14.560 10.383 1.00 89.19 483 SER A O 1
ATOM 3856 N N . PRO A 1 484 ? -2.062 13.332 12.170 1.00 91.94 484 PRO A N 1
ATOM 3857 C CA . PRO A 1 484 ? -0.650 13.702 12.091 1.00 91.94 484 PRO A CA 1
ATOM 3858 C C . PRO A 1 484 ? -0.005 13.429 10.724 1.00 91.94 484 PRO A C 1
ATOM 3860 O O . PRO A 1 484 ? 0.960 14.089 10.345 1.00 91.94 484 PRO A O 1
ATOM 3863 N N . SER A 1 485 ? -0.580 12.514 9.936 1.00 89.50 485 SER A N 1
ATOM 3864 C CA . SER A 1 485 ? -0.139 12.229 8.568 1.00 89.50 485 SER A CA 1
ATOM 3865 C C . SER A 1 485 ? -0.379 13.358 7.556 1.00 89.50 485 SER A C 1
ATOM 3867 O O . SER A 1 485 ? 0.149 13.309 6.445 1.00 89.50 485 SER A O 1
ATOM 3869 N N . GLN A 1 486 ? -1.178 14.363 7.911 1.00 90.69 486 GLN A N 1
ATOM 3870 C CA . GLN A 1 486 ? -1.549 15.474 7.042 1.00 90.69 486 GLN A CA 1
ATOM 3871 C C . GLN A 1 486 ? -0.670 16.696 7.316 1.00 90.69 486 GLN A C 1
ATOM 3873 O O . GLN A 1 486 ? -0.485 17.088 8.466 1.00 90.69 486 GLN A O 1
ATOM 3878 N N . ASP A 1 487 ? -0.191 17.363 6.264 1.00 90.31 487 ASP A N 1
ATOM 3879 C CA . ASP A 1 487 ? 0.627 18.581 6.387 1.00 90.31 487 ASP A CA 1
ATOM 3880 C C . ASP A 1 487 ? -0.097 19.694 7.160 1.00 90.31 487 ASP A C 1
ATOM 3882 O O . ASP A 1 487 ? 0.521 20.450 7.910 1.00 90.31 487 ASP A O 1
ATOM 3886 N N . GLN A 1 488 ? -1.427 19.757 7.030 1.00 94.25 488 GLN A N 1
ATOM 3887 C CA . GLN A 1 488 ? -2.282 20.710 7.739 1.00 94.25 488 GLN A CA 1
ATOM 3888 C C . GLN A 1 488 ? -2.136 20.605 9.262 1.00 94.25 488 GLN A C 1
ATOM 3890 O O . GLN A 1 488 ? -2.284 21.614 9.948 1.00 94.25 488 GLN A O 1
ATOM 3895 N N . TRP A 1 489 ? -1.810 19.420 9.788 1.00 95.25 489 TRP A N 1
ATOM 3896 C CA . TRP A 1 489 ? -1.645 19.212 11.223 1.00 95.25 489 TRP A CA 1
ATOM 3897 C C . TRP A 1 489 ? -0.477 20.037 11.787 1.00 95.25 489 TRP A C 1
ATOM 3899 O O . TRP A 1 489 ? -0.599 20.640 12.850 1.00 95.25 489 TRP A O 1
ATOM 3909 N N . VAL A 1 490 ? 0.631 20.154 11.046 1.00 93.81 490 VAL A N 1
ATOM 3910 C CA . VAL A 1 490 ? 1.742 21.048 11.420 1.00 93.81 490 VAL A CA 1
ATOM 3911 C C . VAL A 1 490 ? 1.452 22.485 10.994 1.00 93.81 490 VAL A C 1
ATOM 3913 O O . VAL A 1 490 ? 1.590 23.400 11.800 1.00 93.81 490 VAL A O 1
ATOM 3916 N N . MET A 1 491 ? 1.006 22.687 9.750 1.00 93.44 491 MET A N 1
ATOM 3917 C CA . MET A 1 491 ? 0.820 24.021 9.161 1.00 93.44 491 MET A CA 1
ATOM 3918 C C . MET A 1 491 ? -0.181 24.904 9.913 1.00 93.44 491 MET A C 1
ATOM 3920 O O . MET A 1 491 ? -0.038 26.123 9.897 1.00 93.44 491 MET A O 1
ATOM 3924 N N . PHE A 1 492 ? -1.182 24.305 10.558 1.00 95.56 492 PHE A N 1
ATOM 3925 C CA . PHE A 1 492 ? -2.212 25.016 11.318 1.00 95.56 492 PHE A CA 1
ATOM 3926 C C . PHE A 1 492 ? -2.112 24.765 12.828 1.00 95.56 492 PHE A C 1
ATOM 3928 O O . PHE A 1 492 ? -3.079 24.967 13.553 1.00 95.56 492 PHE A O 1
ATOM 3935 N N . GLY A 1 493 ? -0.950 24.335 13.328 1.00 95.00 493 GLY A N 1
ATOM 3936 C CA . GLY A 1 493 ? -0.673 24.340 14.766 1.00 95.00 493 GLY A CA 1
ATOM 3937 C C . GLY A 1 493 ? -1.288 23.204 15.584 1.00 95.00 493 GLY A C 1
ATOM 3938 O O . GLY A 1 493 ? -1.052 23.163 16.787 1.00 95.00 493 GLY A O 1
ATOM 3939 N N . PHE A 1 494 ? -1.996 22.244 14.977 1.00 95.69 494 PHE A N 1
ATOM 3940 C CA . PHE A 1 494 ? -2.508 21.063 15.696 1.00 95.69 494 PHE A CA 1
ATOM 3941 C C . PHE A 1 494 ? -1.380 20.241 16.330 1.00 95.69 494 PHE A C 1
ATOM 3943 O O . PHE A 1 494 ? -1.547 19.665 17.399 1.00 95.69 494 PHE A O 1
ATOM 3950 N N . CYS A 1 495 ? -0.181 20.279 15.748 1.00 94.50 495 CYS A N 1
ATOM 3951 C CA . CYS A 1 495 ? 1.004 19.671 16.341 1.00 94.50 495 CYS A CA 1
ATOM 3952 C C . CYS A 1 495 ? 1.428 20.278 17.691 1.00 94.50 495 CYS A C 1
ATOM 3954 O O . CYS A 1 495 ? 2.169 19.623 18.430 1.00 94.50 495 CYS A O 1
ATOM 3956 N N . ALA A 1 496 ? 0.973 21.484 18.044 1.00 94.69 496 ALA A N 1
ATOM 3957 C CA . ALA A 1 496 ? 1.221 22.102 19.347 1.00 94.69 496 ALA A CA 1
ATOM 3958 C C . ALA A 1 496 ? 0.359 21.480 20.458 1.00 94.69 496 ALA A C 1
ATOM 3960 O O . ALA A 1 496 ? 0.750 21.494 21.625 1.00 94.69 496 ALA A O 1
ATOM 3961 N N . CYS A 1 497 ? -0.774 20.872 20.098 1.00 93.81 497 CYS A N 1
ATOM 3962 C CA . CYS A 1 497 ? -1.710 20.301 21.052 1.00 93.81 497 CYS A CA 1
ATOM 3963 C C . CYS A 1 497 ? -1.094 19.079 21.775 1.00 93.81 497 CYS A C 1
ATOM 3965 O O . CYS A 1 497 ? -0.486 18.204 21.134 1.00 93.81 497 CYS A O 1
ATOM 3967 N N . PRO A 1 498 ? -1.171 19.018 23.120 1.00 88.44 498 PRO A N 1
ATOM 3968 C CA . PRO A 1 498 ? -0.685 17.876 23.898 1.00 88.44 498 PRO A CA 1
ATOM 3969 C C . PRO A 1 498 ? -1.581 16.628 23.819 1.00 88.44 498 PRO A C 1
ATOM 3971 O O . PRO A 1 498 ? -1.123 15.541 24.179 1.00 88.44 498 PRO A O 1
ATOM 3974 N N . ASP A 1 499 ? -2.838 16.767 23.397 1.00 88.88 499 ASP A N 1
ATOM 3975 C CA . ASP A 1 499 ? -3.827 15.686 23.323 1.00 88.88 499 ASP A CA 1
ATOM 3976 C C . ASP A 1 499 ? -5.003 16.020 22.387 1.00 88.88 499 ASP A C 1
ATOM 3978 O O . ASP A 1 499 ? -5.145 17.137 21.899 1.00 88.88 499 ASP A O 1
ATOM 3982 N N . GLU A 1 500 ? -5.861 15.028 22.137 1.00 88.62 500 GLU A N 1
ATOM 3983 C CA . GLU A 1 500 ? -7.029 15.160 21.253 1.00 88.62 500 GLU A CA 1
ATOM 3984 C C . GLU A 1 500 ? -8.046 16.210 21.739 1.00 88.62 500 GLU A C 1
ATOM 3986 O O . GLU A 1 500 ? -8.751 16.805 20.926 1.00 88.62 500 GLU A O 1
ATOM 3991 N N . GLU A 1 501 ? -8.132 16.455 23.053 1.00 90.19 501 GLU A N 1
ATOM 3992 C CA . GLU A 1 501 ? -9.031 17.470 23.622 1.00 90.19 501 GLU A CA 1
ATOM 3993 C C . GLU A 1 501 ? -8.584 18.874 23.207 1.00 90.19 501 GLU A C 1
ATOM 3995 O O . GLU A 1 501 ? -9.369 19.625 22.628 1.00 90.19 501 GLU A O 1
ATOM 4000 N N . SER A 1 502 ? -7.302 19.188 23.395 1.00 91.75 502 SER A N 1
ATOM 4001 C CA . SER A 1 502 ? -6.717 20.456 22.944 1.00 91.75 502 SER A CA 1
ATOM 4002 C C . SER A 1 502 ? -6.679 20.600 21.414 1.00 91.75 502 SER A C 1
ATOM 4004 O O . SER A 1 502 ? -6.792 21.715 20.901 1.00 91.75 502 SER A O 1
ATOM 4006 N N . GLU A 1 503 ? -6.575 19.508 20.646 1.00 93.31 503 GLU A N 1
ATOM 4007 C CA . GLU A 1 503 ? -6.794 19.545 19.187 1.00 93.31 503 GLU A CA 1
ATOM 4008 C C . GLU A 1 503 ? -8.242 19.914 18.834 1.00 93.31 503 GLU A C 1
ATOM 4010 O O . GLU A 1 503 ? -8.480 20.689 17.903 1.00 93.31 503 GLU A O 1
ATOM 4015 N N . GLY A 1 504 ? -9.210 19.384 19.588 1.00 91.44 504 GLY A N 1
ATOM 4016 C CA . GLY A 1 504 ? -10.622 19.741 19.475 1.00 91.44 504 GLY A CA 1
ATOM 4017 C C . GLY A 1 504 ? -10.866 21.221 19.767 1.00 91.44 504 GLY A C 1
ATOM 4018 O O . GLY A 1 504 ? -11.536 21.889 18.977 1.00 91.44 504 GLY A O 1
ATOM 4019 N N . GLU A 1 505 ? -10.258 21.754 20.832 1.00 92.94 505 GLU A N 1
ATOM 4020 C CA . GLU A 1 505 ? -10.321 23.182 21.171 1.00 92.94 505 GLU A CA 1
ATOM 4021 C C . GLU A 1 505 ? -9.760 24.063 20.046 1.00 92.94 505 GLU A C 1
ATOM 4023 O O . GLU A 1 505 ? -10.392 25.052 19.664 1.00 92.94 505 GLU A O 1
ATOM 4028 N N . LEU A 1 506 ? -8.619 23.686 19.455 1.00 94.88 506 LEU A N 1
ATOM 4029 C CA . LEU A 1 506 ? -8.052 24.403 18.310 1.00 94.88 506 LEU A CA 1
ATOM 4030 C C . LEU A 1 506 ? -8.964 24.327 17.077 1.00 94.88 506 LEU A C 1
ATOM 4032 O O . LEU A 1 506 ? -9.156 25.320 16.371 1.00 94.88 506 LEU A O 1
ATOM 4036 N N . GLY A 1 507 ? -9.559 23.160 16.824 1.00 94.62 507 GLY A N 1
ATOM 4037 C CA . GLY A 1 507 ? -10.525 22.969 15.744 1.00 94.62 507 GLY A CA 1
ATOM 4038 C C . GLY A 1 507 ? -11.775 23.838 15.915 1.00 94.62 507 GLY A C 1
ATOM 4039 O O . GLY A 1 507 ? -12.235 24.456 14.951 1.00 94.62 507 GLY A O 1
ATOM 4040 N N . ASP A 1 508 ? -12.297 23.944 17.138 1.00 91.62 508 ASP A N 1
ATOM 4041 C CA . ASP A 1 508 ? -13.410 24.835 17.481 1.00 91.62 508 ASP A CA 1
ATOM 4042 C C . ASP A 1 508 ? -13.034 26.314 17.356 1.00 91.62 508 ASP A C 1
ATOM 4044 O O . ASP A 1 508 ? -13.858 27.133 16.932 1.00 91.62 508 ASP A O 1
ATOM 4048 N N . LEU A 1 509 ? -11.782 26.662 17.643 1.00 92.50 509 LEU A N 1
ATOM 4049 C CA . LEU A 1 509 ? -11.262 28.012 17.459 1.00 92.50 509 LEU A CA 1
ATOM 4050 C C . LEU A 1 509 ? -11.220 28.388 15.967 1.00 92.50 509 LEU A C 1
ATOM 4052 O O . LEU A 1 509 ? -11.796 29.409 15.575 1.00 92.50 509 LEU A O 1
ATOM 4056 N N . TYR A 1 510 ? -10.661 27.530 15.105 1.00 95.25 510 TYR A N 1
ATOM 4057 C CA . TYR A 1 510 ? -10.725 27.721 13.648 1.00 95.25 510 TYR A CA 1
ATOM 4058 C C . TYR A 1 510 ? -12.163 27.733 13.122 1.00 95.25 510 TYR A C 1
ATOM 4060 O O . TYR A 1 510 ? -12.493 28.516 12.229 1.00 95.25 510 TYR A O 1
ATOM 4068 N N . ARG A 1 511 ? -13.051 26.909 13.684 1.00 93.00 511 ARG A N 1
ATOM 4069 C CA . ARG A 1 511 ? -14.473 26.921 13.319 1.00 93.00 511 ARG A CA 1
ATOM 4070 C C . ARG A 1 511 ? -15.129 28.247 13.668 1.00 93.00 511 ARG A C 1
ATOM 4072 O O . ARG A 1 511 ? -15.888 28.760 12.857 1.00 93.00 511 ARG A O 1
ATOM 4079 N N . SER A 1 512 ? -14.809 28.811 14.827 1.00 90.94 512 SER A N 1
ATOM 4080 C CA . SER A 1 512 ? -15.338 30.102 15.275 1.00 90.94 512 SER A CA 1
ATOM 4081 C C . SER A 1 512 ? -14.839 31.267 14.416 1.00 90.94 512 SER A C 1
ATOM 4083 O O . SER A 1 512 ? -15.531 32.276 14.305 1.00 90.94 512 SER A O 1
ATOM 4085 N N . LEU A 1 513 ? -13.667 31.136 13.781 1.00 91.12 513 LEU A N 1
ATOM 4086 C CA . LEU A 1 513 ? -13.209 32.074 12.750 1.00 91.12 513 LEU A CA 1
ATOM 4087 C C . LEU A 1 513 ? -13.985 31.932 11.432 1.00 91.12 513 LEU A C 1
ATOM 4089 O O . LEU A 1 513 ? -14.340 32.935 10.809 1.00 91.12 513 LEU A O 1
ATOM 4093 N N . ILE A 1 514 ? -14.177 30.691 10.976 1.00 92.88 514 ILE A N 1
ATOM 4094 C CA . ILE A 1 514 ? -14.589 30.370 9.601 1.00 92.88 514 ILE A CA 1
ATOM 4095 C C . ILE A 1 514 ? -16.114 30.281 9.447 1.00 92.88 514 ILE A C 1
ATOM 4097 O O . ILE A 1 514 ? -16.626 30.596 8.375 1.00 92.88 514 ILE A O 1
ATOM 4101 N N . ASP A 1 515 ? -16.855 29.866 10.476 1.00 87.56 515 ASP A N 1
ATOM 4102 C CA . ASP A 1 515 ? -18.305 29.640 10.433 1.00 87.56 515 ASP A CA 1
ATOM 4103 C C . ASP A 1 515 ? -19.071 30.764 11.152 1.00 87.56 515 ASP A C 1
ATOM 4105 O O . ASP A 1 515 ? -19.139 30.827 12.381 1.00 87.56 515 ASP A O 1
ATOM 4109 N N . SER A 1 516 ? -19.705 31.643 10.370 1.00 73.25 516 SER A N 1
ATOM 4110 C CA . SER A 1 516 ? -20.497 32.770 10.883 1.00 73.25 516 SER A CA 1
ATOM 4111 C C . SER A 1 516 ? -21.714 32.359 11.706 1.00 73.25 516 SER A C 1
ATOM 4113 O O . SER A 1 516 ? -22.197 33.163 12.502 1.00 73.25 516 SER A O 1
ATOM 4115 N N . SER A 1 517 ? -22.203 31.122 11.568 1.00 73.31 517 SER A N 1
ATOM 4116 C CA . SER A 1 517 ? -23.372 30.653 12.321 1.00 73.31 517 SER A CA 1
ATOM 4117 C C . SER A 1 517 ? -23.106 30.470 13.822 1.00 73.31 517 SER A C 1
ATOM 4119 O O . SER A 1 517 ? -24.051 30.289 14.591 1.00 73.31 517 SER A O 1
ATOM 4121 N N . ARG A 1 518 ? -21.836 30.532 14.250 1.00 65.88 518 ARG A N 1
ATOM 4122 C CA . ARG A 1 518 ? -21.398 30.296 15.634 1.00 65.88 518 ARG A CA 1
ATOM 4123 C C . ARG A 1 518 ? -20.668 31.475 16.284 1.00 65.88 518 ARG A C 1
ATOM 4125 O O . ARG A 1 518 ? -20.085 31.297 17.348 1.00 65.88 518 ARG A O 1
ATOM 4132 N N . ALA A 1 519 ? -20.703 32.665 15.683 1.00 65.62 519 ALA A N 1
ATOM 4133 C CA . ALA A 1 519 ? -20.036 33.836 16.247 1.00 65.62 519 ALA A CA 1
ATOM 4134 C C . ALA A 1 519 ? -20.582 34.185 17.648 1.00 65.62 519 ALA A C 1
ATOM 4136 O O . ALA A 1 519 ? -21.797 34.258 17.858 1.00 65.62 519 ALA A O 1
ATOM 4137 N N . HIS A 1 520 ? -19.686 34.423 18.610 1.00 64.38 520 HIS A N 1
ATOM 4138 C CA . HIS A 1 520 ? -20.075 34.869 19.948 1.00 64.38 520 HIS A CA 1
ATOM 4139 C C . HIS A 1 520 ? -20.570 36.330 19.937 1.00 64.38 520 HIS A C 1
ATOM 4141 O O . HIS A 1 520 ? -20.100 37.136 19.128 1.00 64.38 520 HIS A O 1
ATOM 4147 N N . PRO A 1 521 ? -21.480 36.724 20.853 1.00 54.47 521 PRO A N 1
ATOM 4148 C CA . PRO A 1 521 ? -21.877 38.123 21.010 1.00 54.47 521 PRO A CA 1
ATOM 4149 C C . PRO A 1 521 ? -20.650 39.002 21.304 1.00 54.47 521 PRO A C 1
ATOM 4151 O O . PRO A 1 521 ? -20.015 38.848 22.343 1.00 54.47 521 PRO A O 1
ATOM 4154 N N . GLY A 1 522 ? -20.306 39.906 20.380 1.00 65.25 522 GLY A N 1
ATOM 4155 C CA . GLY A 1 522 ? -19.127 40.782 20.472 1.00 65.25 522 GLY A CA 1
ATOM 4156 C C . GLY A 1 522 ? -17.929 40.368 19.605 1.00 65.25 522 GLY A C 1
ATOM 4157 O O . GLY A 1 522 ? -16.965 41.127 19.515 1.00 65.25 522 GLY A O 1
ATOM 4158 N N . GLN A 1 523 ? -17.988 39.216 18.931 1.00 67.38 523 GLN A N 1
ATOM 4159 C CA . GLN A 1 523 ? -16.976 38.797 17.960 1.00 67.38 523 GLN A CA 1
ATOM 4160 C C . GLN A 1 523 ? -17.110 39.614 16.658 1.00 67.38 523 GLN A C 1
ATOM 4162 O O . GLN A 1 523 ? -18.223 39.889 16.200 1.00 67.38 523 GLN A O 1
ATOM 4167 N N . ARG A 1 524 ? -15.982 40.036 16.066 1.00 62.53 524 ARG A N 1
ATOM 4168 C CA . ARG A 1 524 ? -15.965 40.713 14.753 1.00 62.53 524 ARG A CA 1
ATOM 4169 C C . ARG A 1 524 ? -16.487 39.780 13.648 1.00 62.53 524 ARG A C 1
ATOM 4171 O O . ARG A 1 524 ? -16.573 38.571 13.832 1.00 62.53 524 ARG A O 1
ATOM 4178 N N . SER A 1 525 ? -16.869 40.371 12.511 1.00 66.06 525 SER A N 1
ATOM 4179 C CA . SER A 1 525 ? -17.375 39.665 11.324 1.00 66.06 525 SER A CA 1
ATOM 4180 C C . SER A 1 525 ? -16.518 38.452 10.950 1.00 66.06 525 SER A C 1
ATOM 4182 O O . SER A 1 525 ? -15.300 38.532 11.051 1.00 66.06 525 SER A O 1
ATOM 4184 N N . GLN A 1 526 ? -17.161 37.390 10.449 1.00 84.06 526 GLN A N 1
ATOM 4185 C CA . GLN A 1 526 ? -16.547 36.164 9.917 1.00 84.06 526 GLN A CA 1
ATOM 4186 C C . GLN A 1 526 ? -15.216 36.421 9.194 1.00 84.06 526 GLN A C 1
ATOM 4188 O O . GLN A 1 526 ? -15.152 37.270 8.299 1.00 84.06 526 GLN A O 1
ATOM 4193 N N . CYS A 1 527 ? -14.177 35.659 9.546 1.00 92.25 527 CYS A N 1
ATOM 4194 C CA . CYS A 1 527 ? -12.893 35.728 8.859 1.00 92.25 527 CYS A CA 1
ATOM 4195 C C . CYS A 1 527 ? -13.079 35.289 7.405 1.00 92.25 527 CYS A C 1
ATOM 4197 O O . CYS A 1 527 ? -13.519 34.170 7.154 1.00 92.25 527 CYS A O 1
ATOM 4199 N N . SER A 1 528 ? -12.754 36.145 6.436 1.00 94.31 528 SER A N 1
ATOM 4200 C CA . SER A 1 528 ? -12.885 35.775 5.019 1.00 94.31 528 SER A CA 1
ATOM 4201 C C . SER A 1 528 ? -11.828 34.743 4.606 1.00 94.31 528 SER A C 1
ATOM 4203 O O . SER A 1 528 ? -10.721 34.740 5.140 1.00 94.31 528 SER A O 1
ATOM 4205 N N . PHE A 1 529 ? -12.111 33.915 3.593 1.00 95.19 529 PHE A N 1
ATOM 4206 C CA . PHE A 1 529 ? -11.118 32.959 3.077 1.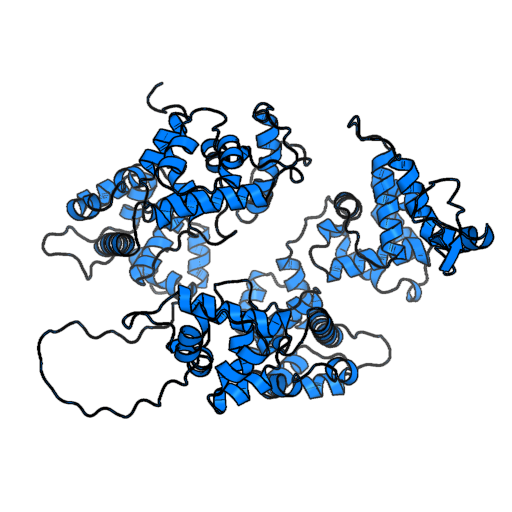00 95.19 529 PHE A CA 1
ATOM 4207 C C . PHE A 1 529 ? -9.819 33.641 2.620 1.00 95.19 529 PHE A C 1
ATOM 4209 O O . PHE A 1 529 ? -8.729 33.109 2.827 1.00 95.19 529 PHE A O 1
ATOM 4216 N N . LYS A 1 530 ? -9.926 34.849 2.049 1.00 94.88 530 LYS A N 1
ATOM 4217 C CA . LYS A 1 530 ? -8.764 35.665 1.679 1.00 94.88 530 LYS A CA 1
ATOM 4218 C C . LYS A 1 530 ? -7.959 36.083 2.910 1.00 94.88 530 LYS A C 1
ATOM 4220 O O . LYS A 1 530 ? -6.746 35.946 2.895 1.00 94.88 530 LYS A O 1
ATOM 4225 N N . GLU A 1 531 ? -8.620 36.548 3.968 1.00 95.50 531 GLU A N 1
ATOM 4226 C CA . GLU A 1 531 ? -7.954 36.940 5.216 1.00 95.50 531 GLU A CA 1
ATOM 4227 C C . GLU A 1 531 ? -7.229 35.755 5.870 1.00 95.50 531 GLU A C 1
ATOM 4229 O O . GLU A 1 531 ? -6.092 35.914 6.306 1.00 95.50 531 GLU A O 1
ATOM 4234 N N . LEU A 1 532 ? -7.837 34.563 5.863 1.00 95.81 532 LEU A N 1
ATOM 4235 C CA . LEU A 1 532 ? -7.195 33.329 6.323 1.00 95.81 532 LEU A CA 1
ATOM 4236 C C . LEU A 1 532 ? -5.951 32.984 5.487 1.00 95.81 532 LEU A C 1
ATOM 4238 O O . LEU A 1 532 ? -4.908 32.646 6.044 1.00 95.81 532 LEU A O 1
ATOM 4242 N N . CYS A 1 533 ? -6.050 33.072 4.156 1.00 94.81 533 CYS A N 1
ATOM 4243 C CA . CYS A 1 533 ? -4.921 32.811 3.260 1.00 94.81 533 CYS A CA 1
ATOM 4244 C C . CYS A 1 533 ? -3.795 33.834 3.437 1.00 94.81 533 CYS A C 1
ATOM 4246 O O . CYS A 1 533 ? -2.627 33.452 3.447 1.00 94.81 533 CYS A O 1
ATOM 4248 N N . ASP A 1 534 ? -4.134 35.116 3.572 1.00 94.00 534 ASP A N 1
ATOM 4249 C CA . ASP A 1 534 ? -3.167 36.185 3.816 1.00 94.00 534 ASP A CA 1
ATOM 4250 C C . ASP A 1 534 ? -2.460 35.930 5.156 1.00 94.00 534 ASP A C 1
ATOM 4252 O O . ASP A 1 534 ? -1.234 35.869 5.196 1.00 94.00 534 ASP A O 1
ATOM 4256 N N . ALA A 1 535 ? -3.213 35.652 6.226 1.00 94.00 535 ALA A N 1
ATOM 4257 C CA . ALA A 1 535 ? -2.637 35.335 7.530 1.00 94.00 535 ALA A CA 1
ATOM 4258 C C . ALA A 1 535 ? -1.705 34.113 7.480 1.00 94.00 535 ALA A C 1
ATOM 4260 O O . ALA A 1 535 ? -0.611 34.153 8.031 1.00 94.00 535 ALA A O 1
ATOM 4261 N N . PHE A 1 536 ? -2.081 33.049 6.768 1.00 93.44 536 PHE A N 1
ATOM 4262 C CA . PHE A 1 536 ? -1.215 31.881 6.598 1.00 93.44 536 PHE A CA 1
ATOM 4263 C C . PHE A 1 536 ? 0.062 32.188 5.801 1.00 93.44 536 PHE A C 1
ATOM 4265 O O . PHE A 1 536 ? 1.148 31.762 6.182 1.00 93.44 536 PHE A O 1
ATOM 4272 N N . ASN A 1 537 ? -0.043 32.954 4.713 1.00 89.38 537 ASN A N 1
ATOM 4273 C CA . ASN A 1 537 ? 1.109 33.297 3.875 1.00 89.38 537 ASN A CA 1
ATOM 4274 C C . ASN A 1 537 ? 2.092 34.254 4.560 1.00 89.38 537 ASN A C 1
ATOM 4276 O O . ASN A 1 537 ? 3.284 34.210 4.255 1.00 89.38 537 ASN A O 1
ATOM 4280 N N . PHE A 1 538 ? 1.602 35.109 5.458 1.00 89.50 538 PHE A N 1
ATOM 4281 C CA . PHE A 1 538 ? 2.410 36.093 6.178 1.00 89.50 538 PHE A CA 1
ATOM 4282 C C . PHE A 1 538 ? 2.781 35.661 7.603 1.00 89.50 538 PHE A C 1
ATOM 4284 O O . PHE A 1 538 ? 3.341 36.468 8.336 1.00 89.50 538 PHE A O 1
ATOM 4291 N N . SER A 1 539 ? 2.549 34.395 7.978 1.00 88.62 539 SER A N 1
ATOM 4292 C CA . SER A 1 539 ? 2.853 33.861 9.325 1.00 88.62 539 SER A CA 1
ATOM 4293 C C . SER A 1 539 ? 2.127 34.615 10.449 1.00 88.62 539 SER A C 1
ATOM 4295 O O . SER A 1 539 ? 2.640 34.798 11.545 1.00 88.62 539 SER A O 1
ATOM 4297 N N . ASP A 1 540 ? 0.920 35.086 10.150 1.00 92.50 540 ASP A N 1
ATOM 4298 C CA . ASP A 1 540 ? 0.103 35.961 10.992 1.00 92.50 540 ASP A CA 1
ATOM 4299 C C . ASP A 1 540 ? -1.161 35.238 11.500 1.00 92.50 540 ASP A C 1
ATOM 4301 O O . ASP A 1 540 ? -2.161 35.858 11.862 1.00 92.50 540 ASP A O 1
ATOM 4305 N N . LEU A 1 541 ? -1.161 33.896 11.499 1.00 93.12 541 LEU A N 1
ATOM 4306 C CA . LEU A 1 541 ? -2.311 33.099 11.947 1.00 93.12 541 LEU A CA 1
ATOM 4307 C C . LEU A 1 541 ? -2.616 33.306 13.433 1.00 93.12 541 LEU A C 1
ATOM 4309 O O . LEU A 1 541 ? -3.784 33.322 13.817 1.00 93.12 541 LEU A O 1
ATOM 4313 N N . PHE A 1 542 ? -1.593 33.492 14.267 1.00 92.75 542 PHE A N 1
ATOM 4314 C CA . PHE A 1 542 ? -1.809 33.755 15.687 1.00 92.75 542 PHE A CA 1
ATOM 4315 C C . PHE A 1 542 ? -2.434 35.140 15.915 1.00 92.75 542 PHE A C 1
ATOM 4317 O O . PHE A 1 542 ? -3.435 35.263 16.624 1.00 92.75 542 PHE A O 1
ATOM 4324 N N . ALA A 1 543 ? -1.937 36.179 15.233 1.00 93.06 543 ALA A N 1
ATOM 4325 C CA . ALA A 1 543 ? -2.534 37.511 15.326 1.00 93.06 543 ALA A CA 1
ATOM 4326 C C . ALA A 1 543 ? -3.923 37.575 14.671 1.00 93.06 543 ALA A C 1
ATOM 4328 O O . ALA A 1 543 ? -4.752 38.396 15.064 1.00 93.06 543 ALA A O 1
ATOM 4329 N N . LEU A 1 544 ? -4.227 36.699 13.705 1.00 94.00 544 LEU A N 1
ATOM 4330 C CA . LEU A 1 544 ? -5.587 36.543 13.190 1.00 94.00 544 LEU A CA 1
ATOM 4331 C C . LEU A 1 544 ? -6.562 36.162 14.315 1.00 94.00 544 LEU A C 1
ATOM 4333 O O . LEU A 1 544 ? -7.647 36.739 14.394 1.00 94.00 544 LEU A O 1
ATOM 4337 N N . PHE A 1 545 ? -6.176 35.266 15.229 1.00 93.19 545 PHE A N 1
ATOM 4338 C CA . PHE A 1 545 ? -6.998 34.958 16.403 1.00 93.19 545 PHE A CA 1
ATOM 4339 C C . PHE A 1 545 ? -7.200 36.184 17.295 1.00 93.19 545 PHE A C 1
ATOM 4341 O O . PHE A 1 545 ? -8.316 36.432 17.748 1.00 93.19 545 PHE A O 1
ATOM 4348 N N . GLU A 1 546 ? -6.164 36.996 17.502 1.00 91.12 546 GLU A N 1
ATOM 4349 C CA . GLU A 1 546 ? -6.263 38.244 18.266 1.00 91.12 546 GLU A CA 1
ATOM 4350 C C . GLU A 1 546 ? -7.201 39.264 17.605 1.00 91.12 546 GLU A C 1
ATOM 4352 O O . GLU A 1 546 ? -8.099 39.793 18.267 1.00 91.12 546 GLU A O 1
ATOM 4357 N N . ARG A 1 547 ? -7.082 39.471 16.287 1.00 92.94 547 ARG A N 1
ATOM 4358 C CA . ARG A 1 547 ? -7.950 40.373 15.504 1.00 92.94 547 ARG A CA 1
ATOM 4359 C C . ARG A 1 547 ? -9.433 40.004 15.585 1.00 92.94 547 ARG A C 1
ATOM 4361 O O . ARG A 1 547 ? -10.284 40.895 15.483 1.00 92.94 547 ARG A O 1
ATOM 4368 N N . HIS A 1 548 ? -9.726 38.719 15.785 1.00 91.75 548 HIS A N 1
ATOM 4369 C CA . HIS A 1 548 ? -11.075 38.163 15.915 1.00 91.75 548 HIS A CA 1
ATOM 4370 C C . HIS A 1 548 ? -11.488 37.873 17.369 1.00 91.75 548 HIS A C 1
ATOM 4372 O O . HIS A 1 548 ? -12.543 37.285 17.593 1.00 91.75 548 HIS A O 1
ATOM 4378 N N . GLY A 1 549 ? -10.713 38.318 18.368 1.00 89.69 549 GLY A N 1
ATOM 4379 C CA . GLY A 1 549 ? -11.073 38.216 19.790 1.00 89.69 549 GLY A CA 1
ATOM 4380 C C . GLY A 1 549 ? -10.928 36.816 20.404 1.00 89.69 549 GLY A C 1
ATOM 4381 O O . GLY A 1 549 ? -11.498 36.549 21.459 1.00 89.69 549 GLY A O 1
ATOM 4382 N N . LEU A 1 550 ? -10.168 35.923 19.767 1.00 90.19 550 LEU A N 1
ATOM 4383 C CA . LEU A 1 550 ? -9.973 34.522 20.169 1.00 90.19 550 LEU A CA 1
ATOM 4384 C C . LEU A 1 550 ? -8.642 34.268 20.905 1.00 90.19 550 LEU A C 1
ATOM 4386 O O . LEU A 1 550 ? -8.345 33.127 21.262 1.00 90.19 550 LEU A O 1
ATOM 4390 N N . LYS A 1 551 ? -7.859 35.320 21.184 1.00 89.31 551 LYS A N 1
ATOM 4391 C CA . LYS A 1 551 ? -6.540 35.238 21.842 1.00 89.31 551 LYS A CA 1
ATOM 4392 C C . LYS A 1 551 ? -6.563 34.452 23.157 1.00 89.31 551 LYS A C 1
ATOM 4394 O O . LYS A 1 551 ? -5.790 33.523 23.325 1.00 89.31 551 LYS A O 1
ATOM 4399 N N . ASN A 1 552 ? -7.531 34.732 24.033 1.00 86.75 552 ASN A N 1
ATOM 4400 C CA . ASN A 1 552 ? -7.650 34.075 25.343 1.00 86.75 552 ASN A CA 1
ATOM 4401 C C . ASN A 1 552 ? -7.852 32.549 25.271 1.00 86.75 552 ASN A C 1
ATOM 4403 O O . ASN A 1 552 ? -7.689 31.860 26.278 1.00 86.75 552 ASN A O 1
ATOM 4407 N N . VAL A 1 553 ? -8.319 32.031 24.131 1.00 85.31 553 VAL A N 1
ATOM 4408 C CA . VAL A 1 553 ? -8.469 30.588 23.900 1.00 85.31 553 VAL A CA 1
ATOM 4409 C C . VAL A 1 553 ? -7.197 30.043 23.252 1.00 85.31 553 VAL A C 1
ATOM 4411 O O . VAL A 1 553 ? -6.693 29.021 23.702 1.00 85.31 553 VAL A O 1
ATOM 4414 N N . ALA A 1 554 ? -6.629 30.766 22.281 1.00 88.81 554 ALA A N 1
ATOM 4415 C CA . ALA A 1 554 ? -5.362 30.408 21.643 1.00 88.81 554 ALA A CA 1
ATOM 4416 C C . ALA A 1 554 ? -4.198 30.316 22.652 1.00 88.81 554 ALA A C 1
ATOM 4418 O O . ALA A 1 554 ? -3.421 29.367 22.595 1.00 88.81 554 ALA A O 1
ATOM 4419 N N . ASP A 1 555 ? -4.135 31.230 23.627 1.00 90.69 555 ASP A N 1
ATOM 4420 C CA . ASP A 1 555 ? -3.108 31.267 24.683 1.00 90.69 555 ASP A CA 1
ATOM 4421 C C . ASP A 1 555 ? -3.143 30.042 25.618 1.00 90.69 555 ASP A C 1
ATOM 4423 O O . ASP A 1 555 ? -2.179 29.785 26.341 1.00 90.69 555 ASP A O 1
ATOM 4427 N N . ARG A 1 556 ? -4.240 29.269 25.630 1.00 91.50 556 ARG A N 1
ATOM 4428 C CA . ARG A 1 556 ? -4.340 28.045 26.444 1.00 91.50 556 ARG A CA 1
ATOM 4429 C C . ARG A 1 556 ? -3.609 26.867 25.820 1.00 91.50 556 ARG A C 1
ATOM 4431 O O . ARG A 1 556 ? -3.271 25.934 26.544 1.00 91.50 556 ARG A O 1
ATOM 4438 N N . ILE A 1 557 ? -3.382 26.897 24.506 1.00 92.06 557 ILE A N 1
ATOM 4439 C CA . ILE A 1 557 ? -2.702 25.825 23.784 1.00 92.06 557 ILE A CA 1
ATOM 4440 C C . ILE A 1 557 ? -1.193 26.095 23.865 1.00 92.06 557 ILE A C 1
ATOM 4442 O O . ILE A 1 557 ? -0.705 27.063 23.271 1.00 92.06 557 ILE A O 1
ATOM 4446 N N . PRO A 1 558 ? -0.425 25.261 24.590 1.00 90.06 558 PRO A N 1
ATOM 4447 C CA . PRO A 1 558 ? 0.999 25.496 24.783 1.00 90.06 558 PRO A CA 1
ATOM 4448 C C . PRO A 1 558 ? 1.735 25.542 23.446 1.00 90.06 558 PRO A C 1
ATOM 4450 O O . PRO A 1 558 ? 1.500 24.708 22.578 1.00 90.06 558 PRO A O 1
ATOM 4453 N N . ASN A 1 559 ? 2.666 26.485 23.297 1.00 91.88 559 ASN A N 1
ATOM 4454 C CA . ASN A 1 559 ? 3.497 26.643 22.099 1.00 91.88 559 ASN A CA 1
ATOM 4455 C C . ASN A 1 559 ? 2.739 26.929 20.789 1.00 91.88 559 ASN A C 1
ATOM 4457 O O . ASN A 1 559 ? 3.365 26.899 19.730 1.00 91.88 559 ASN A O 1
ATOM 4461 N N . LEU A 1 560 ? 1.438 27.237 20.823 1.00 93.56 560 LEU A N 1
ATOM 4462 C CA . LEU A 1 560 ? 0.687 27.516 19.597 1.00 93.56 560 LEU A CA 1
ATOM 4463 C C . LEU A 1 560 ? 1.260 28.722 18.836 1.00 93.56 560 LEU A C 1
ATOM 4465 O O . LEU A 1 560 ? 1.446 28.641 17.624 1.00 93.56 560 LEU A O 1
ATOM 4469 N N . ALA A 1 561 ? 1.623 29.792 19.550 1.00 91.38 561 ALA A N 1
ATOM 4470 C CA . ALA A 1 561 ? 2.318 30.948 18.980 1.00 91.38 561 ALA A CA 1
ATOM 4471 C C . ALA A 1 561 ? 3.645 30.544 18.308 1.00 91.38 561 ALA A C 1
ATOM 4473 O O . ALA A 1 561 ? 3.876 30.875 17.151 1.00 91.38 561 ALA A O 1
ATOM 4474 N N . ASN A 1 562 ? 4.453 29.703 18.971 1.00 88.62 562 ASN A N 1
ATOM 4475 C CA . ASN A 1 562 ? 5.728 29.208 18.432 1.00 88.62 562 ASN A CA 1
ATOM 4476 C C . ASN A 1 562 ? 5.576 28.440 17.108 1.00 88.62 562 ASN A C 1
ATOM 4478 O O . ASN A 1 562 ? 6.527 28.381 16.325 1.00 88.62 562 ASN A O 1
ATOM 4482 N N . VAL A 1 563 ? 4.420 27.809 16.872 1.00 90.31 563 VAL A N 1
ATOM 4483 C CA . VAL A 1 563 ? 4.121 27.172 15.584 1.00 90.31 563 VAL A CA 1
ATOM 4484 C C . VAL A 1 563 ? 3.595 28.198 14.586 1.00 90.31 563 VAL A C 1
ATOM 4486 O O . VAL A 1 563 ? 4.096 28.251 13.472 1.00 90.31 563 VAL A O 1
ATOM 4489 N N . LEU A 1 564 ? 2.612 29.015 14.967 1.00 90.19 564 LEU A N 1
ATOM 4490 C CA . LEU A 1 564 ? 1.838 29.839 14.030 1.00 90.19 564 LEU A CA 1
ATOM 4491 C C . LEU A 1 564 ? 2.470 31.185 13.647 1.00 90.19 564 LEU A C 1
ATOM 4493 O O . LEU A 1 564 ? 2.063 31.756 12.637 1.00 90.19 564 LEU A O 1
ATOM 4497 N N . GLU A 1 565 ? 3.429 31.689 14.424 1.00 84.12 565 GLU A N 1
ATOM 4498 C CA . GLU A 1 565 ? 4.189 32.914 14.114 1.00 84.12 565 GLU A CA 1
ATOM 4499 C C . GLU A 1 565 ? 5.365 32.643 13.156 1.00 84.12 565 GLU A C 1
ATOM 4501 O O . GLU A 1 565 ? 5.955 33.562 12.591 1.00 84.12 565 GLU A O 1
ATOM 4506 N N . GLY A 1 566 ? 5.709 31.368 12.940 1.00 75.81 566 GLY A N 1
ATOM 4507 C CA . GLY A 1 566 ? 6.707 30.957 11.959 1.00 75.81 566 GLY A CA 1
ATOM 4508 C C . GLY A 1 566 ? 6.127 30.864 10.548 1.00 75.81 566 GLY A C 1
ATOM 4509 O O . GLY A 1 566 ? 5.000 30.414 10.349 1.00 75.81 566 GLY A O 1
ATOM 4510 N N . SER A 1 567 ? 6.931 31.214 9.543 1.00 73.38 567 SER A N 1
ATOM 4511 C CA . SER A 1 567 ? 6.605 30.880 8.155 1.00 73.38 567 SER A CA 1
ATOM 4512 C C . SER A 1 567 ? 6.536 29.362 7.986 1.00 73.38 567 SER A C 1
ATOM 4514 O O . SER A 1 567 ? 7.344 28.648 8.592 1.00 73.38 567 SER A O 1
ATOM 4516 N N . PRO A 1 568 ? 5.671 28.837 7.096 1.00 68.44 568 PRO A N 1
ATOM 4517 C CA . PRO A 1 568 ? 5.677 27.421 6.737 1.00 68.44 568 PRO A CA 1
ATOM 4518 C C . PRO A 1 568 ? 7.054 26.882 6.319 1.00 68.44 568 PRO A C 1
ATOM 4520 O O . PRO A 1 568 ? 7.323 25.688 6.441 1.00 68.44 568 PRO A O 1
ATOM 4523 N N . THR A 1 569 ? 7.952 27.752 5.846 1.00 67.75 569 THR A N 1
ATOM 4524 C CA . THR A 1 569 ? 9.335 27.398 5.490 1.00 67.75 569 THR A CA 1
ATOM 4525 C C . THR A 1 569 ? 10.330 27.505 6.649 1.00 67.75 569 THR A C 1
ATOM 4527 O O . THR A 1 569 ? 11.473 27.084 6.492 1.00 67.75 569 THR A O 1
ATOM 4530 N N . SER A 1 570 ? 9.936 28.083 7.785 1.00 76.19 570 SER A N 1
ATOM 4531 C CA . SER A 1 570 ? 10.786 28.337 8.955 1.00 76.19 570 SER A CA 1
ATOM 4532 C C . SER A 1 570 ? 10.308 27.628 10.224 1.00 76.19 570 SER A C 1
ATOM 4534 O O . SER A 1 570 ? 10.804 27.934 11.309 1.00 76.19 570 SER A O 1
ATOM 4536 N N . PHE A 1 571 ? 9.354 26.695 10.129 1.00 83.62 571 PHE A N 1
ATOM 4537 C CA . PHE A 1 571 ? 8.952 25.903 11.288 1.00 83.62 571 PHE A CA 1
ATOM 4538 C C . PHE A 1 571 ? 10.158 25.189 11.893 1.00 83.62 571 PHE A C 1
ATOM 4540 O O . PHE A 1 571 ? 10.937 24.530 11.195 1.00 83.62 571 PHE A O 1
ATOM 4547 N N . LYS A 1 572 ? 10.270 25.270 13.220 1.00 89.62 572 LYS A N 1
ATOM 4548 C CA . LYS A 1 572 ? 11.283 24.525 13.965 1.00 89.62 572 LYS A CA 1
ATOM 4549 C C . LYS A 1 572 ? 11.146 23.038 13.648 1.00 89.62 572 LYS A C 1
ATOM 4551 O O . LYS A 1 572 ? 10.050 22.476 13.600 1.00 89.62 572 LYS A O 1
ATOM 4556 N N . THR A 1 573 ? 12.277 22.387 13.428 1.00 91.88 573 THR A N 1
ATOM 4557 C CA . THR A 1 573 ? 12.346 21.011 12.917 1.00 91.88 573 THR A CA 1
ATOM 4558 C C . THR A 1 573 ? 11.737 19.994 13.881 1.00 91.88 573 THR A C 1
ATOM 4560 O O . THR A 1 573 ? 11.279 18.940 13.443 1.00 91.88 573 THR A O 1
ATOM 4563 N N . VAL A 1 574 ? 11.609 20.344 15.167 1.00 94.38 574 VAL A N 1
ATOM 4564 C CA . VAL A 1 574 ? 10.933 19.526 16.182 1.00 94.38 574 VAL A CA 1
ATOM 4565 C C . VAL A 1 574 ? 9.464 19.246 15.861 1.00 94.38 574 VAL A C 1
ATOM 4567 O O . VAL A 1 574 ? 8.960 18.173 16.184 1.00 94.38 574 VAL A O 1
ATOM 4570 N N . TRP A 1 575 ? 8.769 20.166 15.189 1.00 95.12 575 TRP A N 1
ATOM 4571 C CA . TRP A 1 575 ? 7.360 19.975 14.839 1.00 95.12 575 TRP A CA 1
ATOM 4572 C C . TRP A 1 575 ? 7.205 18.904 13.760 1.00 95.12 575 TRP A C 1
ATOM 4574 O O . TRP A 1 575 ? 6.346 18.030 13.861 1.00 95.12 575 TRP A O 1
ATOM 4584 N N . HIS A 1 576 ? 8.119 18.900 12.791 1.00 93.38 576 HIS A N 1
ATOM 4585 C CA . HIS A 1 576 ? 8.220 17.850 11.781 1.00 93.38 576 HIS A CA 1
ATOM 4586 C C . HIS A 1 576 ? 8.713 16.522 12.372 1.00 93.38 576 HIS A C 1
ATOM 4588 O O . HIS A 1 576 ? 8.274 15.460 11.931 1.00 93.38 576 HIS A O 1
ATOM 4594 N N . LEU A 1 577 ? 9.579 16.554 13.394 1.00 95.94 577 LEU A N 1
ATOM 4595 C CA . LEU A 1 577 ? 9.939 15.353 14.151 1.00 95.94 577 LEU A CA 1
ATOM 4596 C C . LEU A 1 577 ? 8.710 14.763 14.846 1.00 95.94 577 LEU A C 1
ATOM 4598 O O . LEU A 1 577 ? 8.481 13.561 14.724 1.00 95.94 577 LEU A O 1
ATOM 4602 N N . LYS A 1 578 ? 7.921 15.590 15.548 1.00 96.25 578 LYS A N 1
ATOM 4603 C CA . LYS A 1 578 ? 6.681 15.153 16.201 1.00 96.25 578 LYS A CA 1
ATOM 4604 C C . LYS A 1 578 ? 5.750 14.529 15.172 1.00 96.25 578 LYS A C 1
ATOM 4606 O O . LYS A 1 578 ? 5.349 13.387 15.360 1.00 96.25 578 LYS A O 1
ATOM 4611 N N . GLN A 1 579 ? 5.512 15.212 14.052 1.00 95.50 579 GLN A N 1
ATOM 4612 C CA . GLN A 1 579 ? 4.705 14.696 12.946 1.00 95.50 579 GLN A CA 1
ATOM 4613 C C . GLN A 1 579 ? 5.198 13.322 12.466 1.00 95.50 579 GLN A C 1
ATOM 4615 O O . GLN A 1 579 ? 4.425 12.368 12.422 1.00 95.50 579 GLN A O 1
ATOM 4620 N N . PHE A 1 580 ? 6.492 13.182 12.171 1.00 95.44 580 PHE A N 1
ATOM 4621 C CA . PHE A 1 580 ? 7.081 11.919 11.721 1.00 95.44 580 PHE A CA 1
ATOM 4622 C C . PHE A 1 580 ? 6.977 10.793 12.767 1.00 95.44 580 PHE A C 1
ATOM 4624 O O . PHE A 1 580 ? 6.699 9.642 12.423 1.00 95.44 580 PHE A O 1
ATOM 4631 N N . ALA A 1 581 ? 7.201 11.111 14.042 1.00 95.50 581 ALA A N 1
ATOM 4632 C CA . ALA A 1 581 ? 7.219 10.133 15.122 1.00 95.50 581 ALA A CA 1
ATOM 4633 C C . ALA A 1 581 ? 5.817 9.618 15.475 1.00 95.50 581 ALA A C 1
ATOM 4635 O O . ALA A 1 581 ? 5.654 8.419 15.704 1.00 95.50 581 ALA A O 1
ATOM 4636 N N . VAL A 1 582 ? 4.816 10.502 15.502 1.00 94.69 582 VAL A N 1
ATOM 4637 C CA . VAL A 1 582 ? 3.452 10.160 15.941 1.00 94.69 582 VAL A CA 1
ATOM 4638 C C . VAL A 1 582 ? 2.554 9.651 14.812 1.00 94.69 582 VAL A C 1
ATOM 4640 O O . VAL A 1 582 ? 1.514 9.065 15.091 1.00 94.69 582 VAL A O 1
ATOM 4643 N N . SER A 1 583 ? 2.958 9.825 13.552 1.00 91.56 583 SER A N 1
ATOM 4644 C CA . SER A 1 583 ? 2.205 9.318 12.402 1.00 91.56 583 SER A CA 1
ATOM 4645 C C . SER A 1 583 ? 2.385 7.814 12.177 1.00 91.56 583 SER A C 1
ATOM 4647 O O . SER A 1 583 ? 3.376 7.199 12.593 1.00 91.56 583 SER A O 1
ATOM 4649 N N . ASP A 1 584 ? 1.445 7.228 11.431 1.00 85.56 584 ASP A N 1
ATOM 4650 C CA . ASP A 1 584 ? 1.513 5.835 10.994 1.00 85.56 584 ASP A CA 1
ATOM 4651 C C . ASP A 1 584 ? 2.793 5.561 10.204 1.00 85.56 584 ASP A C 1
ATOM 4653 O O . ASP A 1 584 ? 3.281 6.402 9.436 1.00 85.56 584 ASP A O 1
ATOM 4657 N N . ARG A 1 585 ? 3.335 4.349 10.351 1.00 80.00 585 ARG A N 1
ATOM 4658 C CA . ARG A 1 585 ? 4.603 3.969 9.723 1.00 80.00 585 ARG A CA 1
ATOM 4659 C C . ARG A 1 585 ? 4.540 4.159 8.202 1.00 80.00 585 ARG A C 1
ATOM 4661 O O . ARG A 1 585 ? 3.781 3.490 7.509 1.00 80.00 585 ARG A O 1
ATOM 4668 N N . GLY A 1 586 ? 5.390 5.049 7.689 1.00 77.69 586 GLY A N 1
ATOM 4669 C CA . GLY A 1 586 ? 5.503 5.346 6.257 1.00 77.69 586 GLY A CA 1
ATOM 4670 C C . GLY A 1 586 ? 4.468 6.333 5.705 1.00 77.69 586 GLY A C 1
ATOM 4671 O O . GLY A 1 586 ? 4.490 6.585 4.501 1.00 77.69 586 GLY A O 1
ATOM 4672 N N . SER A 1 587 ? 3.592 6.895 6.545 1.00 79.06 587 SER A N 1
ATOM 4673 C CA . SER A 1 587 ? 2.623 7.920 6.124 1.00 79.06 587 SER A CA 1
ATOM 4674 C C . SER A 1 587 ? 3.260 9.305 5.959 1.00 79.06 587 SER A C 1
ATOM 4676 O O . SER A 1 587 ? 2.948 10.003 4.999 1.00 79.06 587 SER A O 1
ATOM 4678 N N . VAL A 1 588 ? 4.213 9.662 6.828 1.00 86.69 588 VAL A N 1
ATOM 4679 C CA . VAL A 1 588 ? 4.979 10.917 6.770 1.00 86.69 588 VAL A CA 1
ATOM 4680 C C . VAL A 1 588 ? 6.429 10.623 6.430 1.00 86.69 588 VAL A C 1
ATOM 4682 O O . VAL A 1 588 ? 7.048 9.703 6.970 1.00 86.69 588 VAL A O 1
ATOM 4685 N N . GLN A 1 589 ? 6.983 11.420 5.521 1.00 83.06 589 GLN A N 1
ATOM 4686 C CA . GLN A 1 589 ? 8.393 11.345 5.166 1.00 83.06 589 GLN A CA 1
ATOM 4687 C C . GLN A 1 589 ? 9.210 12.196 6.128 1.00 83.06 589 GLN A C 1
ATOM 4689 O O . GLN A 1 589 ? 8.909 13.365 6.352 1.00 83.06 589 GLN A O 1
ATOM 4694 N N . MET A 1 590 ? 10.275 11.613 6.666 1.00 90.56 590 MET A N 1
ATOM 4695 C CA . MET A 1 590 ? 11.256 12.356 7.444 1.00 90.56 590 MET A CA 1
ATOM 4696 C C . MET A 1 590 ? 11.962 13.376 6.546 1.00 90.56 590 MET A C 1
ATOM 4698 O O . MET A 1 590 ? 12.410 13.032 5.453 1.00 90.56 590 MET A O 1
ATOM 4702 N N . SER A 1 591 ? 12.072 14.624 6.996 1.00 86.12 591 SER A N 1
ATOM 4703 C CA . SER A 1 591 ? 12.837 15.642 6.276 1.00 86.12 591 SER A CA 1
ATOM 4704 C C . SER A 1 591 ? 14.335 15.500 6.554 1.00 86.12 591 SER A C 1
ATOM 4706 O O . SER A 1 591 ? 14.740 14.965 7.589 1.00 86.12 591 SER A O 1
ATOM 4708 N N . ASN A 1 592 ? 15.173 16.034 5.658 1.00 81.44 592 ASN A N 1
ATOM 4709 C CA . ASN A 1 592 ? 16.618 16.122 5.889 1.00 81.44 592 ASN A CA 1
ATOM 4710 C C . ASN A 1 592 ? 16.925 16.798 7.228 1.00 81.44 592 ASN A C 1
ATOM 4712 O O . ASN A 1 592 ? 17.734 16.291 7.995 1.00 81.44 592 ASN A O 1
ATOM 4716 N N . ALA A 1 593 ? 16.250 17.910 7.520 1.00 84.69 593 ALA A N 1
ATOM 4717 C CA . ALA A 1 593 ? 16.468 18.670 8.741 1.00 84.69 593 ALA A CA 1
ATOM 4718 C C . ALA A 1 593 ? 16.167 17.827 9.991 1.00 84.69 593 ALA A C 1
ATOM 4720 O O . ALA A 1 593 ? 17.007 17.718 10.875 1.00 84.69 593 ALA A O 1
ATOM 4721 N N . VAL A 1 594 ? 15.040 17.102 10.005 1.00 91.38 594 VAL A N 1
ATOM 4722 C CA . VAL A 1 594 ? 14.729 16.160 11.094 1.00 91.38 594 VAL A CA 1
ATOM 4723 C C . VAL A 1 594 ? 15.805 15.081 11.219 1.00 91.38 594 VAL A C 1
ATOM 4725 O O . VAL A 1 594 ? 16.203 14.728 12.330 1.00 91.38 594 VAL A O 1
ATOM 4728 N N . ALA A 1 595 ? 16.290 14.558 10.091 1.00 89.31 595 ALA A N 1
ATOM 4729 C CA . ALA A 1 595 ? 17.273 13.489 10.116 1.00 89.31 595 ALA A CA 1
ATOM 4730 C C . ALA A 1 595 ? 18.616 13.926 10.722 1.00 89.31 595 ALA A C 1
ATOM 4732 O O . ALA A 1 595 ? 19.235 13.160 11.467 1.00 89.31 595 ALA A O 1
ATOM 4733 N N . TRP A 1 596 ? 19.044 15.149 10.412 1.00 86.25 596 TRP A N 1
ATOM 4734 C CA . TRP A 1 596 ? 20.257 15.764 10.944 1.00 86.25 596 TRP A CA 1
ATOM 4735 C C . TRP A 1 596 ? 20.115 16.126 12.421 1.00 86.25 596 TRP A C 1
ATOM 4737 O O . TRP A 1 596 ? 20.901 15.656 13.246 1.00 86.25 596 TRP A O 1
ATOM 4747 N N . ASP A 1 597 ? 19.078 16.890 12.752 1.00 90.06 597 ASP A N 1
ATOM 4748 C CA . ASP A 1 597 ? 18.931 17.521 14.064 1.00 90.06 597 ASP A CA 1
ATOM 4749 C C . ASP A 1 597 ? 18.670 16.508 15.175 1.00 90.06 597 ASP A C 1
ATOM 4751 O O . ASP A 1 597 ? 19.070 16.718 16.318 1.00 90.06 597 ASP A O 1
ATOM 4755 N N . TYR A 1 598 ? 18.012 15.395 14.838 1.00 94.25 598 TYR A N 1
ATOM 4756 C CA . TYR A 1 598 ? 17.526 14.412 15.807 1.00 94.25 598 TYR A CA 1
ATOM 4757 C C . TYR A 1 598 ? 18.210 13.048 15.696 1.00 94.25 598 TYR A C 1
ATOM 4759 O O . TYR A 1 598 ? 17.728 12.063 16.259 1.00 94.25 598 TYR A O 1
ATOM 4767 N N . GLY A 1 599 ? 19.357 12.986 15.014 1.00 92.19 599 GLY A N 1
ATOM 4768 C CA . GLY A 1 599 ? 20.270 11.843 15.075 1.00 92.19 599 GLY A CA 1
ATOM 4769 C C . GLY A 1 599 ? 19.948 10.676 14.136 1.00 92.19 599 GLY A C 1
ATOM 4770 O O . GLY A 1 599 ? 20.677 9.683 14.127 1.00 92.19 599 GLY A O 1
ATOM 4771 N N . PHE A 1 600 ? 18.920 10.772 13.285 1.00 92.31 600 PHE A N 1
ATOM 4772 C CA . PHE A 1 600 ? 18.631 9.706 12.314 1.00 92.31 600 PHE A CA 1
ATOM 4773 C C . PHE A 1 600 ? 19.737 9.539 11.276 1.00 92.31 600 PHE A C 1
ATOM 4775 O O . PHE A 1 600 ? 19.947 8.433 10.787 1.00 92.31 600 PHE A O 1
ATOM 4782 N N . VAL A 1 601 ? 20.505 10.591 10.993 1.00 88.88 601 VAL A N 1
ATOM 4783 C CA . VAL A 1 601 ? 21.716 10.515 10.166 1.00 88.88 601 VAL A CA 1
ATOM 4784 C C . VAL A 1 601 ? 22.692 9.429 10.637 1.00 88.88 601 VAL A C 1
ATOM 4786 O O . VAL A 1 601 ? 23.384 8.826 9.816 1.00 88.88 601 VAL A O 1
ATOM 4789 N N . ASN A 1 602 ? 22.701 9.114 11.935 1.00 88.88 602 ASN A N 1
ATOM 4790 C CA . ASN A 1 602 ? 23.568 8.093 12.518 1.00 88.88 602 ASN A CA 1
ATOM 4791 C C . ASN A 1 602 ? 23.045 6.655 12.332 1.00 88.88 602 ASN A C 1
ATOM 4793 O O . ASN A 1 602 ? 23.765 5.711 12.660 1.00 88.88 602 ASN A O 1
ATOM 4797 N N . CYS A 1 603 ? 21.838 6.464 11.784 1.00 90.25 603 CYS A N 1
ATOM 4798 C CA . CYS A 1 603 ? 21.231 5.154 11.527 1.00 90.25 603 CYS A CA 1
ATOM 4799 C C . CYS A 1 603 ? 21.836 4.493 10.274 1.00 90.25 603 CYS A C 1
ATOM 4801 O O . CYS A 1 603 ? 21.174 4.337 9.247 1.00 90.25 603 CYS A O 1
ATOM 4803 N N . VAL A 1 604 ? 23.120 4.132 10.335 1.00 86.50 604 VAL A N 1
ATOM 4804 C CA . VAL A 1 604 ? 23.892 3.584 9.208 1.00 86.50 604 VAL A CA 1
ATOM 4805 C C . VAL A 1 604 ? 24.399 2.171 9.527 1.00 86.50 604 VAL A C 1
ATOM 4807 O O . VAL A 1 604 ? 25.022 1.938 10.562 1.00 86.50 604 VAL A O 1
ATOM 4810 N N . LYS A 1 605 ? 24.190 1.226 8.604 1.00 74.81 605 LYS A N 1
ATOM 4811 C CA . LYS A 1 605 ? 24.632 -0.174 8.680 1.00 74.81 605 LYS A CA 1
ATOM 4812 C C . LYS A 1 605 ? 26.155 -0.284 8.793 1.00 74.81 605 LYS A C 1
ATOM 4814 O O . LYS A 1 605 ? 26.892 0.392 8.076 1.00 74.81 605 LYS A O 1
ATOM 4819 N N . ASN A 1 606 ? 26.622 -1.232 9.611 1.00 66.12 606 ASN A N 1
ATOM 4820 C CA . ASN A 1 606 ? 28.040 -1.574 9.813 1.00 66.12 606 ASN A CA 1
ATOM 4821 C C . ASN A 1 606 ? 28.920 -0.444 10.384 1.00 66.12 606 ASN A C 1
ATOM 4823 O O . ASN A 1 606 ? 30.132 -0.427 10.141 1.00 66.12 606 ASN A O 1
ATOM 4827 N N . ARG A 1 607 ? 28.355 0.493 11.156 1.00 62.72 607 ARG A N 1
ATOM 4828 C CA . ARG A 1 607 ? 29.158 1.499 11.866 1.00 62.72 607 ARG A CA 1
ATOM 4829 C C . ARG A 1 607 ? 30.128 0.797 12.827 1.00 62.72 607 ARG A C 1
ATOM 4831 O O . ARG A 1 607 ? 29.715 0.070 13.729 1.00 62.72 607 ARG A O 1
ATOM 4838 N N . LYS A 1 608 ? 31.437 0.998 12.637 1.00 57.81 608 LYS A N 1
ATOM 4839 C CA . LYS A 1 608 ? 32.444 0.554 13.613 1.00 57.81 608 LYS A CA 1
ATOM 4840 C C . LYS A 1 608 ? 32.289 1.414 14.871 1.00 57.81 608 LYS A C 1
ATOM 4842 O O . LYS A 1 608 ? 32.296 2.640 14.774 1.00 57.81 608 LYS A O 1
ATOM 4847 N N . LYS A 1 609 ? 32.165 0.784 16.044 1.00 52.84 609 LYS A N 1
ATOM 4848 C CA . LYS A 1 609 ? 32.106 1.493 17.334 1.00 52.84 609 LYS A CA 1
ATOM 4849 C C . LYS A 1 609 ? 33.268 2.493 17.441 1.00 52.84 609 LYS A C 1
ATOM 4851 O O . LYS A 1 609 ? 34.417 2.118 17.219 1.00 52.84 609 LYS A O 1
ATOM 4856 N N . GLY A 1 610 ? 32.958 3.753 17.755 1.00 54.12 610 GLY A N 1
ATOM 4857 C CA . GLY A 1 610 ? 33.946 4.823 17.955 1.00 54.12 610 GLY A CA 1
ATOM 4858 C C . GLY A 1 610 ? 34.353 5.634 16.715 1.00 54.12 610 GLY A C 1
ATOM 4859 O O . GLY A 1 610 ? 35.229 6.490 16.830 1.00 54.12 610 GLY A O 1
ATOM 4860 N N . THR A 1 611 ? 33.752 5.426 15.537 1.00 57.62 611 THR A N 1
ATOM 4861 C CA . THR A 1 611 ? 34.039 6.282 14.369 1.00 57.62 611 THR A CA 1
ATOM 4862 C C . THR A 1 611 ? 33.279 7.610 14.424 1.00 57.62 611 THR A C 1
ATOM 4864 O O . THR A 1 611 ? 32.098 7.650 14.798 1.00 57.62 611 THR A O 1
ATOM 4867 N N . LYS A 1 612 ? 33.953 8.692 13.999 1.00 54.50 612 LYS A N 1
ATOM 4868 C CA . LYS A 1 612 ? 33.357 10.026 13.819 1.00 54.50 612 LYS A CA 1
ATOM 4869 C C . LYS A 1 612 ? 32.089 9.955 12.944 1.00 54.50 612 LYS A C 1
ATOM 4871 O O . LYS A 1 612 ? 31.989 9.036 12.123 1.00 54.50 612 LYS A O 1
ATOM 4876 N N . PRO A 1 613 ? 31.128 10.882 13.127 1.00 54.94 613 PRO A N 1
ATOM 4877 C CA . PRO A 1 613 ? 29.967 10.991 12.250 1.00 54.94 613 PRO A CA 1
ATOM 4878 C C . PRO A 1 613 ? 30.393 11.051 10.773 1.00 54.94 613 PRO A C 1
ATOM 4880 O O . PRO A 1 613 ? 31.474 11.575 10.483 1.00 54.94 613 PRO A O 1
ATOM 4883 N N . PRO A 1 614 ? 29.595 10.493 9.848 1.00 56.94 614 PRO A N 1
ATOM 4884 C CA . PRO A 1 614 ? 29.862 10.608 8.417 1.00 56.94 614 PRO A CA 1
ATOM 4885 C C . PRO A 1 614 ? 29.918 12.083 7.985 1.00 56.94 614 PRO A C 1
ATOM 4887 O O . PRO A 1 614 ? 29.178 12.910 8.513 1.00 56.94 614 PRO A O 1
ATOM 4890 N N . ASP A 1 615 ? 30.805 12.404 7.037 1.00 55.12 615 ASP A N 1
ATOM 4891 C CA . ASP A 1 615 ? 30.952 13.763 6.497 1.00 55.12 615 ASP A CA 1
ATOM 4892 C C . ASP A 1 615 ? 29.640 14.253 5.848 1.00 55.12 615 ASP A C 1
ATOM 4894 O O . ASP A 1 615 ? 28.861 13.456 5.312 1.00 55.12 615 ASP A O 1
ATOM 4898 N N . SER A 1 616 ? 29.402 15.563 5.889 1.00 49.34 616 SER A N 1
ATOM 4899 C CA . SER A 1 616 ? 28.192 16.241 5.402 1.00 49.34 616 SER A CA 1
ATOM 4900 C C . SER A 1 616 ? 27.819 15.883 3.959 1.00 49.34 616 SER A C 1
ATOM 4902 O O . SER A 1 616 ? 26.644 15.640 3.666 1.00 49.34 616 SER A O 1
ATOM 4904 N N . GLU A 1 617 ? 28.818 15.740 3.087 1.00 51.16 617 GLU A N 1
ATOM 4905 C CA . GLU A 1 617 ? 28.670 15.339 1.682 1.00 51.16 617 GLU A CA 1
ATOM 4906 C C . GLU A 1 617 ? 28.204 13.876 1.537 1.00 51.16 617 GLU A C 1
ATOM 4908 O O . GLU A 1 617 ? 27.284 13.578 0.776 1.00 51.16 617 GLU A O 1
ATOM 4913 N N . LEU A 1 618 ? 28.759 12.963 2.347 1.00 54.00 618 LEU A N 1
ATOM 4914 C CA . LEU A 1 618 ? 28.419 11.531 2.355 1.00 54.00 618 LEU A CA 1
ATOM 4915 C C . LEU A 1 618 ? 26.990 11.268 2.844 1.00 54.00 618 LEU A C 1
ATOM 4917 O O . LEU A 1 618 ? 26.352 10.307 2.409 1.00 54.00 618 LEU A O 1
ATOM 4921 N N . VAL A 1 619 ? 26.488 12.098 3.758 1.00 51.94 619 VAL A N 1
ATOM 4922 C CA . VAL A 1 619 ? 25.116 12.011 4.271 1.00 51.94 619 VAL A CA 1
ATOM 4923 C C . VAL A 1 619 ? 24.117 12.587 3.276 1.00 51.94 619 VAL A C 1
ATOM 4925 O O . VAL A 1 619 ? 23.086 11.958 3.040 1.00 51.94 619 VAL A O 1
ATOM 4928 N N . GLN A 1 620 ? 24.409 13.741 2.666 1.00 49.94 620 GLN A N 1
ATOM 4929 C CA . GLN A 1 620 ? 23.564 14.287 1.599 1.00 49.94 620 GLN A CA 1
ATOM 4930 C C . GLN A 1 620 ? 23.460 13.313 0.421 1.00 49.94 620 GLN A C 1
ATOM 4932 O O . GLN A 1 620 ? 22.381 13.162 -0.145 1.00 49.94 620 GLN A O 1
ATOM 4937 N N . GLU A 1 621 ? 24.532 12.581 0.112 1.00 50.31 621 GLU A N 1
ATOM 4938 C CA . GLU A 1 621 ? 24.511 11.517 -0.890 1.00 50.31 621 GLU A CA 1
ATOM 4939 C C . GLU A 1 621 ? 23.699 10.294 -0.398 1.00 50.31 621 GLU A C 1
ATOM 4941 O O . GLU A 1 621 ? 22.800 9.852 -1.113 1.00 50.31 621 GLU A O 1
ATOM 4946 N N . ALA A 1 622 ? 23.926 9.793 0.835 1.00 50.69 622 ALA A N 1
ATOM 4947 C CA . ALA A 1 622 ? 23.206 8.678 1.509 1.00 50.69 622 ALA A CA 1
ATOM 4948 C C . ALA A 1 622 ? 21.688 8.855 1.605 1.00 50.69 622 ALA A C 1
ATOM 4950 O O . ALA A 1 622 ? 20.914 7.920 1.384 1.00 50.69 622 ALA A O 1
ATOM 4951 N N . TYR A 1 623 ? 21.271 10.065 1.937 1.00 50.41 623 TYR A N 1
ATOM 4952 C CA . TYR A 1 623 ? 19.891 10.372 2.257 1.00 50.41 623 TYR A CA 1
ATOM 4953 C C . TYR A 1 623 ? 19.190 11.155 1.143 1.00 50.41 623 TYR A C 1
ATOM 4955 O O . TYR A 1 623 ? 17.990 10.975 0.950 1.00 50.41 623 TYR A O 1
ATOM 4963 N N . GLY A 1 624 ? 19.913 11.920 0.320 1.00 48.16 624 GLY A N 1
ATOM 4964 C CA . GLY A 1 624 ? 19.351 12.609 -0.846 1.00 48.16 624 GLY A CA 1
ATOM 4965 C C . GLY A 1 624 ? 18.655 11.652 -1.815 1.00 48.16 624 GLY A C 1
ATOM 4966 O O . GLY A 1 624 ? 17.570 11.960 -2.302 1.00 48.16 624 GLY A O 1
ATOM 4967 N N . ASP A 1 625 ? 19.198 10.449 -2.011 1.00 43.66 625 ASP A N 1
ATOM 4968 C CA . ASP A 1 625 ? 18.601 9.397 -2.847 1.00 43.66 625 ASP A CA 1
ATOM 4969 C C . ASP A 1 625 ? 17.452 8.630 -2.149 1.00 43.66 625 ASP A C 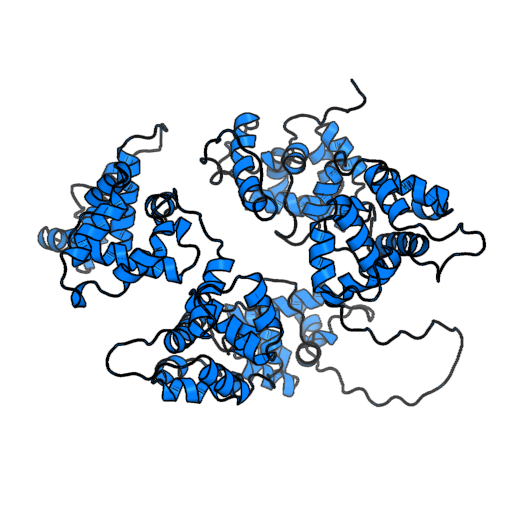1
ATOM 4971 O O . ASP A 1 625 ? 16.522 8.162 -2.820 1.00 43.66 625 ASP A O 1
ATOM 4975 N N . PHE A 1 626 ? 17.478 8.535 -0.809 1.00 41.34 626 PHE A N 1
ATOM 4976 C CA . PHE A 1 626 ? 16.383 7.988 0.014 1.00 41.34 626 PHE A CA 1
ATOM 4977 C C . PHE A 1 626 ? 15.156 8.905 -0.042 1.00 41.34 626 PHE A C 1
ATOM 4979 O O . PHE A 1 626 ? 14.040 8.426 -0.241 1.00 41.34 626 PHE A O 1
ATOM 4986 N N . PHE A 1 627 ? 15.377 10.220 0.031 1.00 44.38 627 PHE A N 1
ATOM 4987 C CA . PHE A 1 627 ? 14.334 11.246 0.080 1.00 44.38 627 PHE A CA 1
ATOM 4988 C C . PHE A 1 627 ? 13.852 11.714 -1.312 1.00 44.38 627 PHE A C 1
ATOM 4990 O O . PHE A 1 627 ? 12.665 11.985 -1.499 1.00 44.38 627 PHE A O 1
ATOM 4997 N N . SER A 1 628 ? 14.709 11.724 -2.346 1.00 41.56 628 SER A N 1
ATOM 4998 C CA . SER A 1 628 ? 14.319 12.139 -3.713 1.00 41.56 628 SER A CA 1
ATOM 4999 C C . SER A 1 628 ? 13.377 11.152 -4.416 1.00 41.56 628 SER A C 1
ATOM 5001 O O . SER A 1 628 ? 12.591 11.541 -5.286 1.00 41.56 628 SER A O 1
ATOM 5003 N N . ARG A 1 629 ? 13.428 9.857 -4.067 1.00 42.72 629 ARG A N 1
ATOM 5004 C CA . ARG A 1 629 ? 12.545 8.833 -4.663 1.00 42.72 629 ARG A CA 1
ATOM 5005 C C . ARG A 1 629 ? 11.112 8.904 -4.151 1.00 42.72 629 ARG A C 1
ATOM 5007 O O . ARG A 1 629 ? 10.206 8.460 -4.853 1.00 42.72 629 ARG A O 1
ATOM 5014 N N . THR A 1 630 ? 10.898 9.494 -2.984 1.00 37.97 630 THR A N 1
ATOM 5015 C CA . THR A 1 630 ? 9.574 9.678 -2.395 1.00 37.97 630 THR A CA 1
ATOM 5016 C C . THR A 1 630 ? 8.962 11.056 -2.703 1.00 37.97 630 THR A C 1
ATOM 5018 O O . THR A 1 630 ? 7.739 11.191 -2.664 1.00 37.97 630 THR A O 1
ATOM 5021 N N . GLN A 1 631 ? 9.771 12.037 -3.133 1.00 34.50 631 GLN A N 1
ATOM 5022 C CA . GLN A 1 631 ? 9.332 13.395 -3.503 1.00 34.50 631 GLN A CA 1
ATOM 5023 C C . GLN A 1 631 ? 8.833 13.537 -4.965 1.00 34.50 631 GLN A C 1
ATOM 5025 O O . GLN A 1 631 ? 7.997 14.390 -5.254 1.00 34.50 631 GLN A O 1
ATOM 5030 N N . ARG A 1 632 ? 9.235 12.664 -5.909 1.00 37.38 632 ARG A N 1
ATOM 5031 C CA . ARG A 1 632 ? 8.799 12.720 -7.334 1.00 37.38 632 ARG A CA 1
ATOM 5032 C C . ARG A 1 632 ? 7.344 12.287 -7.606 1.00 37.38 632 ARG A C 1
ATOM 5034 O O . ARG A 1 632 ? 6.989 12.022 -8.753 1.00 37.38 632 ARG A O 1
ATOM 5041 N N . ARG A 1 633 ? 6.490 12.224 -6.580 1.00 36.47 633 ARG A N 1
ATOM 5042 C CA . ARG A 1 633 ? 5.034 12.037 -6.731 1.00 36.47 633 ARG A CA 1
ATOM 5043 C C . ARG A 1 633 ? 4.244 13.350 -6.863 1.00 36.47 633 ARG A C 1
ATOM 5045 O O . ARG A 1 633 ? 3.037 13.282 -7.057 1.00 36.47 633 ARG A O 1
ATOM 5052 N N . GLY A 1 634 ? 4.885 14.524 -6.864 1.00 34.47 634 GLY A N 1
ATOM 5053 C CA . GLY A 1 634 ? 4.189 15.789 -7.129 1.00 34.47 634 GLY A CA 1
ATOM 5054 C C . GLY A 1 634 ? 5.083 16.901 -7.684 1.00 34.47 634 GLY A C 1
ATOM 5055 O O . GLY A 1 634 ? 5.971 17.389 -6.997 1.00 34.47 634 GLY A O 1
ATOM 5056 N N . SER A 1 635 ? 4.757 17.361 -8.896 1.00 27.12 635 SER A N 1
ATOM 5057 C CA . SER A 1 635 ? 5.290 18.519 -9.647 1.00 27.12 635 SER A CA 1
ATOM 5058 C C . SER A 1 635 ? 6.658 18.387 -10.344 1.00 27.12 635 SER A C 1
ATOM 5060 O O . SER A 1 635 ? 7.634 17.872 -9.808 1.00 27.12 635 SER A O 1
ATOM 5062 N N . ALA A 1 636 ? 6.669 18.857 -11.597 1.00 32.94 636 ALA A N 1
ATOM 5063 C CA . ALA A 1 636 ? 7.775 18.890 -12.549 1.00 32.94 636 ALA A CA 1
ATOM 5064 C C . ALA A 1 636 ? 8.360 20.313 -12.682 1.00 32.94 636 ALA A C 1
ATOM 5066 O O . ALA A 1 636 ? 7.662 21.281 -12.394 1.00 32.94 636 ALA A O 1
ATOM 5067 N N . SER A 1 637 ? 9.582 20.397 -13.237 1.00 32.47 637 SER A N 1
ATOM 5068 C CA . SER A 1 637 ? 10.459 21.580 -13.433 1.00 32.47 637 SER A CA 1
ATOM 5069 C C . SER A 1 637 ? 11.337 21.867 -12.204 1.00 32.47 637 SER A C 1
ATOM 5071 O O . SER A 1 637 ? 10.806 22.102 -11.132 1.00 32.47 637 SER A O 1
ATOM 5073 N N . SER A 1 638 ? 12.673 21.778 -12.235 1.00 27.92 638 SER A N 1
ATOM 5074 C CA . SER A 1 638 ? 13.625 22.415 -13.162 1.00 27.92 638 SER A CA 1
ATOM 5075 C C . SER A 1 638 ? 14.937 21.613 -13.366 1.00 27.92 638 SER A C 1
ATOM 5077 O O . SER A 1 638 ? 15.227 20.648 -12.664 1.00 27.92 638 SER A O 1
ATOM 5079 N N . ARG A 1 639 ? 15.721 22.007 -14.384 1.00 31.97 639 ARG A N 1
ATOM 5080 C CA . ARG A 1 639 ? 16.980 21.394 -14.869 1.00 31.97 639 ARG A CA 1
ATOM 5081 C C . ARG A 1 639 ? 18.185 21.613 -13.935 1.00 31.97 639 ARG A C 1
ATOM 5083 O O . ARG A 1 639 ? 18.329 22.706 -13.404 1.00 31.97 639 ARG A O 1
ATOM 5090 N N . GLY A 1 640 ? 19.128 20.660 -13.951 1.00 28.58 640 GLY A N 1
ATOM 5091 C CA . GLY A 1 640 ? 20.570 20.932 -13.813 1.00 28.58 640 GLY A CA 1
ATOM 5092 C C . GLY A 1 640 ? 21.342 20.050 -12.822 1.00 28.58 640 GLY A C 1
ATOM 5093 O O . GLY A 1 640 ? 21.256 20.278 -11.629 1.00 28.58 640 GLY A O 1
ATOM 5094 N N . VAL A 1 641 ? 22.180 19.151 -13.363 1.00 25.84 641 VAL A N 1
ATOM 5095 C CA . VAL A 1 641 ? 23.265 18.371 -12.713 1.00 25.84 641 VAL A CA 1
ATOM 5096 C C . VAL A 1 641 ? 22.833 17.155 -11.865 1.00 25.84 641 VAL A C 1
ATOM 5098 O O . VAL A 1 641 ? 22.008 17.237 -10.966 1.00 25.84 641 VAL A O 1
ATOM 5101 N N . ILE A 1 642 ? 23.393 15.988 -12.205 1.00 26.72 642 ILE A N 1
ATOM 5102 C CA . ILE A 1 642 ? 23.133 14.665 -11.609 1.00 26.72 642 ILE A CA 1
ATOM 5103 C C . ILE A 1 642 ? 24.150 14.407 -10.477 1.00 26.72 642 ILE A C 1
ATOM 5105 O O . ILE A 1 642 ? 25.342 14.418 -10.785 1.00 26.72 642 ILE A O 1
ATOM 5109 N N . PRO A 1 643 ? 23.741 14.085 -9.231 1.00 28.03 643 PRO A N 1
ATOM 5110 C CA . PRO A 1 643 ? 24.609 13.427 -8.251 1.00 28.03 643 PRO A CA 1
ATOM 5111 C C . PRO A 1 643 ? 24.461 11.888 -8.275 1.00 28.03 643 PRO A C 1
ATOM 5113 O O . PRO A 1 643 ? 23.450 11.343 -8.719 1.00 28.03 643 PRO A O 1
ATOM 5116 N N . ASN A 1 644 ? 25.510 11.199 -7.821 1.00 29.45 644 ASN A N 1
ATOM 5117 C CA . ASN A 1 644 ? 25.784 9.755 -7.884 1.00 29.45 644 ASN A CA 1
ATOM 5118 C C . ASN A 1 644 ? 24.790 8.860 -7.094 1.00 29.45 644 ASN A C 1
ATOM 5120 O O . ASN A 1 644 ? 24.486 9.121 -5.937 1.00 29.45 644 ASN A O 1
ATOM 5124 N N . MET A 1 645 ? 24.357 7.728 -7.676 1.00 31.00 645 MET A N 1
ATOM 5125 C CA . MET A 1 645 ? 23.323 6.811 -7.131 1.00 31.00 645 MET A CA 1
ATOM 5126 C C . MET A 1 645 ? 23.850 5.639 -6.253 1.00 31.00 645 MET A C 1
ATOM 5128 O O . MET A 1 645 ? 23.388 4.501 -6.388 1.00 31.00 645 MET A O 1
ATOM 5132 N N . MET A 1 646 ? 24.840 5.845 -5.373 1.00 30.98 646 MET A N 1
ATOM 5133 C CA . MET A 1 646 ? 25.499 4.747 -4.615 1.00 30.98 646 MET A CA 1
ATOM 5134 C C . MET A 1 646 ? 25.001 4.491 -3.174 1.00 30.98 646 MET A C 1
ATOM 5136 O O . MET A 1 646 ? 25.612 3.711 -2.443 1.00 30.98 646 MET A O 1
ATOM 5140 N N . SER A 1 647 ? 23.910 5.100 -2.714 1.00 45.09 647 SER A N 1
ATOM 5141 C CA . SER A 1 647 ? 23.862 5.452 -1.287 1.00 45.09 647 SER A CA 1
ATOM 5142 C C . SER A 1 647 ? 22.796 4.745 -0.407 1.00 45.09 647 SER A C 1
ATOM 5144 O O . SER A 1 647 ? 22.963 4.646 0.810 1.00 45.09 647 SER A O 1
ATOM 5146 N N . LEU A 1 648 ? 21.769 4.117 -1.000 1.00 40.44 648 LEU A N 1
ATOM 5147 C CA . LEU A 1 648 ? 20.634 3.513 -0.268 1.00 40.44 648 LEU A CA 1
ATOM 5148 C C . LEU A 1 648 ? 20.930 2.210 0.495 1.00 40.44 648 LEU A C 1
ATOM 5150 O O . LEU A 1 648 ? 20.145 1.799 1.347 1.00 40.44 648 LEU A O 1
ATOM 5154 N N . SER A 1 649 ? 22.047 1.532 0.224 1.00 49.31 649 SER A N 1
ATOM 5155 C CA . SER A 1 649 ? 22.401 0.274 0.903 1.00 49.31 649 SER A CA 1
ATOM 5156 C C . SER A 1 649 ? 22.959 0.474 2.318 1.00 49.31 649 SER A C 1
ATOM 5158 O O . SER A 1 649 ? 23.338 -0.505 2.963 1.00 49.31 649 SER A O 1
ATOM 5160 N N . ARG A 1 650 ? 23.065 1.728 2.779 1.00 66.38 650 ARG A N 1
ATOM 5161 C CA . ARG A 1 650 ? 23.765 2.099 4.012 1.00 66.38 650 ARG A CA 1
ATOM 5162 C C . ARG A 1 650 ? 22.846 2.447 5.182 1.00 66.38 650 ARG A C 1
ATOM 5164 O O . ARG A 1 650 ? 23.336 2.383 6.293 1.00 66.38 650 ARG A O 1
ATOM 5171 N N . VAL A 1 651 ? 21.562 2.754 4.993 1.00 77.31 651 VAL A N 1
ATOM 5172 C CA . VAL A 1 651 ? 20.659 3.110 6.110 1.00 77.31 651 VAL A CA 1
ATOM 5173 C C . VAL A 1 651 ? 20.180 1.856 6.848 1.00 77.31 651 VAL A C 1
ATOM 5175 O O . VAL A 1 651 ? 19.760 0.877 6.222 1.00 77.31 651 VAL A O 1
ATOM 5178 N N . ASP A 1 652 ? 20.260 1.873 8.176 1.00 87.31 652 ASP A N 1
ATOM 5179 C CA . ASP A 1 652 ? 19.756 0.822 9.057 1.00 87.31 652 ASP A CA 1
ATOM 5180 C C . ASP A 1 652 ? 18.290 1.102 9.424 1.00 87.31 652 ASP A C 1
ATOM 5182 O O . ASP A 1 652 ? 17.983 1.977 10.232 1.00 87.31 652 ASP A O 1
ATOM 5186 N N . ALA A 1 653 ? 17.372 0.377 8.779 1.00 86.44 653 ALA A N 1
ATOM 5187 C CA . ALA A 1 653 ? 15.936 0.571 8.954 1.00 86.44 653 ALA A CA 1
ATOM 5188 C C . ALA A 1 653 ? 15.450 0.220 10.371 1.00 86.44 653 ALA A C 1
ATOM 5190 O O . ALA A 1 653 ? 14.465 0.804 10.826 1.00 86.44 653 ALA A O 1
ATOM 5191 N N . ASP A 1 654 ? 16.134 -0.696 11.061 1.00 88.94 654 ASP A N 1
ATOM 5192 C CA . ASP A 1 654 ? 15.771 -1.097 12.419 1.00 88.94 654 ASP A CA 1
ATOM 5193 C C . ASP A 1 654 ? 16.192 -0.014 13.418 1.00 88.94 654 ASP A C 1
ATOM 5195 O O . ASP A 1 654 ? 15.410 0.336 14.302 1.00 88.94 654 ASP A O 1
ATOM 5199 N N . ALA A 1 655 ? 17.361 0.604 13.212 1.00 91.62 655 ALA A N 1
ATOM 5200 C CA . ALA A 1 655 ? 17.802 1.760 13.994 1.00 91.62 655 ALA A CA 1
ATOM 5201 C C . ALA A 1 655 ? 16.885 2.983 13.796 1.00 91.62 655 ALA A C 1
ATOM 5203 O O . ALA A 1 655 ? 16.505 3.629 14.775 1.00 91.62 655 ALA A O 1
ATOM 5204 N N . VAL A 1 656 ? 16.460 3.267 12.554 1.00 91.75 656 VAL A N 1
ATOM 5205 C CA . VAL A 1 656 ? 15.493 4.348 12.269 1.00 91.75 656 VAL A CA 1
ATOM 5206 C C . VAL A 1 656 ? 14.172 4.096 12.993 1.00 91.75 656 VAL A C 1
ATOM 5208 O O . VAL A 1 656 ? 13.637 5.002 13.630 1.00 91.75 656 VAL A O 1
ATOM 5211 N N . GLU A 1 657 ? 13.639 2.874 12.924 1.00 93.31 657 GLU A N 1
ATOM 5212 C CA . GLU A 1 657 ? 12.374 2.540 13.584 1.00 93.31 657 GLU A CA 1
ATOM 5213 C C . GLU A 1 657 ? 12.506 2.550 15.114 1.00 93.31 657 GLU A C 1
ATOM 5215 O O . GLU A 1 657 ? 11.589 3.000 15.802 1.00 93.31 657 GLU A O 1
ATOM 5220 N N . MET A 1 658 ? 13.644 2.107 15.658 1.00 94.38 658 MET A N 1
ATOM 5221 C CA . MET A 1 658 ? 13.935 2.191 17.090 1.00 94.38 658 MET A CA 1
ATOM 5222 C C . MET A 1 658 ? 13.931 3.648 17.561 1.00 94.38 658 MET A C 1
ATOM 5224 O O . MET A 1 658 ? 13.225 3.982 18.513 1.00 94.38 658 MET A O 1
ATOM 5228 N N . LEU A 1 659 ? 14.668 4.520 16.871 1.00 95.94 659 LEU A N 1
ATOM 5229 C CA . LEU A 1 659 ? 14.769 5.936 17.210 1.00 95.94 659 LEU A CA 1
ATOM 5230 C C . LEU A 1 659 ? 13.418 6.655 17.057 1.00 95.94 659 LEU A C 1
ATOM 5232 O O . LEU A 1 659 ? 13.028 7.431 17.930 1.00 95.94 659 LEU A O 1
ATOM 5236 N N . ARG A 1 660 ? 12.653 6.330 16.004 1.00 95.81 660 ARG A N 1
ATOM 5237 C CA . ARG A 1 660 ? 11.285 6.835 15.796 1.00 95.81 660 ARG A CA 1
ATOM 5238 C C . ARG A 1 660 ? 10.368 6.487 16.969 1.00 95.81 660 ARG A C 1
ATOM 5240 O O . ARG A 1 660 ? 9.674 7.371 17.461 1.00 95.81 660 ARG A O 1
ATOM 5247 N N . LYS A 1 661 ? 10.389 5.235 17.441 1.00 95.69 661 LYS A N 1
ATOM 5248 C CA . LYS A 1 661 ? 9.580 4.790 18.592 1.00 95.69 661 LYS A CA 1
ATOM 5249 C C . LYS A 1 661 ? 9.947 5.509 19.884 1.00 95.69 661 LYS A C 1
ATOM 5251 O O . LYS A 1 661 ? 9.059 5.857 20.652 1.00 95.69 661 LYS A O 1
ATOM 5256 N N . VAL A 1 662 ? 11.233 5.775 20.112 1.00 97.38 662 VAL A N 1
ATOM 5257 C CA . VAL A 1 662 ? 11.655 6.542 21.291 1.00 97.38 662 VAL A CA 1
ATOM 5258 C C . VAL A 1 662 ? 11.103 7.967 21.233 1.00 97.38 662 VAL A C 1
ATOM 5260 O O . VAL A 1 662 ? 10.529 8.431 22.213 1.00 97.38 662 VAL A O 1
ATOM 5263 N N . TYR A 1 663 ? 11.189 8.649 20.086 1.00 97.62 663 TYR A N 1
ATOM 5264 C CA . TYR A 1 663 ? 10.573 9.974 19.941 1.00 97.62 663 TYR A CA 1
ATOM 5265 C C . TYR A 1 663 ? 9.043 9.934 20.019 1.00 97.62 663 TYR A C 1
ATOM 5267 O O . TYR A 1 663 ? 8.434 10.855 20.556 1.00 97.62 663 TYR A O 1
ATOM 5275 N N . GLN A 1 664 ? 8.408 8.862 19.546 1.00 96.19 664 GLN A N 1
ATOM 5276 C CA . GLN A 1 664 ? 6.972 8.663 19.727 1.00 96.19 664 GLN A CA 1
ATOM 5277 C C . GLN A 1 664 ? 6.613 8.601 21.220 1.00 96.19 664 GLN A C 1
ATOM 5279 O O . GLN A 1 664 ? 5.668 9.262 21.644 1.00 96.19 664 GLN A O 1
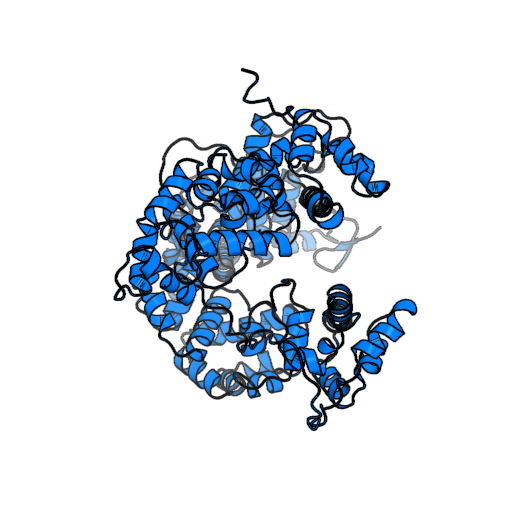ATOM 5284 N N . ASP A 1 665 ? 7.398 7.885 22.027 1.00 96.19 665 ASP A N 1
ATOM 5285 C CA . ASP A 1 665 ? 7.213 7.809 23.479 1.00 96.19 665 ASP A CA 1
ATOM 5286 C C . ASP A 1 665 ? 7.458 9.161 24.170 1.00 96.19 665 ASP A C 1
ATOM 5288 O O . ASP A 1 665 ? 6.707 9.523 25.078 1.00 96.19 665 ASP A O 1
ATOM 5292 N N . VAL A 1 666 ? 8.434 9.948 23.700 1.00 96.50 666 VAL A N 1
ATOM 5293 C CA . VAL A 1 666 ? 8.671 11.325 24.173 1.00 96.50 666 VAL A CA 1
ATOM 5294 C C . VAL A 1 666 ? 7.412 12.185 24.012 1.00 96.50 666 VAL A C 1
ATOM 5296 O O . VAL A 1 666 ? 7.010 12.871 24.952 1.00 96.50 666 VAL A O 1
ATOM 5299 N N . PHE A 1 667 ? 6.761 12.137 22.847 1.00 95.50 667 PHE A N 1
ATOM 5300 C CA . PHE A 1 667 ? 5.603 12.993 22.573 1.00 95.50 667 PHE A CA 1
ATOM 5301 C C . PHE A 1 667 ? 4.282 12.446 23.114 1.00 95.50 667 PHE A C 1
ATOM 5303 O O . PHE A 1 667 ? 3.481 13.225 23.622 1.00 95.50 667 PHE A O 1
ATOM 5310 N N . LEU A 1 668 ? 4.038 11.136 23.014 1.00 91.25 668 LEU A N 1
ATOM 5311 C CA . LEU A 1 668 ? 2.737 10.548 23.350 1.00 91.25 668 LEU A CA 1
ATOM 5312 C C . LEU A 1 668 ? 2.655 10.051 24.796 1.00 91.25 668 LEU A C 1
ATOM 5314 O O . LEU A 1 668 ? 1.618 10.224 25.432 1.00 91.25 668 LEU A O 1
ATOM 5318 N N . LYS A 1 669 ? 3.724 9.444 25.334 1.00 91.38 669 LYS A N 1
ATOM 5319 C CA . LYS A 1 669 ? 3.716 8.892 26.702 1.00 91.38 669 LYS A CA 1
ATOM 5320 C C . LYS A 1 669 ? 4.190 9.909 27.730 1.00 91.38 669 LYS A C 1
ATOM 5322 O O . LYS A 1 669 ? 3.505 10.137 28.720 1.00 91.38 669 LYS A O 1
ATOM 5327 N N . ALA A 1 670 ? 5.347 10.525 27.488 1.00 91.44 670 ALA A N 1
ATOM 5328 C CA . ALA A 1 670 ? 5.918 11.510 28.405 1.00 91.44 670 ALA A CA 1
ATOM 5329 C C . ALA A 1 670 ? 5.273 12.900 28.266 1.00 91.44 670 ALA A C 1
ATOM 5331 O O . ALA A 1 670 ? 5.508 13.758 29.116 1.00 91.44 670 ALA A O 1
ATOM 5332 N N . LYS A 1 671 ? 4.481 13.128 27.202 1.00 91.75 671 LYS A N 1
ATOM 5333 C CA . LYS A 1 671 ? 3.885 14.430 26.849 1.00 91.75 671 LYS A CA 1
ATOM 5334 C C . LYS A 1 671 ? 4.911 15.568 26.922 1.00 91.75 671 LYS A C 1
ATOM 5336 O O . LYS A 1 671 ? 4.639 16.648 27.446 1.00 91.75 671 LYS A O 1
ATOM 5341 N N . ALA A 1 672 ? 6.125 15.297 26.444 1.00 93.12 672 ALA A N 1
ATOM 5342 C CA . ALA A 1 672 ? 7.228 16.235 26.542 1.00 93.12 672 ALA A CA 1
ATOM 5343 C C . ALA A 1 672 ? 6.970 17.481 25.692 1.00 93.12 672 ALA A C 1
ATOM 5345 O O . ALA A 1 672 ? 6.462 17.391 24.574 1.00 93.12 672 ALA A O 1
ATOM 5346 N N . ASP A 1 673 ? 7.396 18.631 26.207 1.00 93.25 673 ASP A N 1
ATOM 5347 C CA . ASP A 1 673 ? 7.372 19.894 25.478 1.00 93.25 673 ASP A CA 1
ATOM 5348 C C . ASP A 1 673 ? 8.334 19.833 24.271 1.00 93.25 673 ASP A C 1
ATOM 5350 O O . ASP A 1 673 ? 9.553 19.716 24.471 1.00 93.25 673 ASP A O 1
ATOM 5354 N N . PRO A 1 674 ? 7.830 19.922 23.022 1.00 94.69 674 PRO A N 1
ATOM 5355 C CA . PRO A 1 674 ? 8.673 19.876 21.830 1.00 94.69 674 PRO A CA 1
ATOM 5356 C C . PRO A 1 674 ? 9.736 20.982 21.810 1.00 94.69 674 PRO A C 1
ATOM 5358 O O . PRO A 1 674 ? 10.848 20.759 21.328 1.00 94.69 674 PRO A O 1
ATOM 5361 N N . MET A 1 675 ? 9.454 22.149 22.392 1.00 94.06 675 MET A N 1
ATOM 5362 C CA . MET A 1 675 ? 10.417 23.250 22.440 1.00 94.06 675 MET A CA 1
ATOM 5363 C C . MET A 1 675 ? 11.618 22.928 23.331 1.00 94.06 675 MET A C 1
ATOM 5365 O O . MET A 1 675 ? 12.754 23.188 22.938 1.00 94.06 675 MET A O 1
ATOM 5369 N N . LYS A 1 676 ? 11.407 22.233 24.452 1.00 95.19 676 LYS A N 1
ATOM 5370 C CA . LYS A 1 676 ? 12.512 21.765 25.306 1.00 95.19 676 LYS A CA 1
ATOM 5371 C C . LYS A 1 676 ? 13.367 20.702 24.619 1.00 95.19 676 LYS A C 1
ATOM 5373 O O . LYS A 1 676 ? 14.585 20.688 24.790 1.00 95.19 676 LYS A O 1
ATOM 5378 N N . LEU A 1 677 ? 12.757 19.834 23.806 1.00 95.38 677 LEU A N 1
ATOM 5379 C CA . LEU A 1 677 ? 13.509 18.881 22.983 1.00 95.38 677 LEU A CA 1
ATOM 5380 C C . LEU A 1 677 ? 14.322 19.601 21.897 1.00 95.38 677 LEU A C 1
ATOM 5382 O O . LEU A 1 677 ? 15.460 19.218 21.628 1.00 95.38 677 LEU A O 1
ATOM 5386 N N . HIS A 1 678 ? 13.759 20.643 21.283 1.00 93.19 678 HIS A N 1
ATOM 5387 C CA . HIS A 1 678 ? 14.485 21.490 20.341 1.00 93.19 678 HIS A CA 1
ATOM 5388 C C . HIS A 1 678 ? 15.689 22.160 21.015 1.00 93.19 678 HIS A C 1
ATOM 5390 O O . HIS A 1 678 ? 16.800 22.010 20.522 1.00 93.19 678 HIS A O 1
ATOM 5396 N N . GLU A 1 679 ? 15.516 22.789 22.179 1.00 92.12 679 GLU A N 1
ATOM 5397 C CA . GLU A 1 679 ? 16.616 23.368 22.970 1.00 92.12 679 GLU A CA 1
ATOM 5398 C C . GLU A 1 679 ? 17.688 22.331 23.336 1.00 92.12 679 GLU A C 1
ATOM 5400 O O . GLU A 1 679 ? 18.887 22.593 23.212 1.00 92.12 679 GLU A O 1
ATOM 5405 N N . ALA A 1 680 ? 17.282 21.121 23.730 1.00 93.12 680 ALA A N 1
ATOM 5406 C CA . ALA A 1 680 ? 18.216 20.028 23.980 1.00 93.12 680 ALA A CA 1
ATOM 5407 C C . ALA A 1 680 ? 19.000 19.640 22.712 1.00 93.12 680 ALA A C 1
ATOM 5409 O O . ALA A 1 680 ? 20.197 19.358 22.799 1.00 93.12 680 ALA A O 1
ATOM 5410 N N . ALA A 1 681 ? 18.365 19.671 21.536 1.00 90.81 681 ALA A N 1
ATOM 5411 C CA . ALA A 1 681 ? 19.027 19.454 20.250 1.00 90.81 681 ALA A CA 1
ATOM 5412 C C . ALA A 1 681 ? 20.015 20.576 19.887 1.00 90.81 681 ALA A C 1
ATOM 5414 O O . ALA A 1 681 ? 21.120 20.270 19.427 1.00 90.81 681 ALA A O 1
ATOM 5415 N N . MET A 1 682 ? 19.677 21.840 20.174 1.00 86.12 682 MET A N 1
ATOM 5416 C CA . MET A 1 682 ? 20.591 22.992 20.055 1.00 86.12 682 MET A CA 1
ATOM 5417 C C . MET A 1 682 ? 21.837 22.814 20.923 1.00 86.12 682 MET A C 1
ATOM 5419 O O . MET A 1 682 ? 22.947 23.122 20.506 1.00 86.12 682 MET A O 1
ATOM 5423 N N . GLN A 1 683 ? 21.664 22.270 22.126 1.00 89.06 683 GLN A N 1
ATOM 5424 C CA . GLN A 1 683 ? 22.744 22.091 23.096 1.00 89.06 683 GLN A CA 1
ATOM 5425 C C . GLN A 1 683 ? 23.529 20.783 22.905 1.00 89.06 683 GLN A C 1
ATOM 5427 O O . GLN A 1 683 ? 24.463 20.519 23.661 1.00 89.06 683 GLN A O 1
ATOM 5432 N N . GLY A 1 684 ? 23.146 19.932 21.945 1.00 89.12 684 GLY A N 1
ATOM 5433 C CA . GLY A 1 684 ? 23.748 18.607 21.761 1.00 89.12 684 GLY A CA 1
ATOM 5434 C C . GLY A 1 684 ? 23.469 17.629 22.914 1.00 89.12 684 GLY A C 1
ATOM 5435 O O . GLY A 1 684 ? 24.222 16.678 23.105 1.00 89.12 684 GLY A O 1
ATOM 5436 N N . ARG A 1 685 ? 22.396 17.852 23.685 1.00 94.00 685 ARG A N 1
ATOM 5437 C CA . ARG A 1 685 ? 22.000 17.074 24.877 1.00 94.00 685 ARG A CA 1
ATOM 5438 C C . ARG A 1 685 ? 20.722 16.254 24.668 1.00 94.00 685 ARG A C 1
ATOM 5440 O O . ARG A 1 685 ? 19.980 16.006 25.615 1.00 94.00 685 ARG A O 1
ATOM 5447 N N . ILE A 1 686 ? 20.448 15.832 23.432 1.00 95.19 686 ILE A N 1
ATOM 5448 C CA . ILE A 1 686 ? 19.218 15.102 23.069 1.00 95.19 686 ILE A CA 1
ATOM 5449 C C . ILE A 1 686 ? 19.066 13.841 23.915 1.00 95.19 686 ILE A C 1
ATOM 5451 O O . ILE A 1 686 ? 18.030 13.638 24.538 1.00 95.19 686 ILE A O 1
ATOM 5455 N N . PHE A 1 687 ? 20.112 13.013 23.975 1.00 96.56 687 PHE A N 1
ATOM 5456 C CA . PHE A 1 687 ? 20.068 11.768 24.735 1.00 96.56 687 PHE A CA 1
ATOM 5457 C C . PHE A 1 687 ? 19.810 12.000 26.230 1.00 96.56 687 PHE A C 1
ATOM 5459 O O . PHE A 1 687 ? 19.008 11.286 26.829 1.00 96.56 687 PHE A O 1
ATOM 5466 N N . ASP A 1 688 ? 20.455 13.000 26.836 1.00 96.19 688 ASP A N 1
ATOM 5467 C CA . ASP A 1 688 ? 20.277 13.311 28.260 1.00 96.19 688 ASP A CA 1
ATOM 5468 C C . ASP A 1 688 ? 18.846 13.783 28.547 1.00 96.19 688 ASP A C 1
ATOM 5470 O O . ASP A 1 688 ? 18.236 13.343 29.519 1.00 96.19 688 ASP A O 1
ATOM 5474 N N . PHE A 1 689 ? 18.280 14.614 27.664 1.00 96.88 689 PHE A N 1
ATOM 5475 C CA . PHE A 1 689 ? 16.884 15.036 27.754 1.00 96.88 689 PHE A CA 1
ATOM 5476 C C . PHE A 1 689 ? 15.927 13.845 27.627 1.00 96.88 689 PHE A C 1
ATOM 5478 O O . PHE A 1 689 ? 15.085 13.638 28.498 1.00 96.88 689 PHE A O 1
ATOM 5485 N N . VAL A 1 690 ? 16.081 13.032 26.577 1.00 97.00 690 VAL A N 1
ATOM 5486 C CA . VAL A 1 690 ? 15.183 11.902 26.299 1.00 97.00 690 VAL A CA 1
ATOM 5487 C C . VAL A 1 690 ? 15.277 10.827 27.384 1.00 97.00 690 VAL A C 1
ATOM 5489 O O . VAL A 1 690 ? 14.250 10.362 27.871 1.00 97.00 690 VAL A O 1
ATOM 5492 N N . SER A 1 691 ? 16.486 10.458 27.811 1.00 96.00 691 SER A N 1
ATOM 5493 C CA . SER A 1 691 ? 16.688 9.446 28.859 1.00 96.00 691 SER A CA 1
ATOM 5494 C C . SER A 1 691 ? 16.238 9.900 30.252 1.00 96.00 691 SER A C 1
ATOM 5496 O O . SER A 1 691 ? 16.045 9.056 31.125 1.00 96.00 691 SER A O 1
ATOM 5498 N N . GLY A 1 692 ? 16.052 11.208 30.461 1.00 96.25 692 GLY A N 1
ATOM 5499 C CA . GLY A 1 692 ? 15.479 11.763 31.686 1.00 96.25 692 GLY A CA 1
ATOM 5500 C C . GLY A 1 692 ? 13.952 11.666 31.768 1.00 96.25 692 GLY A C 1
ATOM 5501 O O . GLY A 1 692 ? 13.410 11.796 32.863 1.00 96.25 692 GLY A O 1
ATOM 5502 N N . ILE A 1 693 ? 13.261 11.445 30.642 1.00 96.31 693 ILE A N 1
ATOM 5503 C CA . ILE A 1 693 ? 11.786 11.481 30.565 1.00 96.31 693 ILE A CA 1
ATOM 5504 C C . ILE A 1 693 ? 11.154 10.224 29.952 1.00 96.31 693 ILE A C 1
ATOM 5506 O O . ILE A 1 693 ? 9.961 9.996 30.133 1.00 96.31 693 ILE A O 1
ATOM 5510 N N . VAL A 1 694 ? 11.931 9.398 29.248 1.00 95.94 694 VAL A N 1
ATOM 5511 C CA . VAL A 1 694 ? 11.502 8.100 28.710 1.00 95.94 694 VAL A CA 1
ATOM 5512 C C . VAL A 1 694 ? 12.365 6.995 29.307 1.00 95.94 694 VAL A C 1
ATOM 5514 O O . VAL A 1 694 ? 13.593 7.083 29.322 1.00 95.94 694 VAL A O 1
ATOM 5517 N N . GLU A 1 695 ? 11.722 5.921 29.765 1.00 94.94 695 GLU A N 1
ATOM 5518 C CA . GLU A 1 695 ? 12.420 4.726 30.231 1.00 94.94 695 GLU A CA 1
ATOM 5519 C C . GLU A 1 695 ? 13.091 4.009 29.050 1.00 94.94 695 GLU A C 1
ATOM 5521 O O . GLU A 1 695 ? 12.436 3.443 28.174 1.00 94.94 695 GLU A O 1
ATOM 5526 N N . ILE A 1 696 ? 14.425 4.039 29.019 1.00 94.12 696 ILE A N 1
ATOM 5527 C CA . ILE A 1 696 ? 15.230 3.374 27.993 1.00 94.12 696 ILE A CA 1
ATOM 5528 C C . ILE A 1 696 ? 15.788 2.071 28.559 1.00 94.12 696 ILE A C 1
ATOM 5530 O O . ILE A 1 696 ? 16.496 2.074 29.571 1.00 94.12 696 ILE A O 1
ATOM 5534 N N . ARG A 1 697 ? 15.533 0.958 27.862 1.00 92.69 697 ARG A N 1
ATOM 5535 C CA . ARG A 1 697 ? 16.061 -0.355 28.248 1.00 92.69 697 ARG A CA 1
ATOM 5536 C C . ARG A 1 697 ? 17.591 -0.345 28.282 1.00 92.69 697 ARG A C 1
ATOM 5538 O O . ARG A 1 697 ? 18.250 0.259 27.433 1.00 92.69 697 ARG A O 1
ATOM 5545 N N . ALA A 1 698 ? 18.163 -1.041 29.263 1.00 92.69 698 ALA A N 1
ATOM 5546 C CA . ALA A 1 698 ? 19.606 -1.045 29.499 1.00 92.69 698 ALA A CA 1
ATOM 5547 C C . ALA A 1 698 ? 20.420 -1.534 28.284 1.00 92.69 698 ALA A C 1
ATOM 5549 O O . ALA A 1 698 ? 21.501 -1.006 28.026 1.00 92.69 698 ALA A O 1
ATOM 5550 N N . ASP A 1 699 ? 19.883 -2.487 27.518 1.00 91.62 699 ASP A N 1
ATOM 5551 C CA . ASP A 1 699 ? 20.479 -3.027 26.291 1.00 91.62 699 ASP A CA 1
ATOM 5552 C C . ASP A 1 699 ? 20.486 -2.020 25.127 1.00 91.62 699 ASP A C 1
ATOM 5554 O O . ASP A 1 699 ? 21.399 -2.048 24.306 1.00 91.62 699 ASP A O 1
ATOM 5558 N N . GLN A 1 700 ? 19.529 -1.088 25.088 1.00 91.56 700 GLN A N 1
ATOM 5559 C CA . GLN A 1 700 ? 19.416 -0.056 24.045 1.00 91.56 700 GLN A CA 1
ATOM 5560 C C . GLN A 1 700 ? 20.132 1.250 24.398 1.00 91.56 700 GLN A C 1
ATOM 5562 O O . GLN A 1 700 ? 20.405 2.072 23.523 1.00 91.56 700 GLN A O 1
ATOM 5567 N N . LYS A 1 701 ? 20.437 1.468 25.683 1.00 92.75 701 LYS A N 1
ATOM 5568 C CA . LYS A 1 701 ? 20.930 2.750 26.204 1.00 92.75 701 LYS A CA 1
ATOM 5569 C C . LYS A 1 701 ? 22.188 3.244 25.489 1.00 92.75 701 LYS A C 1
ATOM 5571 O O . LYS A 1 701 ? 22.277 4.418 25.142 1.00 92.75 701 LYS A O 1
ATOM 5576 N N . GLN A 1 702 ? 23.150 2.351 25.260 1.00 92.81 702 GLN A N 1
ATOM 5577 C CA . GLN A 1 702 ? 24.399 2.705 24.586 1.00 92.81 702 GLN A CA 1
ATOM 5578 C C . GLN A 1 702 ? 24.183 3.011 23.099 1.00 92.81 702 GLN A C 1
ATOM 5580 O O . GLN A 1 702 ? 24.750 3.971 22.588 1.00 92.81 702 GLN A O 1
ATOM 5585 N N . GLU A 1 703 ? 23.347 2.228 22.420 1.00 92.56 703 GLU A N 1
ATOM 5586 C CA . GLU A 1 703 ? 23.038 2.424 21.002 1.00 92.56 703 GLU A CA 1
ATOM 5587 C C . GLU A 1 703 ? 22.319 3.758 20.773 1.00 92.56 703 GLU A C 1
ATOM 5589 O O . GLU A 1 703 ? 22.753 4.567 19.957 1.00 92.56 703 GLU A O 1
ATOM 5594 N N . LEU A 1 704 ? 21.290 4.060 21.568 1.00 93.62 704 LEU A N 1
ATOM 5595 C CA . LEU A 1 704 ? 20.573 5.334 21.482 1.00 93.62 704 LEU A CA 1
ATOM 5596 C C . LEU A 1 704 ? 21.468 6.529 21.817 1.00 93.62 704 LEU A C 1
ATOM 5598 O O . LEU A 1 704 ? 21.340 7.571 21.178 1.00 93.62 704 LEU A O 1
ATOM 5602 N N . LYS A 1 705 ? 22.417 6.377 22.749 1.00 94.88 705 LYS A N 1
ATOM 5603 C CA . LYS A 1 705 ? 23.417 7.413 23.040 1.00 94.88 705 LYS A CA 1
ATOM 5604 C C . LYS A 1 705 ? 24.313 7.707 21.836 1.00 94.88 705 LYS A C 1
ATOM 5606 O O . LYS A 1 705 ? 24.698 8.853 21.636 1.00 94.88 705 LYS A O 1
ATOM 5611 N N . GLU A 1 706 ? 24.638 6.696 21.034 1.00 91.06 706 GLU A N 1
ATOM 5612 C CA . GLU A 1 706 ? 25.435 6.846 19.809 1.00 91.06 706 GLU A CA 1
ATOM 5613 C C . GLU A 1 706 ? 24.622 7.378 18.618 1.00 91.06 706 GLU A C 1
ATOM 5615 O O . GLU A 1 706 ? 25.200 8.001 17.718 1.00 91.06 706 GLU A O 1
ATOM 5620 N N . LEU A 1 707 ? 23.307 7.127 18.601 1.00 92.81 707 LEU A N 1
ATOM 5621 C CA . LEU A 1 707 ? 22.385 7.601 17.567 1.00 92.81 707 LEU A CA 1
ATOM 5622 C C . LEU A 1 707 ? 21.935 9.048 17.803 1.00 92.81 707 LEU A C 1
ATOM 5624 O O . LEU A 1 707 ? 21.942 9.841 16.868 1.00 92.81 707 LEU A O 1
ATOM 5628 N N . MET A 1 708 ? 21.603 9.425 19.039 1.00 93.12 708 MET A N 1
ATOM 5629 C CA . MET A 1 708 ? 21.099 10.757 19.419 1.00 93.12 708 MET A CA 1
ATOM 5630 C C . MET A 1 708 ? 22.208 11.813 19.557 1.00 93.12 708 MET A C 1
ATOM 5632 O O . MET A 1 708 ? 22.142 12.708 20.402 1.00 93.12 708 MET A O 1
ATOM 5636 N N . VAL A 1 709 ? 23.243 11.707 18.726 1.00 86.56 709 VAL A N 1
ATOM 5637 C CA . VAL A 1 709 ? 24.298 12.710 18.608 1.00 86.56 709 VAL A CA 1
ATOM 5638 C C . VAL A 1 709 ? 23.962 13.604 17.427 1.00 86.56 709 VAL A C 1
ATOM 5640 O O . VAL A 1 709 ? 23.972 13.154 16.280 1.00 86.56 709 VAL A O 1
ATOM 5643 N N . ASN A 1 710 ? 23.683 14.874 17.703 1.00 76.31 710 ASN A N 1
ATOM 5644 C CA . ASN A 1 710 ? 23.546 15.862 16.646 1.00 76.31 710 ASN A CA 1
ATOM 5645 C C . ASN A 1 710 ? 24.924 16.099 15.998 1.00 76.31 710 ASN A C 1
ATOM 5647 O O . ASN A 1 710 ? 25.914 16.315 16.700 1.00 76.31 710 ASN A O 1
ATOM 5651 N N . VAL A 1 711 ? 25.003 16.017 14.668 1.00 67.25 711 VAL A N 1
ATOM 5652 C CA . VAL A 1 711 ? 26.277 16.151 13.938 1.00 67.25 711 VAL A CA 1
ATOM 5653 C C . VAL A 1 711 ? 26.780 17.595 13.957 1.00 67.25 711 VAL A C 1
ATOM 5655 O O . VAL A 1 711 ? 27.991 17.820 13.972 1.00 67.25 711 VAL A O 1
ATOM 5658 N N . TYR A 1 712 ? 25.866 18.563 14.045 1.00 66.50 712 TYR A N 1
ATOM 5659 C CA . TYR A 1 712 ? 26.180 19.968 14.274 1.00 66.50 712 TYR A CA 1
ATOM 5660 C C . TYR A 1 712 ? 25.155 20.530 15.259 1.00 66.50 712 TYR A C 1
ATOM 5662 O O . TYR A 1 712 ? 23.970 20.473 14.942 1.00 66.50 712 TYR A O 1
ATOM 5670 N N . PRO A 1 713 ? 25.556 21.087 16.420 1.00 61.00 713 PRO A N 1
ATOM 5671 C CA . PRO A 1 713 ? 24.621 21.802 17.283 1.00 61.00 713 PRO A CA 1
ATOM 5672 C C . PRO A 1 713 ? 23.839 22.797 16.427 1.00 61.00 713 PRO A C 1
ATOM 5674 O O . PRO A 1 713 ? 24.447 23.556 15.661 1.00 61.00 713 PRO A O 1
ATOM 5677 N N . LEU A 1 714 ? 22.507 22.737 16.492 1.00 59.41 714 LEU A N 1
ATOM 5678 C CA . LEU A 1 714 ? 21.668 23.685 15.772 1.00 59.41 714 LEU A CA 1
ATOM 5679 C C . LEU A 1 714 ? 22.121 25.098 16.171 1.00 59.41 714 LEU A C 1
ATOM 5681 O O . LEU A 1 714 ? 22.305 25.382 17.355 1.00 59.41 714 LEU A O 1
ATOM 5685 N N . ARG A 1 715 ? 22.401 25.958 15.189 1.00 56.69 715 ARG A N 1
ATOM 5686 C CA . ARG A 1 715 ? 22.823 27.339 15.455 1.00 56.69 715 ARG A CA 1
ATOM 5687 C C . ARG A 1 715 ? 21.590 28.176 15.724 1.00 56.69 715 ARG A C 1
ATOM 5689 O O . ARG A 1 715 ? 20.609 28.042 14.998 1.00 56.69 715 ARG A O 1
ATOM 5696 N N . ASP A 1 716 ? 21.651 29.009 16.756 1.00 52.34 716 ASP A N 1
ATOM 5697 C CA . ASP A 1 716 ? 20.598 29.979 17.032 1.00 52.34 716 ASP A CA 1
ATOM 5698 C C . ASP A 1 716 ? 20.520 30.951 15.841 1.00 52.34 716 ASP A C 1
ATOM 5700 O O . ASP A 1 716 ? 21.527 31.608 15.549 1.00 52.34 716 ASP A O 1
ATOM 5704 N N . PRO A 1 717 ? 19.396 30.996 15.100 1.00 48.06 717 PRO A N 1
ATOM 5705 C CA . PRO A 1 717 ? 19.248 31.921 13.985 1.00 48.06 717 PRO A CA 1
ATOM 5706 C C . PRO A 1 717 ? 19.360 33.388 14.423 1.00 48.06 717 PRO A C 1
ATOM 5708 O O . PRO A 1 717 ? 19.723 34.217 13.592 1.00 48.06 717 PRO A O 1
ATOM 5711 N N . ASP A 1 718 ? 19.107 33.684 15.703 1.00 43.44 718 ASP A N 1
ATOM 5712 C CA . ASP A 1 718 ? 19.122 35.037 16.269 1.00 43.44 718 ASP A CA 1
ATOM 5713 C C . ASP A 1 718 ? 20.493 35.431 16.862 1.00 43.44 718 ASP A C 1
ATOM 5715 O O . ASP A 1 718 ? 20.677 36.555 17.326 1.00 43.44 718 ASP A O 1
ATOM 5719 N N . ALA A 1 719 ? 21.485 34.529 16.839 1.00 43.53 719 ALA A N 1
ATOM 5720 C CA . ALA A 1 719 ? 22.840 34.778 17.346 1.00 43.53 719 ALA A CA 1
ATOM 5721 C C . ALA A 1 719 ? 23.830 35.301 16.279 1.00 43.53 719 ALA A C 1
ATOM 5723 O O . ALA A 1 719 ? 25.045 35.242 16.500 1.00 43.53 719 ALA A O 1
ATOM 5724 N N . ALA A 1 720 ? 23.332 35.777 15.129 1.00 31.61 720 ALA A N 1
ATOM 5725 C CA . ALA A 1 720 ? 24.119 36.307 14.009 1.00 31.61 720 ALA A CA 1
ATOM 5726 C C . ALA A 1 720 ? 23.908 37.811 13.793 1.00 31.61 720 ALA A C 1
ATOM 5728 O O . ALA A 1 720 ? 22.736 38.243 13.735 1.00 31.61 720 ALA A O 1
#

Foldseek 3Di:
DWFAALQPGDTFDDADPQQSDPNGTHPDPVSCVVCCQQCVLVSLLSVLVDPDDDDDDDDDPSVLVNLLSQLSNCLVVLHQRPDPVNCVLQLVVLLLFPLSSNLSSVLVNCVCVVVPNRSVNCSVCSVVVNNLVVSCVSLVVDDPVPSDPSSVVCVVPVVSVDVVDDRDHSVVQLLQQLCVLQVHDNPDDPVVVCVVLVPDDPLLNLLSNLRSQLLRQHFDDLLDLNCLQQQVLLALDPVLRSLSSPLSNCLRPPPDPPDFDRNGSVNSSVCQVQLNVQVVCVNRVNNVSCVPRPCSSVSSSCHPPHDQLLSLLSSCLQDPDVPSDRDPNVCQLAQVCLCDDPNHHHPVLNVVSSPLVNCCRNVQVHDSVVCSVCSVVLNNLVSSVVRDPDDPVCSVVNNSSSGRDDDDDPDDDDDDDDDDDDDDDPDDPDDDPQQLLLQCCVLQVHDNPQHSVNSVVVLVPDDPLLNLLSSLLSCLSVVHQDALLDPNCLLQQVLLALDPVLSSLSSVLVCCQRPQVDPDVPFDDRQGSVNSSVQSQQLNNQVSCVNRVNNVSCVVRPCSNVRSSDHPVGRQLLSVLSSQLQHDVPSRDRDPNVCQLQQQQVQWPPDDPPDARDDPVLSCQQCVLVPVVVPVPDDDDDDDDDDDNDHPVIGNPVLNVVSSNLVNCCRNVLVHRSVVCSVCSLVQNNLVVSVVRDPDDPVCSVVSNSRRGRNDRDDDPVPD

Radius of gyration: 30.87 Å; chains: 1; bounding box: 79×80×75 Å

pLDDT: mean 83.03, std 18.09, range [25.03, 98.12]

Sequence (720 aa):
MSHPCARCGNSTTLTCSACKAPTALYCSKDCQKKHWKEHSTDCKISQVIGTGPAQDVTLTPSRSLATAHKLGRAVYDNEVPEDVQTRVDYGFSRALVPANESMLIGLYTGLIKMLGISAKTIHEWRLNGILIQKIRATFEQLPLGHRGGYYPWFLENQWILDPTLSRRSVEEEIWLHAKRYANLPANLPKADMLRIVSKWPKNKRYCYQMSAMVISGFRPKPSQDLWILFGLCACPDEWSEKWLGMTYRMLSLIARPESIMHCSFSELCDAYNSSDLLSLFQRHGLKGNVSNIPHLQEVLEGSPTSFKSVWYLKQFAVSECDTVPLQQQASADYGFTNCVTNGKPDAEKKEMLRKVYREAFLKKKADPLELHEAAIKGKIFEFVSELVAIREDQQDSLKEMMKRAAPEQPQENKRSGNYNRSKENPRRPDPTVDELLLRAKGYAGLPDSVTRTEMTEILSTWPKNTVHCYLMAASILWNLHFSPSQDQWVMFGFCACPDEESEGELGDLYRSLIDSSRAHPGQRSQCSFKELCDAFNFSDLFALFERHGLKNVADRIPNLANVLEGSPTSFKTVWHLKQFAVSDRGSVQMSNAVAWDYGFVNCVKNRKKGTKPPDSELVQEAYGDFFSRTQRRGSASSRGVIPNMMSLSRVDADAVEMLRKVYQDVFLKAKADPMKLHEAAMQGRIFDFVSGIVEIRADQKQELKELMVNVYPLRDPDAA